Protein AF-A0A3M7TAQ9-F1 (afdb_monomer_lite)

Secondary structure (DSSP, 8-state):
-EEE-----S-------------GGG-TTS-S--SS-TT-S---BTTEEE-S---TT-SS------STTB---TT-TT-B-TTS-BHHHHHHHHHHH----TT----STTHHHHHHHHHHHHTTT-TT-TTHHHHHHHHHSTTS---S--B-B-TT--EEEEEEHHHHHHHHHHHHTT-STT-SGGG--SSS---SSHHHHS---HHHHHHHHHHHHHHHHHHHHHHHHHHH--SPPPEEEEEEEE-----HHHHHT--PPPPPPEE-SS--GGGSTTSEEEE---SSTTTTTTTT--SHHHHHHHHSGGGGHHHHHB----TTEEEEEEEPPP-EEEE--GGG-EEEEE----PPB-TTS-EEEEEEE-PPPP-SSTTGGGSHHHHHHHHHHHHHHHTGGGGGT--GGGPPPEEEESTTSSTT---HHHHH---

InterPro domains:
  IPR007724 Poly(ADP-ribose) glycohydrolase [PTHR12837] (63-432)
  IPR046372 Poly (ADP-ribose) glycohydrolase (PARG), catalytic domain [PF05028] (256-432)
  IPR048362 Poly (ADP-ribose) glycohydrolase, helical domain [PF20811] (147-244)

Structure (mmCIF, N/CA/C/O backbone):
data_AF-A0A3M7TAQ9-F1
#
_entry.id   AF-A0A3M7TAQ9-F1
#
loop_
_atom_site.group_PDB
_atom_site.id
_atom_site.type_symbol
_atom_site.label_atom_id
_atom_site.label_alt_id
_atom_site.label_comp_id
_atom_site.label_asym_id
_atom_site.label_entity_id
_atom_site.label_seq_id
_atom_site.pdbx_PDB_ins_code
_atom_site.Cartn_x
_atom_site.Cartn_y
_atom_site.Cartn_z
_atom_site.occupancy
_atom_site.B_iso_or_equiv
_atom_site.auth_seq_id
_atom_site.auth_comp_id
_atom_site.auth_asym_id
_atom_site.auth_atom_id
_atom_site.pdbx_PDB_model_num
ATOM 1 N N . MET A 1 1 ? 6.691 -10.907 -19.447 1.00 45.44 1 MET A N 1
ATOM 2 C CA . MET A 1 1 ? 5.859 -9.845 -18.850 1.00 45.44 1 MET A CA 1
ATOM 3 C C . MET A 1 1 ? 4.494 -9.940 -19.488 1.00 45.44 1 MET A C 1
ATOM 5 O O . MET A 1 1 ? 4.467 -10.315 -20.649 1.00 45.44 1 MET A O 1
ATOM 9 N N . ILE A 1 2 ? 3.417 -9.739 -18.740 1.00 37.81 2 ILE A N 1
ATOM 10 C CA . ILE A 1 2 ? 2.098 -9.463 -19.315 1.00 37.81 2 ILE A CA 1
ATOM 11 C C . ILE A 1 2 ? 2.026 -7.940 -19.367 1.00 37.81 2 ILE A C 1
ATOM 13 O O . ILE A 1 2 ? 2.138 -7.324 -18.310 1.00 37.81 2 ILE A O 1
ATOM 17 N N . TYR A 1 3 ? 1.996 -7.361 -20.566 1.00 37.41 3 TYR A N 1
ATOM 18 C CA . TYR A 1 3 ? 1.886 -5.916 -20.774 1.00 37.41 3 TYR A CA 1
ATOM 19 C C . TYR A 1 3 ? 0.443 -5.573 -21.110 1.00 37.41 3 TYR A C 1
ATOM 21 O O . TYR A 1 3 ? -0.086 -6.128 -22.071 1.00 37.41 3 TYR A O 1
ATOM 29 N N . ASN A 1 4 ? -0.148 -4.661 -20.340 1.00 36.38 4 ASN A N 1
ATOM 30 C CA . ASN A 1 4 ? -1.411 -4.024 -20.685 1.00 36.38 4 ASN A CA 1
ATOM 31 C C . ASN A 1 4 ? -1.153 -2.627 -21.278 1.00 36.38 4 ASN A C 1
ATOM 33 O O . ASN A 1 4 ? -0.571 -1.766 -20.609 1.00 36.38 4 ASN A O 1
ATOM 37 N N . PHE A 1 5 ? -1.582 -2.441 -22.529 1.00 35.06 5 PHE A N 1
ATOM 38 C CA . PHE A 1 5 ? -1.732 -1.147 -23.183 1.00 35.06 5 PHE A CA 1
ATOM 39 C C . PHE A 1 5 ? -3.218 -0.794 -23.215 1.00 35.06 5 PHE A C 1
ATOM 41 O O . PHE A 1 5 ? -3.911 -1.164 -24.151 1.00 35.06 5 PHE A O 1
ATOM 48 N N . ASP A 1 6 ? -3.695 -0.053 -22.222 1.00 36.38 6 ASP A N 1
ATOM 49 C CA . ASP A 1 6 ? -4.970 0.643 -22.333 1.00 36.38 6 ASP A CA 1
ATOM 50 C C . ASP A 1 6 ? -4.883 2.018 -21.667 1.00 36.38 6 ASP A C 1
ATOM 52 O O . ASP A 1 6 ? -4.152 2.222 -20.693 1.00 36.38 6 ASP A O 1
ATOM 56 N N . PHE A 1 7 ? -5.685 2.934 -22.218 1.00 36.25 7 PHE A N 1
ATOM 57 C CA . PHE A 1 7 ? -5.988 4.297 -21.765 1.00 36.25 7 PHE A CA 1
ATOM 58 C C . PHE A 1 7 ? -5.057 5.421 -22.248 1.00 36.25 7 PHE A C 1
ATOM 60 O O . PHE A 1 7 ? -4.423 6.124 -21.463 1.00 36.25 7 PHE A O 1
ATOM 67 N N . LEU A 1 8 ? -5.106 5.686 -23.557 1.00 29.39 8 LEU A N 1
ATOM 68 C CA . LEU A 1 8 ? -5.056 7.052 -24.081 1.00 29.39 8 LEU A CA 1
ATOM 69 C C . LEU A 1 8 ? -6.355 7.326 -24.848 1.00 29.39 8 LEU A C 1
ATOM 71 O O . LEU A 1 8 ? -6.826 6.511 -25.638 1.00 29.39 8 LEU A O 1
ATOM 75 N N . THR A 1 9 ? -6.975 8.456 -24.531 1.00 31.59 9 THR A N 1
ATOM 76 C CA . THR A 1 9 ? -8.142 9.003 -25.224 1.00 31.59 9 THR A CA 1
ATOM 77 C C . THR A 1 9 ? -7.820 9.271 -26.693 1.00 31.59 9 THR A C 1
ATOM 79 O O . THR A 1 9 ? -6.739 9.770 -26.972 1.00 31.59 9 THR A O 1
ATOM 82 N N . HIS A 1 10 ? -8.788 8.948 -27.556 1.00 33.28 10 HIS A N 1
ATOM 83 C CA . HIS A 1 10 ? -8.941 9.214 -28.993 1.00 33.28 10 HIS A CA 1
ATOM 84 C C . HIS A 1 10 ? -7.819 9.899 -29.799 1.00 33.28 10 HIS A C 1
ATOM 86 O O . HIS A 1 10 ? -7.327 10.963 -29.443 1.00 33.28 10 HIS A O 1
ATOM 92 N N . ASP A 1 11 ? -7.651 9.320 -30.995 1.00 32.41 11 ASP A N 1
ATOM 93 C CA . ASP A 1 11 ? -6.996 9.811 -32.213 1.00 32.41 11 ASP A CA 1
ATOM 94 C C . ASP A 1 11 ? -5.531 9.406 -32.383 1.00 32.41 11 ASP A C 1
ATOM 96 O O . ASP A 1 11 ? -4.622 10.165 -32.089 1.00 32.41 11 ASP A O 1
ATOM 100 N N . GLU A 1 12 ? -5.325 8.198 -32.918 1.00 30.38 12 GLU A N 1
ATOM 101 C CA . GLU A 1 12 ? -4.543 7.979 -34.145 1.00 30.38 12 GLU A CA 1
ATOM 102 C C . GLU A 1 12 ? -4.700 6.513 -34.591 1.00 30.38 12 GLU A C 1
ATOM 104 O O . GLU A 1 12 ? -4.358 5.565 -33.886 1.00 30.38 12 GLU A O 1
ATOM 109 N N . HIS A 1 13 ? -5.315 6.327 -35.761 1.00 30.69 13 HIS A N 1
ATOM 110 C CA . HIS A 1 13 ? -5.342 5.051 -36.464 1.00 30.69 13 HIS A CA 1
ATOM 111 C C . HIS A 1 13 ? -3.956 4.805 -37.055 1.00 30.69 13 HIS A C 1
ATOM 113 O O . HIS A 1 13 ? -3.670 5.336 -38.121 1.00 30.69 13 HIS A O 1
ATOM 119 N N . ASP A 1 14 ? -3.150 3.958 -36.420 1.00 29.41 14 ASP A N 1
ATOM 120 C CA . ASP A 1 14 ? -2.063 3.271 -37.109 1.00 29.41 14 ASP A CA 1
ATOM 121 C C . ASP A 1 14 ? -2.095 1.775 -36.789 1.00 29.41 14 ASP A C 1
ATOM 123 O O . ASP A 1 14 ? -2.159 1.325 -35.646 1.00 29.41 14 ASP A O 1
ATOM 127 N N . THR A 1 15 ? -2.146 1.000 -37.867 1.00 28.97 15 THR A N 1
ATOM 128 C CA . THR A 1 15 ? -2.287 -0.453 -37.905 1.00 28.97 15 THR A CA 1
ATOM 129 C C . THR A 1 15 ? -1.057 -1.137 -37.313 1.00 28.97 15 THR A C 1
ATOM 131 O O . THR A 1 15 ? 0.001 -1.148 -37.941 1.00 28.97 15 THR A O 1
ATOM 134 N N . ILE A 1 16 ? -1.210 -1.758 -36.143 1.00 31.17 16 ILE A N 1
ATOM 135 C CA . ILE A 1 16 ? -0.261 -2.742 -35.612 1.00 31.17 16 ILE A CA 1
ATOM 136 C C . ILE A 1 16 ? -0.812 -4.132 -35.946 1.00 31.17 16 ILE A C 1
ATOM 138 O O . ILE A 1 16 ? -1.975 -4.419 -35.671 1.00 31.17 16 ILE A O 1
ATOM 142 N N . GLU A 1 17 ? 0.014 -4.958 -36.594 1.00 26.61 17 GLU A N 1
ATOM 143 C CA . GLU A 1 17 ? -0.313 -6.319 -37.035 1.00 26.61 17 GLU A CA 1
ATOM 144 C C . GLU A 1 17 ? -0.944 -7.156 -35.909 1.00 26.61 17 GLU A C 1
ATOM 146 O O . GLU A 1 17 ? -0.360 -7.330 -34.837 1.00 26.61 17 GLU A O 1
ATOM 151 N N . GLU A 1 18 ? -2.138 -7.692 -36.182 1.00 26.12 18 GLU A N 1
ATOM 152 C CA . GLU A 1 18 ? -2.843 -8.664 -35.347 1.00 26.12 18 GLU A CA 1
ATOM 153 C C . GLU A 1 18 ? -1.977 -9.919 -35.156 1.00 26.12 18 GLU A C 1
ATOM 155 O O . GLU A 1 18 ? -1.882 -10.782 -36.032 1.00 26.12 18 GLU A O 1
ATOM 160 N N . PHE A 1 19 ? -1.362 -10.056 -33.982 1.00 32.16 19 PHE A N 1
ATOM 161 C CA . PHE A 1 19 ? -0.888 -11.355 -33.521 1.00 32.16 19 PHE A CA 1
ATOM 162 C C . PHE A 1 19 ? -2.070 -12.107 -32.902 1.00 32.16 19 PHE A C 1
ATOM 164 O O . PHE A 1 19 ? -2.568 -11.740 -31.844 1.00 32.16 19 PHE A O 1
ATOM 171 N N . SER A 1 20 ? -2.504 -13.137 -33.630 1.00 29.69 20 SER A N 1
ATOM 172 C CA . SER A 1 20 ? -3.584 -14.098 -33.363 1.00 29.69 20 SER A CA 1
ATOM 173 C C . SER A 1 20 ? -4.011 -14.288 -31.898 1.00 29.69 20 SER A C 1
ATOM 175 O O . SER A 1 20 ? -3.207 -14.676 -31.049 1.00 29.69 20 SER A O 1
ATOM 177 N N . ASP A 1 21 ? -5.323 -14.170 -31.698 1.00 32.97 21 ASP A N 1
ATOM 178 C CA . ASP A 1 21 ? -6.122 -14.263 -30.465 1.00 32.97 21 ASP A CA 1
ATOM 179 C C . ASP A 1 21 ? -6.240 -15.676 -29.836 1.00 32.97 21 ASP A C 1
ATOM 181 O O . ASP A 1 21 ? -7.095 -15.937 -28.994 1.00 32.97 21 ASP A O 1
ATOM 185 N N . ASP A 1 22 ? -5.376 -16.623 -30.204 1.00 29.53 22 ASP A N 1
ATOM 186 C CA . ASP A 1 22 ? -5.441 -18.004 -29.714 1.00 29.53 22 ASP A CA 1
ATOM 187 C C . ASP A 1 22 ? -4.383 -18.237 -28.623 1.00 29.53 22 ASP A C 1
ATOM 189 O O . ASP A 1 22 ? -3.252 -18.603 -28.935 1.00 29.53 22 ASP A O 1
ATOM 193 N N . THR A 1 23 ? -4.710 -18.008 -27.339 1.00 37.62 23 THR A N 1
ATOM 194 C CA . THR A 1 23 ? -4.136 -18.735 -26.160 1.00 37.62 23 THR A CA 1
ATOM 195 C C . THR A 1 23 ? -4.624 -18.263 -24.775 1.00 37.62 23 THR A C 1
ATOM 197 O O . THR A 1 23 ? -4.121 -18.756 -23.759 1.00 37.62 23 THR A O 1
ATOM 200 N N . THR A 1 24 ? -5.612 -17.370 -24.670 1.00 42.16 24 THR A N 1
ATOM 201 C CA . THR A 1 24 ? -6.105 -16.855 -23.372 1.00 42.16 24 THR A CA 1
ATOM 202 C C . THR A 1 24 ? -6.631 -17.946 -22.426 1.00 42.16 24 THR A C 1
ATOM 204 O O . THR A 1 24 ? -6.407 -17.854 -21.221 1.00 42.16 24 T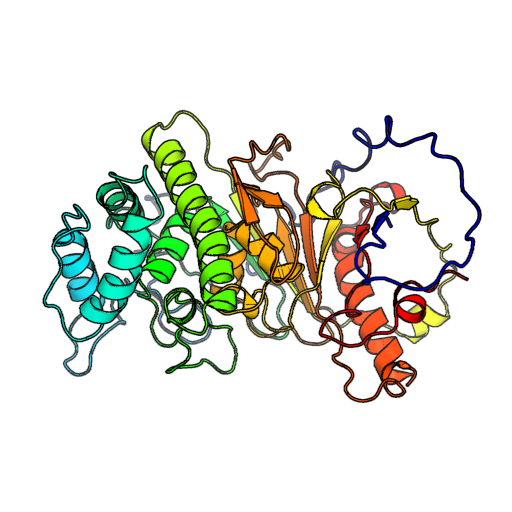HR A O 1
ATOM 207 N N . ASP A 1 25 ? -7.172 -19.048 -22.950 1.00 35.91 25 ASP A N 1
ATOM 208 C CA . ASP A 1 25 ? -7.797 -20.119 -22.152 1.00 35.91 25 ASP A CA 1
ATOM 209 C C . ASP A 1 25 ? -6.833 -21.097 -21.444 1.00 35.91 25 ASP A C 1
ATOM 211 O O . ASP A 1 25 ? -7.275 -22.022 -20.765 1.00 35.91 25 ASP A O 1
ATOM 215 N N . ASN A 1 26 ? -5.509 -20.935 -21.565 1.00 39.06 26 ASN A N 1
ATOM 216 C CA . ASN A 1 26 ? -4.537 -21.864 -20.953 1.00 39.06 26 ASN A CA 1
ATOM 217 C C . ASN A 1 26 ? -3.513 -21.204 -20.017 1.00 39.06 26 ASN A C 1
ATOM 219 O O . ASN A 1 26 ? -2.536 -21.841 -19.603 1.00 39.06 26 ASN A O 1
ATOM 223 N N . LEU A 1 27 ? -3.714 -19.930 -19.671 1.00 47.59 27 LEU A N 1
ATOM 224 C CA . LEU A 1 27 ? -2.811 -19.203 -18.779 1.00 47.59 27 LEU A CA 1
ATOM 225 C C . LEU A 1 27 ? -3.077 -19.498 -17.285 1.00 47.59 27 LEU A C 1
ATOM 227 O O . LEU A 1 27 ? -2.178 -19.355 -16.464 1.00 47.59 27 LEU A O 1
ATOM 231 N N . ASP A 1 28 ? -4.248 -20.007 -16.911 1.00 44.72 28 ASP A N 1
ATOM 232 C CA . ASP A 1 28 ? -4.678 -20.041 -15.503 1.00 44.72 28 ASP A CA 1
ATOM 233 C C . ASP A 1 28 ? -3.923 -21.015 -14.574 1.00 44.72 28 ASP A C 1
ATOM 235 O O . ASP A 1 28 ? -4.019 -20.900 -13.355 1.00 44.72 28 ASP A O 1
ATOM 239 N N . SER A 1 29 ? -3.128 -21.957 -15.097 1.00 42.59 29 SER A N 1
ATOM 240 C CA . SER A 1 29 ? -2.590 -23.073 -14.291 1.00 42.59 29 SER A CA 1
ATOM 2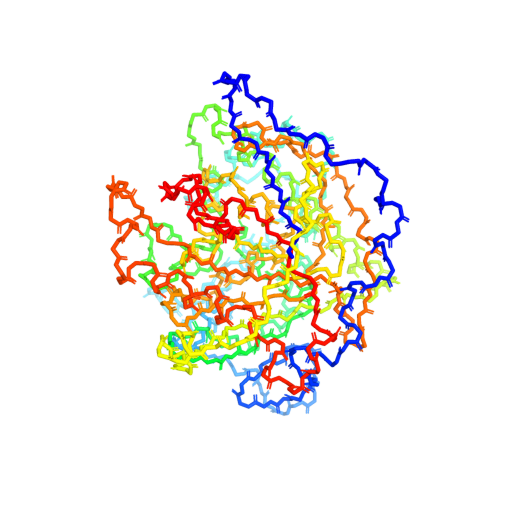41 C C . SER A 1 29 ? -1.072 -23.094 -14.067 1.00 42.59 29 SER A C 1
ATOM 243 O O . SER A 1 29 ? -0.571 -24.007 -13.410 1.00 42.59 29 SER A O 1
ATOM 245 N N . LYS A 1 30 ? -0.301 -22.122 -14.581 1.00 46.44 30 LYS A N 1
ATOM 246 C CA . LYS A 1 30 ? 1.183 -22.199 -14.566 1.00 46.44 30 LYS A CA 1
ATOM 247 C C . LYS A 1 30 ? 1.930 -21.021 -13.947 1.00 46.44 30 LYS A C 1
ATOM 249 O O . LYS A 1 30 ? 3.159 -21.005 -14.008 1.00 46.44 30 LYS A O 1
ATOM 254 N N . PHE A 1 31 ? 1.242 -20.046 -13.359 1.00 51.25 31 PHE A N 1
ATOM 255 C CA . PHE A 1 31 ? 1.902 -18.798 -12.948 1.00 51.25 31 PHE A CA 1
ATOM 256 C C . PHE A 1 31 ? 1.978 -18.558 -11.451 1.00 51.25 31 PHE A C 1
ATOM 258 O O . PHE A 1 31 ? 2.673 -17.635 -11.052 1.00 51.25 31 PHE A O 1
ATOM 265 N N . ILE A 1 32 ? 1.367 -19.412 -10.631 1.00 49.00 32 ILE A N 1
ATOM 266 C CA . ILE A 1 32 ? 1.422 -19.308 -9.171 1.00 49.00 32 ILE A CA 1
ATOM 267 C C . ILE A 1 32 ? 2.848 -19.550 -8.661 1.00 49.00 32 ILE A C 1
ATOM 269 O O . ILE A 1 32 ? 3.592 -20.380 -9.188 1.00 49.00 32 ILE A O 1
ATOM 273 N N . SER A 1 33 ? 3.209 -18.845 -7.587 1.00 48.91 33 SER A N 1
ATOM 274 C CA . SER A 1 33 ? 4.395 -19.068 -6.760 1.00 48.91 33 SER A CA 1
ATOM 275 C C . SER A 1 33 ? 4.412 -20.451 -6.088 1.00 48.91 33 SER A C 1
ATOM 277 O O . SER A 1 33 ? 4.376 -20.543 -4.867 1.00 48.91 33 SER A O 1
ATOM 279 N N . GLN A 1 34 ? 4.457 -21.534 -6.864 1.00 47.94 34 GLN A N 1
ATOM 280 C CA . GLN A 1 34 ? 4.731 -22.874 -6.333 1.00 47.94 34 GLN A CA 1
ATOM 281 C C . GLN A 1 34 ? 6.221 -23.079 -6.010 1.00 47.94 34 GLN A C 1
ATOM 283 O O . GLN A 1 34 ? 6.599 -24.099 -5.442 1.00 47.94 34 GLN A O 1
ATOM 288 N N . GLY A 1 35 ? 7.082 -22.115 -6.361 1.00 50.09 35 GLY A N 1
ATOM 289 C CA . GLY A 1 35 ? 8.430 -22.030 -5.799 1.00 50.09 35 GLY A CA 1
ATOM 290 C C . GLY A 1 35 ? 8.396 -21.616 -4.319 1.00 50.09 35 GLY A C 1
ATOM 291 O O . GLY A 1 35 ? 7.375 -21.095 -3.867 1.00 50.09 35 GLY A O 1
ATOM 292 N N . PRO A 1 36 ? 9.486 -21.824 -3.555 1.00 53.59 36 PRO A N 1
ATOM 293 C CA . PRO A 1 36 ? 9.602 -21.343 -2.187 1.00 53.59 36 PRO A CA 1
ATOM 294 C C . PRO A 1 36 ? 9.154 -19.893 -2.023 1.00 53.59 36 PRO A C 1
ATOM 296 O O . PRO A 1 36 ? 9.348 -19.028 -2.883 1.00 53.59 36 PRO A O 1
ATOM 299 N N . ASP A 1 37 ? 8.523 -19.681 -0.881 1.00 62.44 37 ASP A N 1
ATOM 300 C CA . ASP A 1 37 ? 7.992 -18.420 -0.418 1.00 62.44 37 ASP A CA 1
ATOM 301 C C . ASP A 1 37 ? 9.050 -17.297 -0.493 1.00 62.44 37 ASP A C 1
ATOM 303 O O . ASP A 1 37 ? 10.087 -17.416 0.164 1.00 62.44 37 ASP A O 1
ATOM 307 N N . PRO A 1 38 ? 8.833 -16.201 -1.255 1.00 56.22 38 PRO A N 1
ATOM 308 C CA . PRO A 1 38 ? 9.763 -15.069 -1.292 1.00 56.22 38 PRO A CA 1
ATOM 309 C C . PRO A 1 38 ? 9.866 -14.320 0.040 1.00 56.22 38 PRO A C 1
ATOM 311 O O . PRO A 1 38 ? 10.624 -13.364 0.135 1.00 56.22 38 PRO A O 1
ATOM 314 N N . PHE A 1 39 ? 9.083 -14.698 1.043 1.00 62.94 39 PHE A N 1
ATOM 315 C CA . PHE A 1 39 ? 9.167 -14.153 2.389 1.00 62.94 39 PHE A CA 1
ATOM 316 C C . PHE A 1 39 ? 9.914 -15.091 3.351 1.00 62.94 39 PHE A C 1
ATOM 318 O O . PHE A 1 39 ? 10.136 -14.716 4.496 1.00 62.94 39 PHE A O 1
ATOM 325 N N . GLY A 1 40 ? 10.353 -16.270 2.886 1.00 62.72 40 GLY A N 1
ATOM 326 C CA . GLY A 1 40 ? 10.921 -17.318 3.737 1.00 62.72 40 GLY A CA 1
ATOM 327 C C . GLY A 1 40 ? 9.856 -18.050 4.555 1.00 62.72 40 GLY A C 1
ATOM 328 O O . GLY A 1 40 ? 8.660 -17.850 4.356 1.00 62.72 40 GLY A O 1
ATOM 329 N N . ASP A 1 41 ? 10.286 -18.926 5.461 1.00 64.38 41 ASP A N 1
ATOM 330 C CA . ASP A 1 41 ? 9.377 -19.477 6.464 1.00 64.38 41 ASP A CA 1
ATOM 331 C C . ASP A 1 41 ? 9.048 -18.416 7.528 1.00 64.38 41 ASP A C 1
ATOM 333 O O . ASP A 1 41 ? 9.821 -17.482 7.736 1.00 64.38 41 ASP A O 1
ATOM 337 N N . PHE A 1 42 ? 7.902 -18.549 8.206 1.00 68.69 42 PHE A N 1
ATOM 338 C CA . PHE A 1 42 ? 7.545 -17.739 9.378 1.00 68.69 42 PHE A CA 1
ATOM 339 C C . PHE A 1 42 ? 8.465 -18.047 10.565 1.00 68.69 42 PHE A C 1
ATOM 341 O O . PHE A 1 42 ? 8.073 -18.669 11.549 1.00 68.69 42 PHE A O 1
ATOM 348 N N . GLU A 1 43 ? 9.709 -17.604 10.464 1.00 63.03 43 GLU A N 1
ATOM 349 C CA . GLU A 1 43 ? 10.687 -17.639 11.535 1.00 63.03 43 GLU A 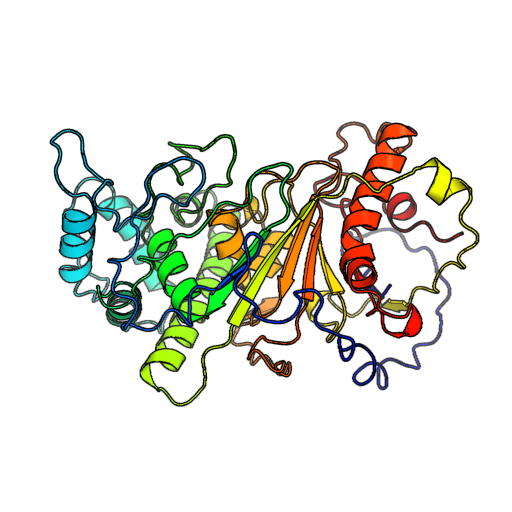CA 1
ATOM 350 C C . GLU A 1 43 ? 10.796 -16.235 12.120 1.00 63.03 43 GLU A C 1
ATOM 352 O O . GLU A 1 43 ? 11.219 -15.301 11.437 1.00 63.03 43 GLU A O 1
ATOM 357 N N . LEU A 1 44 ? 10.422 -16.082 13.394 1.00 62.44 44 LEU A N 1
ATOM 358 C CA . LEU A 1 44 ? 10.698 -14.859 14.146 1.00 62.44 44 LEU A CA 1
ATOM 359 C C . LEU A 1 44 ? 12.210 -14.614 14.127 1.00 62.44 44 LEU A C 1
ATOM 361 O O . LEU A 1 44 ? 12.983 -15.354 14.732 1.00 62.44 44 LEU A O 1
ATOM 365 N N . ASN A 1 45 ? 12.623 -13.575 13.412 1.00 69.81 45 ASN A N 1
ATOM 366 C CA . ASN A 1 45 ? 14.014 -13.167 13.297 1.00 69.81 45 ASN A CA 1
ATOM 367 C C . ASN A 1 45 ? 14.107 -11.636 13.299 1.00 69.81 45 ASN A C 1
ATOM 369 O O . ASN A 1 45 ? 13.100 -10.936 13.204 1.00 69.81 45 ASN A O 1
ATOM 373 N N . GLU A 1 46 ? 15.322 -11.099 13.401 1.00 72.56 46 GLU A N 1
ATOM 374 C CA . GLU A 1 46 ? 15.551 -9.649 13.513 1.00 72.56 46 GLU A CA 1
ATOM 375 C C . GLU A 1 46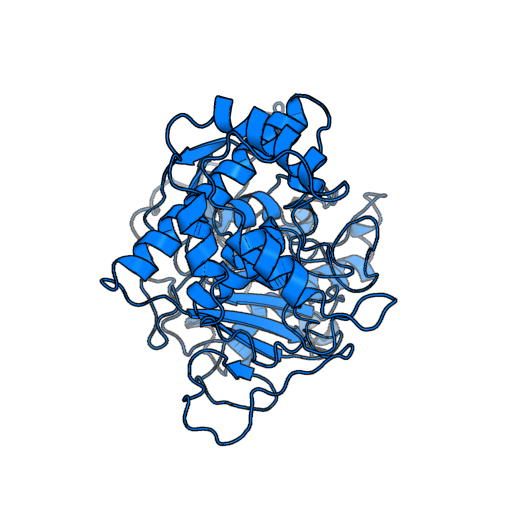 ? 14.973 -8.829 12.340 1.00 72.56 46 GLU A C 1
ATOM 377 O O . GLU A 1 46 ? 14.697 -7.636 12.501 1.00 72.56 46 GLU A O 1
ATOM 382 N N . ASN A 1 47 ? 14.753 -9.474 11.188 1.00 79.12 47 ASN A N 1
ATOM 383 C CA . ASN A 1 47 ? 14.280 -8.873 9.943 1.00 79.12 47 ASN A CA 1
ATOM 384 C C . ASN A 1 47 ? 12.820 -9.237 9.602 1.00 79.12 47 ASN A C 1
ATOM 386 O O . ASN A 1 47 ? 12.350 -8.894 8.512 1.00 79.12 47 ASN A O 1
ATOM 390 N N . HIS A 1 48 ? 12.091 -9.927 10.493 1.00 86.00 48 HIS A N 1
ATOM 391 C CA . HIS A 1 48 ? 10.683 -10.287 10.289 1.00 86.00 48 HIS A CA 1
ATOM 392 C C . HIS A 1 48 ? 9.873 -10.221 11.591 1.00 86.00 48 HIS A C 1
ATOM 394 O O . HIS A 1 48 ? 9.999 -11.063 12.477 1.00 86.00 48 HIS A O 1
ATOM 400 N N . SER A 1 49 ? 8.990 -9.227 11.680 1.00 85.56 49 SER A N 1
ATOM 401 C CA . SER A 1 49 ? 7.995 -9.085 12.747 1.00 85.56 49 SER A CA 1
ATOM 402 C C . SER A 1 49 ? 6.721 -9.867 12.407 1.00 85.56 49 SER A C 1
ATOM 404 O O . SER A 1 49 ? 6.066 -9.568 11.410 1.00 85.56 49 SER A O 1
ATOM 406 N N . ILE A 1 50 ? 6.344 -10.845 13.233 1.00 83.88 50 ILE A N 1
ATOM 407 C CA . ILE A 1 50 ? 5.114 -11.638 13.066 1.00 83.88 50 ILE A CA 1
ATOM 408 C C . ILE A 1 50 ? 4.200 -11.369 14.258 1.00 83.88 50 ILE A C 1
ATOM 410 O O . ILE A 1 50 ? 4.550 -11.729 15.380 1.00 83.88 50 ILE A O 1
ATOM 414 N N . LEU A 1 51 ? 3.051 -10.726 14.019 1.00 76.88 51 LEU A N 1
ATOM 415 C CA . LEU A 1 51 ? 2.267 -10.109 15.095 1.00 76.88 51 LEU A CA 1
ATOM 416 C C . LEU A 1 51 ? 0.987 -10.874 15.498 1.00 76.88 51 LEU A C 1
ATOM 418 O O . LEU A 1 51 ? 0.194 -10.404 16.303 1.00 76.88 51 LEU A O 1
ATOM 422 N N . PHE A 1 52 ? 0.736 -12.068 14.969 1.00 73.88 52 PHE A N 1
ATOM 423 C CA . PHE A 1 52 ? -0.516 -12.810 15.224 1.00 73.88 52 PHE A CA 1
ATOM 424 C C . PHE A 1 52 ? -0.300 -14.200 15.853 1.00 73.88 52 PHE A C 1
ATOM 426 O O . PHE A 1 52 ? -1.262 -14.935 16.044 1.00 73.88 52 PHE A O 1
ATOM 433 N N . TYR A 1 53 ? 0.946 -14.549 16.212 1.00 59.91 53 TYR A N 1
ATOM 434 C CA . TYR A 1 53 ? 1.307 -15.793 16.924 1.00 59.91 53 TYR A CA 1
ATOM 435 C C . TYR A 1 53 ? 1.929 -15.568 18.310 1.00 59.91 53 TYR A C 1
ATOM 437 O O . TYR A 1 53 ? 2.400 -16.521 18.932 1.00 59.91 53 TYR A O 1
ATOM 445 N N . LEU A 1 54 ? 1.979 -14.330 18.810 1.00 51.84 54 LEU A N 1
ATOM 446 C CA . LEU A 1 54 ? 2.477 -14.082 20.162 1.00 51.84 54 LEU A CA 1
ATOM 447 C C . LEU A 1 54 ? 1.429 -14.584 21.161 1.00 51.84 54 LEU A C 1
ATOM 449 O O . LEU A 1 54 ? 0.440 -13.911 21.432 1.00 51.84 54 LEU A O 1
ATOM 453 N N . ASN A 1 55 ? 1.638 -15.811 21.648 1.00 40.41 55 ASN A N 1
ATOM 454 C CA . ASN A 1 55 ? 0.861 -16.412 22.725 1.00 40.41 55 ASN A CA 1
ATOM 455 C C . ASN A 1 55 ? 0.695 -15.408 23.872 1.00 40.41 55 ASN A C 1
ATOM 457 O O . ASN A 1 55 ? 1.672 -14.808 24.326 1.00 40.41 55 ASN A O 1
ATOM 461 N N . SER A 1 56 ? -0.520 -15.357 24.413 1.00 43.16 56 SER A N 1
ATOM 462 C CA . SER A 1 56 ? -0.892 -14.733 25.691 1.00 43.16 56 SER A CA 1
ATOM 463 C C . SER A 1 56 ? -0.055 -15.191 26.898 1.00 43.16 56 SER A C 1
ATOM 465 O O . SER A 1 56 ? -0.235 -14.676 27.995 1.00 43.16 56 SER A O 1
ATOM 467 N N . ASP A 1 57 ? 0.845 -16.159 26.703 1.00 40.12 57 ASP A N 1
ATOM 468 C CA . ASP A 1 57 ? 1.685 -16.777 27.728 1.00 40.12 57 ASP A CA 1
ATOM 469 C C . ASP A 1 57 ? 3.135 -16.249 27.729 1.00 40.12 57 ASP A C 1
ATOM 471 O O . ASP A 1 57 ? 3.967 -16.738 28.499 1.00 40.12 57 ASP A O 1
ATOM 475 N N . SER A 1 58 ? 3.479 -15.266 26.883 1.00 41.91 58 SER A N 1
ATOM 476 C CA . SER A 1 58 ? 4.738 -14.527 27.050 1.00 41.91 58 SER A CA 1
ATOM 477 C C . SER A 1 58 ? 4.626 -13.646 28.306 1.00 41.91 58 SER A C 1
ATOM 479 O O . SER A 1 58 ? 3.761 -12.775 28.336 1.00 41.91 58 SER A O 1
ATOM 481 N N . PRO A 1 59 ? 5.474 -13.816 29.341 1.00 37.59 59 PRO A N 1
ATOM 482 C CA . PRO A 1 59 ? 5.340 -13.111 30.625 1.00 37.59 59 PRO A CA 1
ATOM 483 C C . PRO A 1 59 ? 5.663 -11.614 30.566 1.00 37.59 59 PRO A C 1
ATOM 485 O O . PRO A 1 59 ? 5.671 -10.951 31.602 1.00 37.59 59 PRO A O 1
ATOM 488 N N . ASN A 1 60 ? 6.013 -11.098 29.392 1.00 45.28 60 ASN A N 1
ATOM 489 C CA . ASN A 1 60 ? 6.325 -9.695 29.221 1.00 45.28 60 ASN A CA 1
ATOM 490 C C . ASN A 1 60 ? 5.062 -9.004 28.733 1.00 45.28 60 ASN A C 1
ATOM 492 O O . ASN A 1 60 ? 4.588 -9.323 27.641 1.00 45.28 60 ASN A O 1
ATOM 496 N N . ASP A 1 61 ? 4.562 -8.061 29.538 1.00 49.78 61 ASP A N 1
ATOM 497 C CA . ASP A 1 61 ? 3.605 -7.049 29.094 1.00 49.78 61 ASP A CA 1
ATOM 498 C C . ASP A 1 61 ? 3.948 -6.623 27.659 1.00 49.78 61 ASP A C 1
ATOM 500 O O . ASP A 1 61 ? 5.141 -6.467 27.343 1.00 49.78 61 ASP A O 1
ATOM 504 N N . PRO A 1 62 ? 2.945 -6.433 26.789 1.00 56.22 62 PRO A N 1
ATOM 505 C CA . PRO A 1 62 ? 3.207 -5.923 25.463 1.00 56.22 62 PRO A CA 1
ATOM 506 C C . PRO A 1 62 ? 4.090 -4.673 25.561 1.00 56.22 62 PRO A C 1
ATOM 508 O O . PRO A 1 62 ? 3.805 -3.726 26.302 1.00 56.22 62 PRO A O 1
ATOM 511 N N . LEU A 1 63 ? 5.226 -4.710 24.866 1.00 66.62 63 LEU A N 1
ATOM 512 C CA . LEU A 1 63 ? 6.197 -3.626 24.869 1.00 66.62 63 LEU A CA 1
ATOM 513 C C . LEU A 1 63 ? 5.607 -2.439 24.101 1.00 66.62 63 LEU A C 1
ATOM 515 O O . LEU A 1 63 ? 5.789 -2.306 22.894 1.00 66.62 63 LEU A O 1
ATOM 519 N N . ASP A 1 64 ? 4.904 -1.573 24.824 1.00 76.19 64 ASP A N 1
ATOM 520 C CA . ASP A 1 64 ? 4.485 -0.262 24.344 1.00 76.19 64 ASP A CA 1
ATOM 521 C C . ASP A 1 64 ? 5.727 0.626 24.160 1.00 76.19 64 ASP A C 1
ATOM 523 O O . ASP A 1 64 ? 6.393 0.998 25.135 1.00 76.19 64 ASP A O 1
ATOM 527 N N . ILE A 1 65 ? 6.079 0.909 22.903 1.00 83.38 65 ILE A N 1
ATOM 528 C CA . ILE A 1 65 ? 7.265 1.677 22.514 1.00 83.38 65 ILE A CA 1
ATOM 529 C C . ILE A 1 65 ? 6.834 2.940 21.781 1.00 83.38 65 ILE A C 1
ATOM 531 O O . ILE A 1 65 ? 6.144 2.887 20.768 1.00 83.38 65 ILE A O 1
ATOM 535 N N . TRP A 1 66 ? 7.334 4.078 22.259 1.00 86.56 66 TRP A N 1
ATOM 536 C CA . TRP A 1 66 ? 7.071 5.391 21.684 1.00 86.56 66 TRP A CA 1
ATOM 537 C C . TRP A 1 66 ? 8.377 6.069 21.261 1.00 86.56 66 TRP A C 1
ATOM 539 O O . TRP A 1 66 ? 8.980 6.836 22.012 1.00 86.56 66 TRP A O 1
ATOM 549 N N . ASN A 1 67 ? 8.857 5.744 20.063 1.00 88.19 67 ASN A N 1
ATOM 550 C CA . ASN A 1 67 ? 10.028 6.369 19.446 1.00 88.19 67 ASN A CA 1
ATOM 551 C C . ASN A 1 67 ? 9.878 6.369 17.913 1.00 88.19 67 ASN A C 1
ATOM 553 O O . ASN A 1 67 ? 8.834 5.982 17.400 1.00 88.19 67 ASN A O 1
ATOM 557 N N . ASP A 1 68 ? 10.900 6.817 17.185 1.00 87.31 68 ASP A N 1
ATOM 558 C CA . ASP A 1 68 ? 10.830 6.974 15.724 1.00 87.31 68 ASP A CA 1
ATOM 559 C C . ASP A 1 68 ? 11.164 5.690 14.933 1.00 87.31 68 ASP A C 1
ATOM 561 O O . ASP A 1 68 ? 11.204 5.718 13.706 1.00 87.31 68 ASP A O 1
ATOM 565 N N . GLU A 1 69 ? 11.422 4.562 15.606 1.00 88.75 69 GLU A N 1
ATOM 566 C CA . GLU A 1 69 ? 11.634 3.257 14.958 1.00 88.75 69 GLU A CA 1
ATOM 567 C C . GLU A 1 69 ? 10.370 2.384 14.923 1.00 88.75 69 GLU A C 1
ATOM 569 O O . GLU A 1 69 ? 10.346 1.362 14.233 1.00 88.75 69 GLU A O 1
ATOM 574 N N . TYR A 1 70 ? 9.325 2.767 15.660 1.00 89.75 70 TYR A N 1
ATOM 575 C CA . TYR A 1 70 ? 8.065 2.034 15.781 1.00 89.75 70 TYR A CA 1
ATOM 576 C C . TYR A 1 70 ? 6.883 2.963 15.526 1.00 89.75 70 TYR A C 1
ATOM 578 O O . TYR A 1 70 ? 6.954 4.173 15.733 1.00 89.75 70 TYR A O 1
ATOM 586 N N . VAL A 1 71 ? 5.768 2.390 15.083 1.00 89.81 71 VAL A N 1
ATOM 587 C CA . VAL A 1 71 ? 4.523 3.138 14.934 1.00 89.81 71 VAL A CA 1
ATOM 588 C C . VAL A 1 71 ? 4.045 3.613 16.306 1.00 89.81 71 VAL A C 1
ATOM 590 O O . VAL A 1 71 ? 3.844 2.814 17.218 1.00 89.81 71 VAL A O 1
ATOM 593 N N . LYS A 1 72 ? 3.817 4.922 16.424 1.00 87.81 72 LYS A N 1
ATOM 594 C CA . LYS A 1 72 ? 3.194 5.559 17.588 1.00 87.81 72 LYS A CA 1
ATOM 595 C C . LYS A 1 72 ? 1.695 5.255 17.582 1.00 87.81 72 LYS A C 1
ATOM 597 O O . LYS A 1 72 ? 0.925 5.882 16.857 1.00 87.81 72 LYS A O 1
ATOM 602 N N . LEU A 1 73 ? 1.303 4.225 18.326 1.00 87.31 73 LEU A N 1
ATOM 603 C CA . LEU A 1 73 ? -0.065 3.712 18.333 1.00 87.31 73 LEU A CA 1
ATOM 604 C C . LEU A 1 73 ? -1.013 4.601 19.159 1.00 87.31 73 LEU A C 1
ATOM 606 O O . LEU A 1 73 ? -0.616 5.074 20.226 1.00 87.31 73 LEU A O 1
ATOM 610 N N . PRO A 1 74 ? -2.284 4.774 18.743 1.00 81.50 74 PRO A N 1
ATOM 611 C CA . PRO A 1 74 ? -3.255 5.597 19.468 1.00 81.50 74 PRO A CA 1
ATOM 612 C C . PRO A 1 74 ? -3.486 5.144 20.913 1.00 81.50 74 PRO A C 1
ATOM 614 O O . PRO A 1 74 ? -3.716 5.981 21.783 1.00 81.50 74 PRO A O 1
ATOM 617 N N . CYS A 1 75 ? -3.389 3.838 21.168 1.00 80.81 75 CYS A N 1
ATOM 618 C CA . CYS A 1 75 ? -3.591 3.211 22.472 1.00 80.81 75 CYS A CA 1
ATOM 619 C C . CYS A 1 75 ? -2.365 3.246 23.398 1.00 80.81 75 CYS A C 1
ATOM 621 O O . CYS A 1 75 ? -2.445 2.768 24.527 1.00 80.81 75 CYS A O 1
ATOM 623 N N . SER A 1 76 ? -1.237 3.811 22.954 1.00 83.44 76 SER A N 1
ATOM 624 C CA . SER A 1 76 ? -0.022 3.889 23.768 1.00 83.44 76 SER A CA 1
ATOM 625 C C . SER A 1 76 ? -0.240 4.695 25.053 1.00 83.44 76 SER A C 1
ATOM 627 O O . SER A 1 76 ? -0.865 5.758 25.045 1.00 83.44 76 SER A O 1
ATOM 629 N N . LYS A 1 77 ? 0.373 4.262 26.161 1.00 84.62 77 LYS A N 1
ATOM 630 C CA . LYS A 1 77 ? 0.386 5.013 27.430 1.00 84.62 77 LYS A CA 1
ATOM 631 C C . LYS A 1 77 ? 1.170 6.322 27.328 1.00 84.62 77 LYS A C 1
ATOM 633 O O . LYS A 1 77 ? 1.018 7.195 28.178 1.00 84.62 77 LYS A O 1
ATOM 638 N N . PHE A 1 78 ? 2.021 6.440 26.308 1.00 87.00 78 PHE A N 1
ATOM 639 C CA . PHE A 1 78 ? 2.792 7.642 26.007 1.00 87.00 78 PHE A CA 1
ATOM 640 C C . PHE A 1 78 ? 2.022 8.637 25.128 1.00 87.00 78 PHE A C 1
ATOM 642 O O . PHE A 1 78 ? 2.481 9.764 24.952 1.00 87.00 78 PHE A O 1
ATOM 649 N N . ASN A 1 79 ? 0.843 8.254 24.621 1.00 82.31 79 ASN A N 1
ATOM 650 C CA . ASN A 1 79 ? -0.055 9.137 23.888 1.00 82.31 79 ASN A CA 1
ATOM 651 C C . ASN A 1 79 ? -0.835 10.045 24.860 1.00 82.31 79 ASN A C 1
ATOM 653 O O . ASN A 1 79 ? -1.968 9.748 25.262 1.00 82.31 79 ASN A O 1
ATOM 657 N N . LEU A 1 80 ? -0.184 11.127 25.287 1.00 83.31 80 LEU A N 1
ATOM 658 C CA . LEU A 1 80 ? -0.679 12.060 26.297 1.00 83.31 80 LEU A CA 1
ATOM 659 C C . LEU A 1 80 ? -0.927 13.452 25.706 1.00 83.31 80 LEU A C 1
ATOM 661 O O . LEU A 1 80 ? -0.195 13.897 24.824 1.00 83.31 80 LEU A O 1
ATOM 665 N N . ASP A 1 81 ? -1.937 14.152 26.222 1.00 75.81 81 ASP A N 1
ATOM 666 C CA . ASP A 1 81 ? -2.174 15.559 25.893 1.00 75.81 81 ASP A CA 1
ATOM 667 C C . ASP A 1 81 ? -1.284 16.519 26.706 1.00 75.81 81 ASP A C 1
ATOM 669 O O . ASP A 1 81 ? -0.467 16.110 27.536 1.00 75.81 81 ASP A O 1
ATOM 673 N N . GLU A 1 82 ? -1.453 17.826 26.482 1.00 78.69 82 GLU A N 1
ATOM 674 C CA . GLU A 1 82 ? -0.695 18.889 27.161 1.00 78.69 82 GLU A CA 1
ATOM 675 C C . GLU A 1 82 ? -0.826 18.879 28.699 1.00 78.69 82 GLU A C 1
ATOM 677 O O . GLU A 1 82 ? -0.007 19.486 29.393 1.00 78.69 82 GLU A O 1
ATOM 682 N N . TYR A 1 83 ? -1.816 18.163 29.245 1.00 83.44 83 TYR A N 1
ATOM 683 C CA . TYR A 1 83 ? -2.063 18.012 30.679 1.00 83.44 83 TYR A CA 1
ATOM 684 C C . TYR A 1 83 ? -1.646 16.634 31.222 1.00 83.44 83 TYR A C 1
ATOM 686 O O . TYR A 1 83 ? -2.012 16.290 32.350 1.00 83.44 83 TYR A O 1
ATOM 694 N N . ASN A 1 84 ? -0.869 15.854 30.460 1.00 86.38 84 ASN A N 1
ATOM 695 C CA . ASN A 1 84 ? -0.482 14.472 30.768 1.00 86.38 84 ASN A CA 1
ATOM 696 C C . ASN A 1 84 ? -1.679 13.517 30.938 1.00 86.38 84 ASN A C 1
ATOM 698 O O . ASN A 1 84 ? -1.598 12.543 31.691 1.00 86.38 84 ASN A O 1
ATOM 702 N N . GLN A 1 85 ? -2.801 13.785 30.266 1.00 77.75 85 GLN A N 1
ATOM 703 C CA . GLN A 1 85 ? -3.955 12.888 30.269 1.00 77.75 85 GLN A CA 1
ATOM 704 C C . GLN A 1 85 ? -3.918 11.965 29.054 1.00 77.75 85 GLN A C 1
ATOM 706 O O . GLN A 1 85 ? -3.509 12.365 27.967 1.00 77.75 85 GLN A O 1
ATOM 711 N N . SER A 1 86 ? -4.362 10.718 29.235 1.00 78.50 86 SER A N 1
ATOM 712 C CA . SER A 1 86 ? -4.405 9.734 28.152 1.00 78.50 86 SER A CA 1
ATOM 713 C C . SER A 1 86 ? -5.372 10.170 27.053 1.00 78.50 86 SER A C 1
ATOM 715 O O . SER A 1 86 ? -6.582 10.289 27.275 1.00 78.50 86 SER A O 1
ATOM 717 N N . ILE A 1 87 ? -4.832 10.344 25.847 1.00 76.56 87 ILE A N 1
ATOM 718 C CA . ILE A 1 87 ? -5.626 10.594 24.646 1.00 76.56 87 ILE A CA 1
ATOM 719 C C . ILE A 1 87 ? -6.452 9.348 24.305 1.00 76.56 87 ILE A C 1
ATOM 721 O O . ILE A 1 87 ? -7.626 9.484 23.963 1.00 76.56 87 ILE A O 1
ATOM 725 N N . TRP A 1 88 ? -5.903 8.139 24.493 1.00 77.94 88 TRP A N 1
ATOM 726 C CA . TRP A 1 88 ? -6.646 6.892 24.277 1.00 77.94 88 TRP A CA 1
ATOM 727 C C . TRP A 1 88 ? -7.913 6.809 25.123 1.00 77.94 88 TRP A C 1
ATOM 729 O O . TRP A 1 88 ? -8.967 6.513 24.579 1.00 77.94 88 TRP A O 1
ATOM 739 N N . LEU A 1 89 ? -7.858 7.147 26.418 1.00 72.69 89 LEU A N 1
ATOM 740 C CA . LEU A 1 89 ? -9.054 7.136 27.273 1.00 72.69 89 LEU A CA 1
ATOM 741 C C . LEU A 1 89 ? -10.148 8.080 26.760 1.00 72.69 89 LEU A C 1
ATOM 743 O O . LEU A 1 89 ? -11.336 7.780 26.880 1.00 72.69 89 LEU A O 1
ATOM 747 N N . ARG A 1 90 ? -9.767 9.223 26.179 1.00 67.81 90 ARG A N 1
ATOM 748 C CA . ARG A 1 90 ? -10.713 10.161 25.558 1.00 67.81 90 ARG A CA 1
ATOM 749 C C . ARG A 1 90 ? -11.281 9.595 24.259 1.00 67.81 90 ARG A C 1
ATOM 751 O O . ARG A 1 90 ? -12.488 9.702 24.038 1.00 67.81 90 ARG A O 1
ATOM 758 N N . ILE A 1 91 ? -10.430 8.990 23.429 1.00 68.69 91 ILE A N 1
ATOM 759 C CA . ILE A 1 91 ? -10.817 8.315 22.186 1.00 68.69 91 ILE A CA 1
ATOM 760 C C . ILE A 1 91 ? -11.793 7.177 22.499 1.00 68.69 91 ILE A C 1
ATOM 762 O O . ILE A 1 91 ? -12.923 7.213 22.023 1.00 68.69 91 ILE A O 1
ATOM 766 N N . SER A 1 92 ? -11.423 6.234 23.364 1.00 68.12 92 SER A N 1
ATOM 767 C CA . SER A 1 92 ? -12.250 5.084 23.740 1.00 68.12 92 SER A CA 1
ATOM 768 C C . SER A 1 92 ? -13.553 5.508 24.417 1.00 68.12 92 SER A C 1
ATOM 770 O O . SER A 1 92 ? -14.617 4.995 24.076 1.00 68.12 92 SER A O 1
ATOM 772 N N . SER A 1 93 ? -13.531 6.517 25.295 1.00 64.62 93 SER A N 1
ATOM 773 C CA . SER A 1 93 ? -14.763 7.081 25.873 1.00 64.62 93 SER A CA 1
ATOM 774 C C . SER A 1 93 ? -15.679 7.678 24.802 1.00 64.62 93 SER A C 1
ATOM 776 O O . SER A 1 93 ? -16.894 7.509 24.865 1.00 64.62 93 SER A O 1
ATOM 778 N N . SER A 1 94 ? -15.116 8.354 23.799 1.00 62.88 94 SER A N 1
ATOM 779 C CA . SER A 1 94 ? -15.894 8.931 22.696 1.00 62.88 94 SER A CA 1
ATOM 780 C C . SER A 1 94 ? -16.460 7.839 21.781 1.00 62.88 94 SER A C 1
ATOM 782 O O . SER A 1 94 ? -17.629 7.900 21.410 1.00 62.88 94 SER A O 1
ATOM 784 N N . LEU A 1 95 ? -15.663 6.811 21.465 1.00 62.44 95 LEU A N 1
ATOM 785 C CA . LEU A 1 95 ? -16.035 5.656 20.636 1.00 62.44 95 LEU A CA 1
ATOM 786 C C . LEU A 1 95 ? -17.065 4.735 21.311 1.00 62.44 95 LEU A C 1
ATOM 788 O O . LEU A 1 95 ? -17.957 4.218 20.653 1.00 62.44 95 LEU A O 1
ATOM 792 N N . THR A 1 96 ? -17.011 4.567 22.630 1.00 57.91 96 THR A N 1
ATOM 793 C CA . THR A 1 96 ? -18.019 3.791 23.381 1.00 57.91 96 THR A CA 1
ATOM 794 C C . THR A 1 96 ? -19.330 4.561 23.560 1.00 57.91 96 THR A C 1
ATOM 796 O O . THR A 1 96 ? -20.410 3.968 23.618 1.00 57.91 96 THR A O 1
ATOM 799 N N . GLN A 1 97 ? -19.262 5.895 23.619 1.00 53.84 97 GLN A N 1
ATOM 800 C CA . GLN A 1 97 ? -20.436 6.774 23.590 1.00 53.84 97 GLN A CA 1
ATOM 801 C C . GLN A 1 97 ? -21.025 6.946 22.188 1.00 53.84 97 GLN A C 1
ATOM 803 O O . GLN A 1 97 ? -22.199 7.307 22.071 1.00 53.84 97 GLN A O 1
ATOM 808 N N . LEU A 1 98 ? -20.257 6.630 21.140 1.00 52.50 98 LEU A N 1
ATOM 809 C CA . LEU A 1 98 ? -20.722 6.410 19.771 1.00 52.50 98 LEU A CA 1
ATOM 810 C C . LEU A 1 98 ? -21.619 5.145 19.734 1.00 52.50 98 LEU A C 1
ATOM 812 O O . LEU A 1 98 ? -21.357 4.172 19.039 1.00 52.50 98 LEU A O 1
ATOM 816 N N . LYS A 1 99 ? -22.761 5.174 20.439 1.00 45.84 99 LYS A N 1
ATOM 817 C CA . LYS A 1 99 ? -23.925 4.320 20.162 1.00 45.84 99 LYS A CA 1
ATOM 818 C C . LYS A 1 99 ? -24.531 4.780 18.845 1.00 45.84 99 LYS A C 1
ATOM 820 O O . LYS A 1 99 ? -25.490 5.550 18.809 1.00 45.84 99 LYS A O 1
ATOM 825 N N . VAL A 1 100 ? -23.897 4.398 17.754 1.00 46.19 100 VAL A N 1
ATOM 826 C CA . VAL A 1 100 ? -24.211 4.950 16.448 1.00 46.19 100 VAL A CA 1
ATOM 827 C C . VAL A 1 100 ? -25.408 4.229 15.830 1.00 46.19 100 VAL A C 1
ATOM 829 O O . VAL A 1 100 ? -25.269 3.193 15.192 1.00 46.19 100 VAL A O 1
ATOM 832 N N . ASP A 1 101 ? -26.580 4.845 15.999 1.00 39.88 101 ASP A N 1
ATOM 833 C CA . ASP A 1 101 ? -27.432 5.227 14.866 1.00 39.88 101 ASP A CA 1
ATOM 834 C C . ASP A 1 101 ? -26.911 6.605 14.406 1.00 39.88 101 ASP A C 1
ATOM 836 O O . ASP A 1 101 ? -26.926 7.573 15.175 1.00 39.88 101 ASP A O 1
ATOM 840 N N . LEU A 1 102 ? -26.362 6.695 13.188 1.00 41.38 102 LEU A N 1
ATOM 841 C CA . LEU A 1 102 ? -25.579 7.829 12.651 1.00 41.38 102 LEU A CA 1
ATOM 842 C C . LEU A 1 102 ? -26.347 9.169 12.536 1.00 41.38 102 LEU A C 1
ATOM 844 O O . LEU A 1 102 ? -25.879 10.117 11.903 1.00 41.38 102 LEU A O 1
ATOM 848 N N . LYS A 1 103 ? -27.535 9.293 13.131 1.00 35.00 103 LYS A N 1
ATOM 849 C CA . LYS A 1 103 ? -28.375 10.495 13.070 1.00 35.00 103 LYS A CA 1
ATOM 850 C C . LYS A 1 103 ? -28.020 11.603 14.069 1.00 35.00 103 LYS A C 1
ATOM 852 O O . LYS A 1 103 ? -28.340 12.753 13.764 1.00 35.00 103 LYS A O 1
ATOM 857 N N . ASN A 1 104 ? -27.359 11.318 15.199 1.00 34.69 104 ASN A N 1
ATOM 858 C CA . ASN A 1 104 ? -27.424 12.212 16.373 1.00 34.69 104 ASN A CA 1
ATOM 859 C C . ASN A 1 104 ? -26.107 12.691 17.042 1.00 34.69 104 ASN A C 1
ATOM 861 O O . ASN A 1 104 ? -26.203 13.184 18.163 1.00 34.69 104 ASN A O 1
ATOM 865 N N . LEU A 1 105 ? -24.907 12.657 16.435 1.00 39.38 105 LEU A N 1
ATOM 866 C CA . LEU A 1 105 ? -23.759 13.347 17.065 1.00 39.38 105 LEU A CA 1
ATOM 867 C C . LEU A 1 105 ? -23.709 14.837 16.722 1.00 39.38 105 LEU A C 1
ATOM 869 O O . LEU A 1 105 ? -23.352 15.254 15.621 1.00 39.38 105 LEU A O 1
ATOM 873 N N . ILE A 1 106 ? -24.016 15.642 17.728 1.00 30.95 106 ILE A N 1
ATOM 874 C CA . ILE A 1 106 ? -23.593 17.031 17.855 1.00 30.95 106 ILE A CA 1
ATOM 875 C C . ILE A 1 106 ? -22.931 17.114 19.236 1.00 30.95 106 ILE A C 1
ATOM 877 O O . ILE A 1 106 ? -23.475 16.577 20.196 1.00 30.95 106 ILE A O 1
ATOM 881 N N . ASP A 1 107 ? -21.770 17.765 19.289 1.00 34.12 107 ASP A N 1
ATOM 882 C CA . ASP A 1 107 ? -20.937 18.062 20.466 1.00 34.12 107 ASP A CA 1
ATOM 883 C C . ASP A 1 107 ? -19.913 17.015 20.935 1.00 34.12 107 ASP A C 1
ATOM 885 O O . ASP A 1 107 ? -20.056 16.361 21.962 1.00 34.12 107 ASP A O 1
ATOM 889 N N . ALA A 1 108 ? -18.770 17.004 20.239 1.00 30.16 108 ALA A N 1
ATOM 890 C CA . ALA A 1 108 ? -17.453 16.934 20.874 1.00 30.16 108 ALA A CA 1
ATOM 891 C C . ALA A 1 108 ? -16.428 17.685 19.996 1.00 30.16 108 ALA A C 1
ATOM 893 O O . ALA A 1 108 ? -16.196 17.327 18.838 1.00 30.16 108 ALA A O 1
ATOM 894 N N . SER A 1 109 ? -15.914 18.794 20.541 1.00 35.34 109 SER A N 1
ATOM 895 C CA . SER A 1 109 ? -14.786 19.635 20.091 1.00 35.34 109 SER A CA 1
ATOM 896 C C . SER A 1 109 ? -14.299 19.439 18.645 1.00 35.34 109 SER A C 1
ATOM 898 O O . SER A 1 109 ? -13.416 18.623 18.410 1.00 35.34 109 SER A O 1
ATOM 900 N N . ASN A 1 110 ? -14.851 20.224 17.707 1.00 39.38 110 ASN A N 1
ATOM 901 C CA . ASN A 1 110 ? -14.436 20.475 16.306 1.00 39.38 110 ASN A CA 1
ATOM 902 C C . ASN A 1 110 ? -14.116 19.294 15.360 1.00 39.38 110 ASN A C 1
ATOM 904 O O . ASN A 1 110 ? -14.101 19.500 14.150 1.00 39.38 110 ASN A O 1
ATOM 908 N N . PHE A 1 111 ? -13.965 18.069 15.853 1.00 39.03 111 PHE A N 1
ATOM 909 C CA . PHE A 1 111 ? -13.745 16.855 15.074 1.00 39.03 111 PHE A CA 1
ATOM 910 C C . PHE A 1 111 ? -15.085 16.193 14.713 1.00 39.03 111 PHE A C 1
ATOM 912 O O . PHE A 1 111 ? -15.320 15.804 13.568 1.00 39.03 111 PHE A O 1
ATOM 919 N N . GLY A 1 112 ? -16.037 16.204 15.658 1.00 39.88 112 GLY A N 1
ATOM 920 C CA . GLY A 1 112 ? -17.393 15.695 15.450 1.00 39.88 112 GLY A CA 1
ATOM 921 C C . GLY A 1 112 ? -18.179 16.454 14.378 1.00 39.88 112 GLY A C 1
ATOM 922 O O . GLY A 1 112 ? -18.921 15.832 13.633 1.00 39.88 112 GLY A O 1
ATOM 923 N N . ALA A 1 113 ? -17.992 17.770 14.227 1.00 37.69 113 ALA A N 1
ATOM 924 C CA . ALA A 1 113 ? -18.767 18.582 13.280 1.00 37.69 113 ALA A CA 1
ATOM 925 C C . ALA A 1 113 ? -18.411 18.320 11.801 1.00 37.69 113 ALA A C 1
ATOM 927 O O . ALA A 1 113 ? -19.300 18.343 10.945 1.00 37.69 113 ALA A O 1
ATOM 928 N N . LEU A 1 114 ? -17.133 18.048 11.500 1.00 39.59 114 LEU A N 1
ATOM 929 C CA . LEU A 1 114 ? -16.657 17.757 10.141 1.00 39.59 114 LEU A CA 1
ATOM 930 C C . LEU A 1 114 ? -16.970 16.306 9.754 1.00 39.59 114 LEU A C 1
ATOM 932 O O . LEU A 1 114 ? -17.553 16.067 8.697 1.00 39.59 114 LEU A O 1
ATOM 936 N N . PHE A 1 115 ? -16.702 15.364 10.668 1.00 46.06 115 PHE A N 1
ATOM 937 C CA . PHE A 1 115 ? -17.088 13.961 10.528 1.00 46.06 115 PHE A CA 1
ATOM 938 C C . PHE A 1 115 ? -18.607 13.818 10.342 1.00 46.06 115 PHE A C 1
ATOM 940 O O . PHE A 1 115 ? -19.045 13.130 9.424 1.00 46.06 115 PHE A O 1
ATOM 947 N N . PHE A 1 116 ? -19.437 14.540 11.111 1.00 40.97 116 PHE A N 1
ATOM 948 C CA . PHE A 1 116 ? -20.892 14.470 10.940 1.00 40.97 116 PHE A CA 1
ATOM 949 C C . PHE A 1 116 ? -21.399 15.105 9.664 1.00 40.97 116 PHE A C 1
ATOM 951 O O . PHE A 1 116 ? -22.316 14.557 9.066 1.00 40.97 116 PHE A O 1
ATOM 958 N N . LYS A 1 117 ? -20.862 16.246 9.223 1.00 41.78 117 LYS A N 1
ATOM 959 C CA . LYS A 1 117 ? -21.341 16.846 7.973 1.00 41.78 117 LYS A CA 1
ATOM 960 C C . LYS A 1 117 ? -21.081 15.905 6.795 1.00 41.78 117 LYS A C 1
ATOM 962 O O . LYS A 1 117 ? -22.000 15.660 6.016 1.00 41.78 117 LYS A O 1
ATOM 967 N N . THR A 1 118 ? -19.889 15.312 6.740 1.00 41.44 118 THR A N 1
ATOM 968 C CA . THR A 1 118 ? -19.523 14.366 5.685 1.00 41.44 118 THR A CA 1
ATOM 969 C C . THR A 1 118 ? -20.298 13.056 5.810 1.00 41.44 118 THR A C 1
ATOM 971 O O . THR A 1 118 ? -20.957 12.670 4.853 1.00 41.44 118 THR A O 1
ATOM 974 N N . VAL A 1 119 ? -20.343 12.410 6.981 1.00 44.47 119 VAL A N 1
ATOM 975 C CA . VAL A 1 119 ? -21.063 11.133 7.173 1.00 44.47 119 VAL A CA 1
ATOM 976 C C . VAL A 1 119 ? -22.590 11.286 7.030 1.00 44.47 119 VAL A C 1
ATOM 978 O O . VAL A 1 119 ? -23.259 10.376 6.549 1.00 44.47 119 VAL A O 1
ATOM 981 N N . LYS A 1 120 ? -23.173 12.448 7.360 1.00 38.41 120 LYS A N 1
ATOM 982 C CA . LYS A 1 120 ? -24.617 12.734 7.207 1.00 38.41 120 LYS A CA 1
ATOM 983 C C . LYS A 1 120 ? -25.025 13.034 5.761 1.00 38.41 120 LYS A C 1
ATOM 985 O O . LYS A 1 120 ? -26.150 12.708 5.379 1.00 38.41 120 LYS A O 1
ATOM 990 N N . GLU A 1 121 ? -24.145 13.634 4.956 1.00 37.88 121 GLU A N 1
ATOM 991 C CA . GLU A 1 121 ? -24.324 13.727 3.497 1.00 37.88 121 GLU A CA 1
ATOM 992 C C . GLU A 1 121 ? -24.128 12.346 2.835 1.00 37.88 121 GLU A C 1
ATOM 994 O O . GLU A 1 121 ? -24.897 11.984 1.945 1.00 37.88 121 GLU A O 1
ATOM 999 N N . PHE A 1 122 ? -23.208 11.526 3.355 1.00 40.81 122 PHE A N 1
ATOM 1000 C CA . PHE A 1 122 ? -22.902 10.169 2.881 1.00 40.81 122 PHE A CA 1
ATOM 1001 C C . PHE A 1 122 ? -23.991 9.123 3.188 1.00 40.81 122 PHE A C 1
ATOM 1003 O O . PHE A 1 122 ? -24.346 8.304 2.345 1.00 40.81 122 PHE A O 1
ATOM 1010 N N . ASN A 1 123 ? -24.613 9.182 4.367 1.00 36.62 123 ASN A N 1
ATOM 1011 C CA . ASN A 1 123 ? -25.734 8.305 4.732 1.00 36.62 123 ASN A CA 1
ATOM 1012 C C . ASN A 1 123 ? -26.987 8.510 3.877 1.00 36.62 123 ASN A C 1
ATOM 1014 O O . ASN A 1 123 ? -27.861 7.650 3.845 1.00 36.62 123 ASN A O 1
ATOM 1018 N N . ARG A 1 124 ? -27.114 9.649 3.187 1.00 36.53 124 ARG A N 1
ATOM 1019 C CA . ARG A 1 124 ? -28.208 9.848 2.227 1.00 36.53 124 ARG A CA 1
ATOM 1020 C C . ARG A 1 124 ? -27.977 9.109 0.908 1.00 36.53 124 ARG A C 1
ATOM 1022 O O . ARG A 1 124 ? -28.960 8.837 0.224 1.00 36.53 124 ARG A O 1
ATOM 1029 N N . SER A 1 125 ? -26.728 8.802 0.544 1.00 34.31 125 SER A N 1
ATOM 1030 C CA . SER A 1 125 ? -26.382 8.148 -0.726 1.00 34.31 125 SER A CA 1
ATOM 1031 C C . SER A 1 125 ? -26.225 6.629 -0.610 1.00 34.31 125 SER A C 1
ATOM 1033 O O . SER A 1 125 ? -26.392 5.927 -1.607 1.00 34.31 125 SER A O 1
ATOM 1035 N N . ILE A 1 126 ? -25.981 6.100 0.593 1.00 33.88 126 ILE A N 1
ATOM 1036 C CA . ILE A 1 126 ? -25.880 4.659 0.845 1.00 33.88 126 ILE A CA 1
ATOM 1037 C C . ILE A 1 126 ? -27.151 4.161 1.541 1.00 33.88 126 ILE A C 1
ATOM 1039 O O . ILE A 1 126 ? -27.308 4.272 2.750 1.00 33.88 126 ILE A O 1
ATOM 1043 N N . GLN A 1 127 ? -28.066 3.579 0.766 1.00 33.38 127 GLN A N 1
ATOM 1044 C CA . GLN A 1 127 ? -29.387 3.139 1.235 1.00 33.38 127 GLN A CA 1
ATOM 1045 C C . GLN A 1 127 ? -29.394 1.876 2.131 1.00 33.38 127 GLN A C 1
ATOM 1047 O O . GLN A 1 127 ? -30.476 1.380 2.408 1.00 33.38 127 GLN A O 1
ATOM 1052 N N . ASN A 1 128 ? -28.247 1.328 2.564 1.00 36.03 128 ASN A N 1
ATOM 1053 C CA . ASN A 1 128 ? -28.187 -0.046 3.106 1.00 36.03 128 ASN A CA 1
ATOM 1054 C C . ASN A 1 128 ? -27.155 -0.316 4.226 1.00 36.03 128 ASN A C 1
ATOM 1056 O O . ASN A 1 128 ? -26.802 -1.475 4.432 1.00 36.03 128 ASN A O 1
ATOM 1060 N N . VAL A 1 129 ? -26.636 0.683 4.953 1.00 38.88 129 VAL A N 1
ATOM 1061 C CA . VAL A 1 129 ? -25.628 0.413 6.008 1.00 38.88 129 VAL A CA 1
ATOM 1062 C C . VAL A 1 129 ? -26.083 0.923 7.374 1.00 38.88 129 VAL A C 1
ATOM 1064 O O . VAL A 1 129 ? -25.456 1.775 7.996 1.00 38.88 129 VAL A O 1
ATOM 1067 N N . ASP A 1 130 ? -27.184 0.350 7.857 1.00 38.75 130 ASP A N 1
ATOM 1068 C CA . ASP A 1 130 ? -27.778 0.661 9.166 1.00 38.75 130 ASP A CA 1
ATOM 1069 C C . ASP A 1 130 ? -26.938 0.154 10.371 1.00 38.75 130 ASP A C 1
ATOM 1071 O O . ASP A 1 130 ? -27.265 0.465 11.511 1.00 38.75 130 ASP A O 1
ATOM 1075 N N . ASN A 1 131 ? -25.825 -0.568 10.145 1.00 44.12 131 ASN A N 1
ATOM 1076 C CA . ASN A 1 131 ? -25.019 -1.241 11.187 1.00 44.12 131 ASN A CA 1
ATOM 1077 C C . ASN A 1 131 ? -23.549 -0.768 11.308 1.00 44.12 131 ASN A C 1
ATOM 1079 O O . ASN A 1 131 ? -22.711 -1.481 11.854 1.00 44.12 131 ASN A O 1
ATOM 1083 N N . LEU A 1 132 ? -23.195 0.439 10.846 1.00 45.41 132 LEU A N 1
ATOM 1084 C CA . LEU A 1 132 ? -21.816 0.958 10.990 1.00 45.41 132 LEU A CA 1
ATOM 1085 C C . LEU A 1 132 ? -21.355 1.081 12.456 1.00 45.41 132 LEU A C 1
ATOM 1087 O O . LEU A 1 132 ? -20.163 1.001 12.726 1.00 45.41 132 LEU A O 1
ATOM 1091 N N . GLY A 1 133 ? -22.276 1.263 13.407 1.00 43.50 133 GLY A N 1
ATOM 1092 C CA . GLY A 1 133 ? -21.935 1.408 14.825 1.00 43.50 133 GLY A CA 1
ATOM 1093 C C . GLY A 1 133 ? -21.364 0.141 15.470 1.00 43.50 133 GLY A C 1
ATOM 1094 O O . GLY A 1 133 ? -20.363 0.225 16.177 1.00 43.50 133 GLY A O 1
ATOM 1095 N N . SER A 1 134 ? -21.941 -1.037 15.202 1.00 48.78 134 SER A N 1
ATOM 1096 C CA . SER A 1 134 ? -21.380 -2.308 15.695 1.00 48.78 134 SER A CA 1
ATOM 1097 C C . SER A 1 134 ? -20.068 -2.641 14.988 1.00 48.78 134 SER A C 1
ATOM 1099 O O . SER A 1 134 ? -19.109 -3.043 15.638 1.00 48.78 134 SER A O 1
ATOM 1101 N N . LEU A 1 135 ? -20.000 -2.335 13.685 1.00 50.31 135 LEU A N 1
ATOM 1102 C CA . LEU A 1 135 ? -18.864 -2.610 12.805 1.00 50.31 135 LEU A CA 1
ATOM 1103 C C . LEU A 1 135 ? -17.516 -2.150 13.371 1.00 50.31 135 LEU A C 1
ATOM 1105 O O . LEU A 1 135 ? -16.508 -2.838 13.241 1.00 50.31 135 LEU A O 1
ATOM 1109 N N . PHE A 1 136 ? -17.517 -0.966 13.980 1.00 55.12 136 PHE A N 1
ATOM 1110 C CA . PHE A 1 136 ? -16.322 -0.311 14.492 1.00 55.12 136 PHE A CA 1
ATOM 1111 C C . PHE A 1 136 ? -16.104 -0.513 15.985 1.00 55.12 136 PHE A C 1
ATOM 1113 O O . PHE A 1 136 ? -14.961 -0.449 16.424 1.00 55.12 136 PHE A O 1
ATOM 1120 N N . THR A 1 137 ? -17.168 -0.768 16.752 1.00 54.47 137 THR A N 1
ATOM 1121 C CA . THR A 1 137 ? -17.030 -1.076 18.183 1.00 54.47 137 THR A CA 1
ATOM 1122 C C . THR A 1 137 ? -16.242 -2.367 18.356 1.00 54.47 137 THR A C 1
ATOM 1124 O O . THR A 1 137 ? -15.340 -2.407 19.183 1.00 54.47 137 THR A O 1
ATOM 1127 N N . ASP A 1 138 ? -16.495 -3.362 17.502 1.00 53.28 138 ASP A N 1
ATOM 1128 C CA . ASP A 1 138 ? -15.733 -4.606 17.512 1.00 53.28 138 ASP A CA 1
ATOM 1129 C C . ASP A 1 138 ? -14.283 -4.356 17.078 1.00 53.28 138 ASP A C 1
ATOM 1131 O O . ASP A 1 138 ? -13.376 -4.692 17.817 1.00 53.28 138 ASP A O 1
ATOM 1135 N N . CYS A 1 139 ? -14.011 -3.655 15.970 1.00 52.38 139 CYS A N 1
ATOM 1136 C CA . CYS A 1 139 ? -12.625 -3.386 15.540 1.00 52.38 139 CYS A CA 1
ATOM 1137 C C . CYS A 1 139 ? -11.786 -2.518 16.508 1.00 52.38 139 CYS A C 1
ATOM 1139 O O . CYS A 1 139 ? -10.558 -2.476 16.366 1.00 52.38 139 CYS A O 1
ATOM 1141 N N . LEU A 1 140 ? -12.427 -1.792 17.430 1.00 55.75 140 LEU A N 1
ATOM 1142 C CA . LEU A 1 140 ? -11.797 -0.869 18.383 1.00 55.75 140 LEU A CA 1
ATOM 1143 C C . LEU A 1 140 ? -11.861 -1.360 19.838 1.00 55.75 140 LEU A C 1
ATOM 1145 O O . LEU A 1 140 ? -11.357 -0.657 20.712 1.00 55.75 140 LEU A O 1
ATOM 1149 N N . ASP A 1 141 ? -12.482 -2.514 20.108 1.00 54.09 141 ASP A N 1
ATOM 1150 C CA . ASP A 1 141 ? -12.584 -3.058 21.463 1.00 54.09 141 ASP A CA 1
ATOM 1151 C C . ASP A 1 141 ? -11.180 -3.360 22.019 1.00 54.09 141 ASP A C 1
ATOM 1153 O O . ASP A 1 141 ? -10.308 -3.854 21.296 1.00 54.09 141 ASP A O 1
ATOM 1157 N N . ASP A 1 142 ? -10.967 -3.112 23.317 1.00 46.91 142 ASP A N 1
ATOM 1158 C CA . ASP A 1 142 ? -9.664 -3.222 24.010 1.00 46.91 142 ASP A CA 1
ATOM 1159 C C . ASP A 1 142 ? -9.045 -4.641 23.929 1.00 46.91 142 ASP A C 1
ATOM 1161 O O . ASP A 1 142 ? -7.902 -4.863 24.318 1.00 46.91 142 ASP A O 1
ATOM 1165 N N . LYS A 1 143 ? -9.794 -5.629 23.419 1.00 44.72 143 LYS A N 1
ATOM 1166 C CA . LYS A 1 143 ? -9.329 -7.001 23.168 1.00 44.72 143 LYS A CA 1
ATOM 1167 C C . LYS A 1 143 ? -8.468 -7.148 21.916 1.00 44.72 143 LYS A C 1
ATOM 1169 O O . LYS A 1 143 ? -7.808 -8.178 21.768 1.00 44.72 143 LYS A O 1
ATOM 1174 N N . PHE A 1 144 ? -8.463 -6.166 21.016 1.00 51.50 144 PHE A N 1
ATOM 1175 C CA . PHE A 1 144 ? -7.607 -6.191 19.837 1.00 51.50 144 PHE A CA 1
ATOM 1176 C C . PHE A 1 144 ? -6.231 -5.652 20.195 1.00 51.50 144 PHE A C 1
ATOM 1178 O O . PHE A 1 144 ? -5.911 -4.496 19.932 1.00 51.50 144 PHE A O 1
ATOM 1185 N N . SER A 1 145 ? -5.409 -6.516 20.801 1.00 49.62 145 SER A N 1
ATOM 1186 C CA . SER A 1 145 ? -4.020 -6.220 21.149 1.00 49.62 145 SER A CA 1
ATOM 1187 C C . SER A 1 145 ? -3.163 -5.999 19.893 1.00 49.62 145 SER A C 1
ATOM 1189 O O . SER A 1 145 ? -2.287 -6.797 19.557 1.00 49.62 145 SER A O 1
ATOM 1191 N N . ILE A 1 146 ? -3.317 -4.840 19.248 1.00 54.03 146 ILE A N 1
ATOM 1192 C CA . ILE A 1 146 ? -2.208 -4.138 18.594 1.00 54.03 146 ILE A CA 1
ATOM 1193 C C . ILE A 1 146 ? -1.363 -3.494 19.704 1.00 54.03 146 ILE A C 1
ATOM 1195 O O . ILE A 1 146 ? -0.966 -2.347 19.630 1.00 54.03 146 ILE A O 1
ATOM 1199 N N . GLU A 1 147 ? -1.081 -4.215 20.781 1.00 51.44 147 GLU A N 1
ATOM 1200 C CA . GLU A 1 147 ? -0.101 -3.786 21.778 1.00 51.44 147 GLU A CA 1
ATOM 1201 C C . GLU A 1 147 ? 1.304 -4.265 21.364 1.00 51.44 147 GLU A C 1
ATOM 1203 O O . GLU A 1 147 ? 2.264 -4.264 22.130 1.00 51.44 147 GLU A O 1
ATOM 1208 N N . GLN A 1 148 ? 1.422 -4.724 20.119 1.00 62.44 148 GLN A N 1
ATOM 1209 C CA . GLN A 1 148 ? 2.617 -5.332 19.584 1.00 62.44 148 GLN A CA 1
ATOM 1210 C C . GLN A 1 148 ? 3.423 -4.323 18.777 1.00 62.44 148 GLN A C 1
ATOM 1212 O O . GLN A 1 148 ? 2.893 -3.508 18.024 1.00 62.44 148 GLN A O 1
ATOM 1217 N N . MET A 1 149 ? 4.739 -4.426 18.925 1.00 74.56 149 MET A N 1
ATOM 1218 C CA . MET A 1 149 ? 5.731 -3.552 18.317 1.00 74.56 149 MET A CA 1
ATOM 1219 C C . MET A 1 149 ? 5.653 -3.574 16.781 1.00 74.56 149 MET A C 1
ATOM 1221 O O . MET A 1 149 ? 6.265 -4.416 16.118 1.00 74.56 149 MET A O 1
ATOM 1225 N N . LEU A 1 150 ? 4.940 -2.607 16.203 1.00 86.12 150 LEU A N 1
ATOM 1226 C CA . LEU A 1 150 ? 4.876 -2.411 14.759 1.00 86.12 150 LEU A CA 1
ATOM 1227 C C . LEU A 1 150 ? 6.079 -1.575 14.305 1.00 86.12 150 LEU A C 1
ATOM 1229 O O . LEU A 1 150 ? 6.039 -0.346 14.277 1.00 86.12 150 LEU A O 1
ATOM 1233 N N . LYS A 1 151 ? 7.188 -2.260 14.019 1.00 89.25 151 LYS A N 1
ATOM 1234 C CA . LYS A 1 151 ? 8.450 -1.638 13.597 1.00 89.25 151 LYS A CA 1
ATOM 1235 C C . LYS A 1 151 ? 8.298 -0.949 12.243 1.00 89.25 151 LYS A C 1
ATOM 1237 O O . LYS A 1 151 ? 7.723 -1.518 11.321 1.00 89.25 151 LYS A O 1
ATOM 1242 N N . MET A 1 152 ? 8.852 0.249 12.105 1.00 92.56 152 MET A N 1
ATOM 1243 C CA . MET A 1 152 ? 8.822 1.001 10.856 1.00 92.56 152 MET A CA 1
ATOM 1244 C C . MET A 1 152 ? 9.751 0.404 9.790 1.00 92.56 152 MET A C 1
ATOM 1246 O O . MET A 1 152 ? 10.831 -0.127 10.062 1.00 92.56 152 MET A O 1
ATOM 1250 N N . PHE A 1 153 ? 9.341 0.555 8.539 1.00 95.38 153 PHE A N 1
ATOM 1251 C CA . PHE A 1 153 ? 10.143 0.359 7.340 1.00 95.38 153 PHE A CA 1
ATOM 1252 C C . PHE A 1 153 ? 11.007 1.597 7.113 1.00 95.38 153 PHE A C 1
ATOM 1254 O O . PHE A 1 153 ? 10.651 2.492 6.348 1.00 95.38 153 PHE A O 1
ATOM 1261 N N . ILE A 1 154 ? 12.135 1.617 7.822 1.00 93.31 154 ILE A N 1
ATOM 1262 C CA . ILE A 1 154 ? 13.127 2.693 7.797 1.00 93.31 154 ILE A CA 1
ATOM 1263 C C . ILE A 1 154 ? 13.981 2.604 6.527 1.00 93.31 154 ILE A C 1
ATOM 1265 O O . ILE A 1 154 ? 14.372 1.510 6.105 1.00 93.31 154 ILE A O 1
ATOM 1269 N N . LEU A 1 155 ? 14.311 3.764 5.963 1.00 93.12 155 LEU A N 1
ATOM 1270 C CA . LEU A 1 155 ? 15.216 3.933 4.833 1.00 93.12 155 LEU A CA 1
ATOM 1271 C C . LEU A 1 155 ? 16.526 3.142 5.005 1.00 93.12 155 LEU A C 1
ATOM 1273 O O . LEU A 1 155 ? 17.182 3.190 6.049 1.00 93.12 155 LEU A O 1
ATOM 1277 N N . GLY A 1 156 ? 16.930 2.427 3.956 1.00 93.19 156 GLY A N 1
ATOM 1278 C CA . GLY A 1 156 ? 18.191 1.688 3.912 1.00 93.19 156 GLY A CA 1
ATOM 1279 C C . GLY A 1 156 ? 18.164 0.331 4.620 1.00 93.19 156 GLY A C 1
ATOM 1280 O O . GLY A 1 156 ? 19.200 -0.330 4.713 1.00 93.19 156 GLY A O 1
ATOM 1281 N N . LYS A 1 157 ? 17.009 -0.111 5.135 1.00 91.88 157 LYS A N 1
ATOM 1282 C CA . LYS A 1 157 ? 16.867 -1.386 5.853 1.00 91.88 157 LYS A CA 1
ATOM 1283 C C . LYS A 1 157 ? 15.864 -2.299 5.151 1.00 91.88 157 LYS A C 1
ATOM 1285 O O . LYS A 1 157 ? 14.803 -1.868 4.717 1.00 91.88 157 LYS A O 1
ATOM 1290 N N . SER A 1 158 ? 16.191 -3.589 5.068 1.00 91.38 158 SER A N 1
ATOM 1291 C CA . SER A 1 158 ? 15.207 -4.610 4.688 1.00 91.38 158 SER A CA 1
ATOM 1292 C C . SER A 1 158 ? 14.518 -5.127 5.943 1.00 91.38 158 SER A C 1
ATOM 1294 O O . SER A 1 158 ? 15.197 -5.461 6.909 1.00 91.38 158 SER A O 1
ATOM 1296 N N . HIS A 1 159 ? 13.191 -5.194 5.932 1.00 90.94 159 HIS A N 1
ATOM 1297 C CA . HIS A 1 159 ? 12.399 -5.715 7.048 1.00 90.94 159 HIS A CA 1
ATOM 1298 C C . HIS A 1 159 ? 11.058 -6.226 6.531 1.00 90.94 159 HIS A C 1
ATOM 1300 O O . HIS A 1 159 ? 10.547 -5.715 5.533 1.00 90.94 159 HIS A O 1
ATOM 1306 N N . SER A 1 160 ? 10.483 -7.205 7.221 1.00 92.00 160 SER A N 1
ATOM 1307 C CA . SER A 1 160 ? 9.162 -7.755 6.918 1.00 92.00 160 SER A CA 1
ATOM 1308 C C . SER A 1 160 ? 8.237 -7.664 8.123 1.00 92.00 160 SER A C 1
ATOM 1310 O O . SER A 1 160 ? 8.665 -7.810 9.265 1.00 92.00 160 SER A O 1
ATOM 1312 N N . ILE A 1 161 ? 6.953 -7.445 7.868 1.00 92.06 161 ILE A N 1
ATOM 1313 C CA . ILE A 1 161 ? 5.892 -7.417 8.874 1.00 92.06 161 ILE A CA 1
ATOM 1314 C C . ILE A 1 161 ? 4.792 -8.348 8.391 1.00 92.06 161 ILE A C 1
ATOM 1316 O O . ILE A 1 161 ? 4.406 -8.300 7.226 1.00 92.06 161 ILE A O 1
ATOM 1320 N N . SER A 1 162 ? 4.287 -9.218 9.259 1.00 92.19 162 SER A N 1
ATOM 1321 C CA . SER A 1 162 ? 3.111 -10.034 8.968 1.00 92.19 162 SER A CA 1
ATOM 1322 C C . SER A 1 162 ? 2.016 -9.801 9.996 1.00 92.19 162 SER A C 1
ATOM 1324 O O . SER A 1 162 ? 2.252 -9.932 11.199 1.00 92.19 162 SER A O 1
ATOM 1326 N N . LEU A 1 163 ? 0.834 -9.466 9.484 1.00 91.75 163 LEU A N 1
ATOM 1327 C CA . LEU A 1 163 ? -0.389 -9.150 10.220 1.00 91.75 163 LEU A CA 1
ATOM 1328 C C . LEU A 1 163 ? -1.502 -10.085 9.752 1.00 91.75 163 LEU A C 1
ATOM 1330 O O . LEU A 1 163 ? -1.509 -10.489 8.589 1.00 91.75 163 LEU A O 1
ATOM 1334 N N . ASN A 1 164 ? -2.459 -10.410 10.614 1.00 91.56 164 ASN A N 1
ATOM 1335 C CA . ASN A 1 164 ? -3.708 -11.016 10.147 1.00 91.56 164 ASN A CA 1
ATOM 1336 C C . ASN A 1 164 ? -4.693 -9.928 9.655 1.00 91.56 164 ASN A C 1
ATOM 1338 O O . ASN A 1 164 ? -4.514 -8.739 9.932 1.00 91.56 164 ASN A O 1
ATOM 1342 N N . GLN A 1 165 ? -5.738 -10.319 8.916 1.00 92.88 165 GLN A N 1
ATOM 1343 C CA . GLN A 1 165 ? -6.721 -9.360 8.376 1.00 92.88 165 GLN A CA 1
ATOM 1344 C C . GLN A 1 165 ? -7.435 -8.541 9.466 1.00 92.88 165 GLN A C 1
ATOM 1346 O O . GLN A 1 165 ? -7.817 -7.399 9.235 1.00 92.88 165 GLN A O 1
ATOM 1351 N N . GLU A 1 166 ? -7.602 -9.099 10.661 1.00 89.12 166 GLU A N 1
ATOM 1352 C CA . GLU A 1 166 ? -8.248 -8.425 11.790 1.00 89.12 166 GLU A CA 1
ATOM 1353 C C . GLU A 1 166 ? -7.383 -7.299 12.368 1.00 89.12 166 GLU A C 1
ATOM 1355 O O . GLU A 1 166 ? -7.876 -6.194 12.586 1.00 89.12 166 GLU A O 1
ATOM 1360 N N . GLN A 1 167 ? -6.072 -7.511 12.495 1.00 89.81 167 GLN A N 1
ATOM 1361 C CA . GLN A 1 167 ? -5.114 -6.456 12.830 1.00 89.81 167 GLN A CA 1
ATOM 1362 C C . GLN A 1 167 ? -5.108 -5.355 11.768 1.00 89.81 167 GLN A C 1
ATOM 1364 O O . GLN A 1 167 ? -5.131 -4.172 12.106 1.00 89.81 167 GLN A O 1
ATOM 1369 N N . CYS A 1 168 ? -5.132 -5.723 10.482 1.00 94.12 168 CYS A N 1
ATOM 1370 C CA . CYS A 1 168 ? -5.261 -4.755 9.393 1.00 94.12 168 CYS A CA 1
ATOM 1371 C C . CYS A 1 168 ? -6.568 -3.952 9.500 1.00 94.12 168 CYS A C 1
ATOM 1373 O O . CYS A 1 168 ? -6.547 -2.730 9.363 1.00 94.12 168 CYS A O 1
ATOM 1375 N N . ALA A 1 169 ? -7.699 -4.605 9.783 1.00 91.75 169 ALA A N 1
ATOM 1376 C CA . ALA A 1 169 ? -8.990 -3.948 9.971 1.00 91.75 169 ALA A CA 1
ATOM 1377 C C . ALA A 1 169 ? -8.986 -2.977 11.155 1.00 91.75 169 ALA A C 1
ATOM 1379 O O . ALA A 1 169 ? -9.439 -1.847 10.999 1.00 91.75 169 ALA A O 1
ATOM 1380 N N . SER A 1 170 ? -8.417 -3.365 12.296 1.00 87.62 170 SER A N 1
ATOM 1381 C CA . SER A 1 170 ? -8.324 -2.495 13.472 1.00 87.62 170 SER A CA 1
ATOM 1382 C C . SER A 1 170 ? -7.423 -1.271 13.227 1.00 87.62 170 SER A C 1
ATOM 1384 O O . SER A 1 170 ? -7.798 -0.142 13.565 1.00 87.62 170 SER A O 1
ATOM 1386 N N . LEU A 1 171 ? -6.286 -1.439 12.537 1.00 91.69 171 LEU A N 1
ATOM 1387 C CA . LEU A 1 171 ? -5.428 -0.318 12.122 1.00 91.69 171 LEU A CA 1
ATOM 1388 C C . LEU A 1 171 ? -6.151 0.639 11.164 1.00 91.69 171 LEU A C 1
ATOM 1390 O O . LEU A 1 171 ? -6.075 1.857 11.330 1.00 91.69 171 LEU A O 1
ATOM 1394 N N . LEU A 1 172 ? -6.878 0.108 10.178 1.00 93.75 172 LEU A N 1
ATOM 1395 C CA . LEU A 1 172 ? -7.643 0.927 9.235 1.00 93.75 172 LEU A CA 1
ATOM 1396 C C . LEU A 1 172 ? -8.857 1.589 9.889 1.00 93.75 172 LEU A C 1
ATOM 1398 O O . LEU A 1 172 ? -9.199 2.704 9.514 1.00 93.75 172 LEU A O 1
ATOM 1402 N N . ALA A 1 173 ? -9.497 0.954 10.872 1.00 85.88 173 ALA A N 1
ATOM 1403 C CA . ALA A 1 173 ? -10.578 1.567 11.640 1.00 85.88 173 ALA A CA 1
ATOM 1404 C C . ALA A 1 173 ? -10.056 2.782 12.422 1.00 85.88 173 ALA A C 1
ATOM 1406 O O . ALA A 1 173 ? -10.639 3.862 12.354 1.00 85.88 173 ALA A O 1
ATOM 1407 N N . ASN A 1 174 ? -8.903 2.643 13.080 1.00 84.25 174 ASN A N 1
ATOM 1408 C CA . ASN A 1 174 ? -8.213 3.761 13.723 1.00 84.25 174 ASN A CA 1
ATOM 1409 C C . ASN A 1 174 ? -7.897 4.894 12.726 1.00 84.25 174 ASN A C 1
ATOM 1411 O O . ASN A 1 174 ? -8.178 6.060 13.000 1.00 84.25 174 ASN A O 1
ATOM 1415 N N . ALA A 1 175 ? -7.404 4.563 11.530 1.00 90.25 175 ALA A N 1
ATOM 1416 C CA . ALA A 1 175 ? -7.170 5.535 10.459 1.00 90.25 175 ALA A CA 1
ATOM 1417 C C . ALA A 1 175 ? -8.458 6.228 9.971 1.00 90.25 175 ALA A C 1
ATOM 1419 O O . ALA A 1 175 ? -8.472 7.441 9.748 1.00 90.25 175 ALA A O 1
ATOM 1420 N N . PHE A 1 176 ? -9.555 5.473 9.857 1.00 85.50 176 PHE A N 1
ATOM 1421 C CA . PHE A 1 176 ? -10.877 5.967 9.476 1.00 85.50 176 PHE A CA 1
ATOM 1422 C C . PHE A 1 176 ? -11.413 6.983 10.495 1.00 85.50 176 PHE A C 1
ATOM 1424 O O . PHE A 1 176 ? -11.917 8.036 10.110 1.00 85.50 176 PHE A O 1
ATOM 1431 N N . PHE A 1 177 ? -11.233 6.725 11.793 1.00 77.81 177 PHE A N 1
ATOM 1432 C CA . PHE A 1 177 ? -11.549 7.683 12.864 1.00 77.81 177 PHE 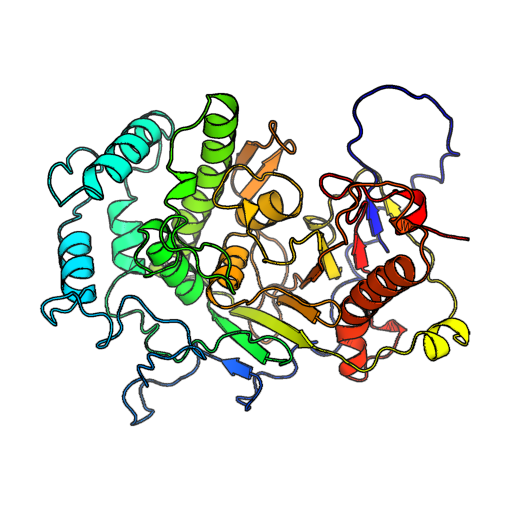A CA 1
ATOM 1433 C C . PHE A 1 177 ? -10.450 8.717 13.125 1.00 77.81 177 PHE A C 1
ATOM 1435 O O . PHE A 1 177 ? -10.608 9.567 13.998 1.00 77.81 177 PHE A O 1
ATOM 1442 N N . CYS A 1 178 ? -9.369 8.671 12.346 1.00 81.69 178 CYS A N 1
ATOM 1443 C CA . CYS A 1 178 ? -8.217 9.561 12.419 1.00 81.69 178 CYS A CA 1
ATOM 1444 C C . CYS A 1 178 ? -7.565 9.623 13.811 1.00 81.69 178 CYS A C 1
ATOM 1446 O O . CYS A 1 178 ? -7.266 10.701 14.323 1.00 81.69 178 CYS A O 1
ATOM 1448 N N . THR A 1 179 ? -7.369 8.472 14.451 1.00 79.62 179 THR A N 1
ATOM 1449 C CA . THR A 1 179 ? -6.844 8.393 15.823 1.00 79.62 179 THR A CA 1
ATOM 1450 C C . THR A 1 179 ? -5.315 8.414 15.901 1.00 79.62 179 THR A C 1
ATOM 1452 O O . THR A 1 179 ? -4.768 8.536 16.998 1.00 79.62 179 THR A O 1
ATOM 1455 N N . PHE A 1 180 ? -4.602 8.304 14.773 1.00 83.94 180 PHE A N 1
ATOM 1456 C CA . PHE A 1 180 ? -3.140 8.387 14.750 1.00 83.94 180 PHE A CA 1
ATOM 1457 C C . PHE A 1 180 ? -2.669 9.844 14.804 1.00 83.94 180 PHE A C 1
ATOM 1459 O O . PHE A 1 180 ? -3.006 10.634 13.924 1.00 83.94 180 PHE A O 1
ATOM 1466 N N . LEU A 1 181 ? -1.846 10.187 15.797 1.00 77.81 181 LEU A N 1
ATOM 1467 C CA . LEU A 1 181 ? -1.219 11.510 15.893 1.00 77.81 181 LEU A CA 1
ATOM 1468 C C . LEU A 1 181 ? -0.231 11.760 14.752 1.00 77.81 181 LEU A C 1
ATOM 1470 O O . LEU A 1 181 ? 0.469 10.837 14.338 1.00 77.81 181 LEU A O 1
ATOM 1474 N N . ASP A 1 182 ? -0.129 13.004 14.286 1.00 74.81 182 ASP A N 1
ATOM 1475 C CA . ASP A 1 182 ? 0.840 13.443 13.272 1.00 74.81 182 ASP A CA 1
ATOM 1476 C C . ASP A 1 182 ? 0.706 12.726 11.914 1.00 74.81 182 ASP A C 1
ATOM 1478 O O . ASP A 1 182 ? 1.631 12.683 11.095 1.00 74.81 182 ASP A O 1
ATOM 1482 N N . ARG A 1 183 ? -0.456 12.103 11.666 1.00 81.88 183 ARG A N 1
ATOM 1483 C CA . ARG A 1 183 ? -0.754 11.348 10.433 1.00 81.88 183 ARG A CA 1
ATOM 1484 C C . ARG A 1 183 ? -1.830 11.992 9.562 1.00 81.88 183 ARG A C 1
ATOM 1486 O O . ARG A 1 183 ? -2.324 11.339 8.636 1.00 81.88 183 ARG A O 1
ATOM 1493 N N . SER A 1 184 ? -2.138 13.257 9.830 1.00 71.31 184 SER A N 1
ATOM 1494 C CA . SER A 1 184 ? -3.019 14.133 9.045 1.00 71.31 184 SER A CA 1
ATOM 1495 C C . SER A 1 184 ? -2.189 15.092 8.170 1.00 71.31 184 SER A C 1
ATOM 1497 O O . SER A 1 184 ? -0.983 15.233 8.369 1.00 71.31 184 SER A O 1
ATOM 1499 N N . GLU A 1 185 ? -2.794 15.754 7.178 1.00 66.19 185 GLU A N 1
ATOM 1500 C CA . GLU A 1 185 ? -2.078 16.705 6.303 1.00 66.19 185 GLU A CA 1
ATOM 1501 C C . GLU A 1 185 ? -1.556 17.928 7.068 1.00 66.19 185 GLU A C 1
ATOM 1503 O O . GLU A 1 185 ? -0.473 18.433 6.782 1.00 66.19 185 GLU A O 1
ATOM 1508 N N . GLU A 1 186 ? -2.313 18.379 8.063 1.00 58.41 186 GLU A N 1
ATOM 1509 C CA . GLU A 1 186 ? -1.998 19.532 8.904 1.00 58.41 186 GLU A CA 1
ATOM 1510 C C . GLU A 1 186 ? -0.777 19.286 9.806 1.00 58.41 186 GLU A C 1
ATOM 1512 O O . GLU A 1 186 ? -0.113 20.231 10.226 1.00 58.41 186 GLU A O 1
ATOM 1517 N N . GLU A 1 187 ? -0.457 18.015 10.057 1.00 60.47 187 GLU A N 1
ATOM 1518 C CA . GLU A 1 187 ? 0.595 17.547 10.966 1.00 60.47 187 GLU A CA 1
ATOM 1519 C C . GLU A 1 187 ? 1.616 16.671 10.217 1.00 60.47 187 GLU A C 1
ATOM 1521 O O . GLU A 1 187 ? 2.161 15.705 10.746 1.00 60.47 187 GLU A O 1
ATOM 1526 N N . LYS A 1 188 ? 1.826 16.969 8.929 1.00 61.56 188 LYS A N 1
ATOM 1527 C CA . LYS A 1 188 ? 2.524 16.098 7.980 1.00 61.56 188 LYS A CA 1
ATOM 1528 C C . LYS A 1 188 ? 3.901 15.640 8.476 1.00 61.56 188 LYS A C 1
ATOM 1530 O O . LYS A 1 188 ? 4.837 16.429 8.588 1.00 61.56 188 LYS A O 1
ATOM 1535 N N . CYS A 1 189 ? 4.057 14.329 8.640 1.00 73.94 189 CYS A N 1
ATOM 1536 C CA . CYS A 1 189 ? 5.362 13.695 8.783 1.00 73.94 189 CYS A CA 1
ATOM 1537 C C . CYS A 1 189 ? 6.160 13.806 7.470 1.00 73.94 189 CYS A C 1
ATOM 1539 O O . CYS A 1 189 ? 5.685 13.402 6.411 1.00 73.94 189 CYS A O 1
ATOM 1541 N N . GLU A 1 190 ? 7.401 14.298 7.517 1.00 81.88 190 GLU A N 1
ATOM 1542 C CA . GLU A 1 190 ? 8.248 14.412 6.314 1.00 81.88 190 GLU A CA 1
ATOM 1543 C C . GLU A 1 190 ? 8.638 13.049 5.718 1.00 81.88 190 GLU A C 1
ATOM 1545 O O . GLU A 1 190 ? 8.889 12.935 4.517 1.00 81.88 190 GLU A O 1
ATOM 1550 N N . LYS A 1 191 ? 8.702 12.012 6.561 1.00 87.62 191 LYS A N 1
ATOM 1551 C CA . LYS A 1 191 ? 9.206 10.685 6.186 1.00 87.62 191 LYS A CA 1
ATOM 1552 C C . LYS A 1 191 ? 8.114 9.717 5.745 1.00 87.62 191 LYS A C 1
ATOM 1554 O O . LYS A 1 191 ? 8.423 8.768 5.028 1.00 87.62 191 LYS A O 1
ATOM 1559 N N . LEU A 1 192 ? 6.864 9.948 6.148 1.00 90.69 192 LEU A N 1
ATOM 1560 C CA . LEU A 1 192 ? 5.741 9.025 5.976 1.00 90.69 192 LEU A CA 1
ATOM 1561 C C . LEU A 1 192 ? 4.585 9.679 5.205 1.00 90.69 192 LEU A C 1
ATOM 1563 O O . LEU A 1 192 ? 4.371 10.883 5.337 1.00 90.69 192 LEU A O 1
ATOM 1567 N N . PRO A 1 193 ? 3.788 8.905 4.444 1.00 91.56 193 PRO A N 1
ATOM 1568 C CA . PRO A 1 193 ? 2.526 9.410 3.917 1.00 91.56 193 PRO A CA 1
ATOM 1569 C C . PRO A 1 193 ? 1.523 9.702 5.048 1.00 91.56 193 PRO A C 1
ATOM 1571 O O . PRO A 1 193 ? 1.619 9.161 6.162 1.00 91.56 193 PRO A O 1
ATOM 1574 N N . THR A 1 194 ? 0.520 10.528 4.735 1.00 91.38 194 THR A N 1
ATOM 1575 C CA . THR A 1 194 ? -0.691 10.645 5.559 1.00 91.38 194 THR A CA 1
ATOM 1576 C C . THR A 1 194 ? -1.346 9.272 5.683 1.00 91.38 194 THR A C 1
ATOM 1578 O O . THR A 1 194 ? -1.252 8.451 4.775 1.00 91.38 194 THR A O 1
ATOM 1581 N N . PHE A 1 195 ? -1.970 8.996 6.825 1.00 93.62 195 PHE A N 1
ATOM 1582 C CA . PHE A 1 195 ? -2.655 7.720 7.055 1.00 93.62 195 PHE A CA 1
ATOM 1583 C C . PHE A 1 195 ? -4.079 7.912 7.569 1.00 93.62 195 PHE A C 1
ATOM 1585 O O . PHE A 1 195 ? -4.935 7.082 7.286 1.00 93.62 195 PHE A O 1
ATOM 1592 N N . ASN A 1 196 ? -4.358 9.022 8.255 1.00 88.38 196 ASN A N 1
ATOM 1593 C CA . ASN A 1 196 ? -5.713 9.372 8.658 1.00 88.38 196 ASN A CA 1
ATOM 1594 C C . ASN A 1 196 ? -6.581 9.751 7.453 1.00 88.38 196 ASN A C 1
ATOM 1596 O O . ASN A 1 196 ? -6.116 10.326 6.469 1.00 88.38 196 ASN A O 1
ATOM 1600 N N . PHE A 1 197 ? -7.874 9.444 7.545 1.00 89.50 197 PHE A N 1
ATOM 1601 C CA . PHE A 1 197 ? -8.812 9.562 6.424 1.00 89.50 197 PHE A CA 1
ATOM 1602 C C . PHE A 1 197 ? -9.436 10.956 6.289 1.00 89.50 197 PHE A C 1
ATOM 1604 O O . PHE A 1 197 ? -10.319 11.165 5.459 1.00 89.50 197 PHE A O 1
ATOM 1611 N N . ASN A 1 198 ? -8.986 11.934 7.076 1.00 81.31 198 ASN A N 1
ATOM 1612 C CA . ASN A 1 198 ? -9.566 13.273 7.129 1.00 81.31 198 ASN A CA 1
ATOM 1613 C C . ASN A 1 198 ? -9.696 13.911 5.734 1.00 81.31 198 ASN A C 1
ATOM 1615 O O . ASN A 1 198 ? -10.772 14.392 5.382 1.00 81.31 198 ASN A O 1
ATOM 1619 N N . GLN A 1 199 ? -8.663 13.817 4.892 1.00 84.12 199 GLN A N 1
ATOM 1620 C CA . GLN A 1 199 ? -8.686 14.342 3.520 1.00 84.12 199 GLN A CA 1
ATOM 1621 C C . GLN A 1 199 ? -9.723 13.668 2.606 1.00 84.12 199 GLN A C 1
ATOM 1623 O O . GLN A 1 199 ? -10.280 14.313 1.705 1.00 84.12 199 GLN A O 1
ATOM 1628 N N . LEU A 1 200 ? -10.011 12.386 2.839 1.00 84.81 200 LEU A N 1
ATOM 1629 C CA . LEU A 1 200 ? -10.985 11.617 2.069 1.00 84.81 200 LEU A CA 1
ATOM 1630 C C . LEU A 1 200 ? -12.405 12.116 2.362 1.00 84.81 200 LEU A C 1
ATOM 1632 O O . LEU A 1 200 ? -13.280 12.049 1.503 1.00 84.81 200 LEU A O 1
ATOM 1636 N N . PHE A 1 201 ? -12.611 12.677 3.554 1.00 79.06 201 PHE A N 1
ATOM 1637 C CA . PHE A 1 201 ? -13.884 13.233 4.006 1.00 79.06 201 PHE A CA 1
ATOM 1638 C C . PHE A 1 201 ? -14.048 14.728 3.724 1.00 79.06 201 PHE A C 1
ATOM 1640 O O . PHE A 1 201 ? -15.153 15.261 3.850 1.00 79.06 201 PHE A O 1
ATOM 1647 N N . MET A 1 202 ? -12.970 15.425 3.364 1.00 78.94 202 MET A N 1
ATOM 1648 C CA . MET A 1 202 ? -13.018 16.852 3.066 1.00 78.94 202 MET A CA 1
ATOM 1649 C C . MET A 1 202 ? -13.678 17.117 1.715 1.00 78.94 202 MET A C 1
ATOM 1651 O O . MET A 1 202 ? -13.252 16.586 0.683 1.00 78.94 202 MET A O 1
ATOM 1655 N N . LYS A 1 203 ? -14.674 18.007 1.739 1.00 74.12 203 LYS A N 1
ATOM 1656 C CA . LYS A 1 203 ? -15.375 18.492 0.552 1.00 74.12 203 LYS A CA 1
ATOM 1657 C C . LYS A 1 203 ? -14.437 19.275 -0.368 1.00 74.12 203 LYS A C 1
ATOM 1659 O O . LYS A 1 203 ? -13.684 20.127 0.107 1.00 74.12 203 LYS A O 1
ATOM 1664 N N . GLN A 1 204 ? -14.517 19.009 -1.665 1.00 75.69 204 GLN A N 1
ATOM 1665 C CA . GLN A 1 204 ? -13.830 19.754 -2.719 1.00 75.69 204 GLN A CA 1
ATOM 1666 C C . GLN A 1 204 ? -14.858 20.210 -3.769 1.00 75.69 204 GLN A C 1
ATOM 1668 O O . GLN A 1 204 ? -15.832 20.875 -3.409 1.00 75.69 204 GLN A O 1
ATOM 1673 N N . ASP A 1 205 ? -14.628 19.915 -5.050 1.00 81.88 205 ASP A N 1
ATOM 1674 C CA . ASP A 1 205 ? -15.627 20.075 -6.106 1.00 81.88 205 ASP A CA 1
ATOM 1675 C C . ASP A 1 205 ? -16.395 18.773 -6.363 1.00 81.88 205 ASP A C 1
ATOM 1677 O O . ASP A 1 205 ? -15.962 17.690 -5.969 1.00 81.88 205 ASP A O 1
ATOM 1681 N N . ASP A 1 206 ? -17.536 18.888 -7.049 1.00 76.06 206 ASP A N 1
ATOM 1682 C CA . ASP A 1 206 ? -18.474 17.780 -7.247 1.00 76.06 206 ASP A CA 1
ATOM 1683 C C . ASP A 1 206 ? -17.838 16.560 -7.940 1.00 76.06 206 ASP A C 1
ATOM 1685 O O . ASP A 1 206 ? -18.224 15.425 -7.659 1.00 76.06 206 ASP A O 1
ATOM 1689 N N . ASN A 1 207 ? -16.855 16.753 -8.829 1.00 75.88 207 ASN A N 1
ATOM 1690 C CA . ASN A 1 207 ? -16.210 15.638 -9.525 1.00 75.88 207 ASN A CA 1
ATOM 1691 C C . ASN A 1 207 ? -15.296 14.859 -8.576 1.00 75.88 207 ASN A C 1
ATOM 1693 O O . ASN A 1 207 ? -15.418 13.636 -8.474 1.00 75.88 207 ASN A O 1
ATOM 1697 N N . PHE A 1 208 ? -14.425 15.555 -7.838 1.00 77.88 208 PHE A N 1
ATOM 1698 C CA . PHE A 1 208 ? -13.581 14.897 -6.839 1.00 77.88 208 PHE A CA 1
ATOM 1699 C C . PHE A 1 208 ? -14.398 14.330 -5.678 1.00 77.88 208 PHE A C 1
ATOM 1701 O O . PHE A 1 208 ? -14.049 13.274 -5.155 1.00 77.88 208 PHE A O 1
ATOM 1708 N N . ASP A 1 209 ? -15.498 14.972 -5.290 1.00 75.94 209 ASP A N 1
ATOM 1709 C CA . ASP A 1 209 ? -16.388 14.458 -4.252 1.00 75.94 209 ASP A CA 1
ATOM 1710 C C . ASP A 1 209 ? -17.050 13.142 -4.691 1.00 75.94 209 ASP A C 1
ATOM 1712 O O . ASP A 1 209 ? -17.072 12.183 -3.917 1.00 75.94 209 ASP A O 1
ATOM 1716 N N . ASN A 1 210 ? -17.522 13.045 -5.939 1.00 78.06 210 ASN A N 1
ATOM 1717 C CA . ASN A 1 210 ? -18.053 11.794 -6.493 1.00 78.06 210 ASN A CA 1
ATOM 1718 C C . ASN A 1 210 ? -16.987 10.691 -6.514 1.00 78.06 210 ASN A C 1
ATOM 1720 O O . ASN A 1 210 ? -17.243 9.565 -6.094 1.00 78.06 210 ASN A O 1
ATOM 1724 N N . LEU A 1 211 ? -15.767 11.022 -6.933 1.00 86.38 211 LEU A N 1
ATOM 1725 C CA . LEU A 1 211 ? -14.641 10.092 -6.938 1.00 86.38 211 LEU A CA 1
ATOM 1726 C C . LEU A 1 211 ? -14.324 9.554 -5.534 1.00 86.38 211 LEU A C 1
ATOM 1728 O O . LEU A 1 211 ? -14.181 8.345 -5.332 1.00 86.38 211 LEU A O 1
ATOM 1732 N N . LYS A 1 212 ? -14.244 10.447 -4.540 1.00 85.25 212 LYS A N 1
ATOM 1733 C CA . LYS A 1 212 ? -14.028 10.084 -3.133 1.00 85.25 212 LYS A CA 1
ATOM 1734 C C . LYS A 1 212 ? -15.155 9.195 -2.608 1.00 85.25 212 LYS A C 1
ATOM 1736 O O . LYS A 1 212 ? -14.873 8.240 -1.887 1.00 85.25 212 LYS A O 1
ATOM 1741 N N . GLN A 1 213 ? -16.407 9.442 -3.006 1.00 83.25 213 GLN A N 1
ATOM 1742 C CA . GLN A 1 213 ? -17.534 8.578 -2.641 1.00 83.25 213 GLN A CA 1
ATOM 1743 C C . GLN A 1 213 ? -17.345 7.140 -3.131 1.00 83.25 213 GLN A C 1
ATOM 1745 O O . GLN A 1 213 ? -17.581 6.206 -2.365 1.00 83.25 213 GLN A O 1
ATOM 1750 N N . GLU A 1 214 ? -16.884 6.939 -4.365 1.00 88.50 214 GLU A N 1
ATOM 1751 C CA . GLU A 1 214 ? -16.645 5.597 -4.910 1.00 88.50 214 GLU A CA 1
ATOM 1752 C C . GLU A 1 214 ? -15.521 4.856 -4.166 1.00 88.50 214 GLU A C 1
ATOM 1754 O O . GLU A 1 214 ? -15.650 3.665 -3.872 1.00 88.50 214 GLU A O 1
ATOM 1759 N N . LYS A 1 215 ? -14.456 5.557 -3.757 1.00 92.69 215 LYS A N 1
ATOM 1760 C CA . LYS A 1 215 ? -13.409 4.976 -2.897 1.00 92.69 215 LYS A CA 1
ATOM 1761 C C . LYS A 1 215 ? -13.947 4.580 -1.525 1.00 92.69 215 LYS A C 1
ATOM 1763 O O . LYS A 1 215 ? -13.702 3.470 -1.057 1.00 92.69 215 LYS A O 1
ATOM 1768 N N . ILE A 1 216 ? -14.708 5.470 -0.883 1.00 87.31 216 ILE A N 1
ATOM 1769 C CA . ILE A 1 216 ? -15.290 5.202 0.436 1.00 87.31 216 ILE A CA 1
ATOM 1770 C C . ILE A 1 216 ? -16.247 4.003 0.361 1.00 87.31 216 ILE A C 1
ATOM 1772 O O . ILE A 1 216 ? -16.227 3.181 1.272 1.00 87.31 216 ILE A O 1
ATOM 1776 N N . LYS A 1 217 ? -17.024 3.825 -0.721 1.00 84.06 217 LYS A N 1
ATOM 1777 C CA . LYS A 1 217 ? -17.842 2.609 -0.919 1.00 84.06 217 LYS A CA 1
ATOM 1778 C C . LYS A 1 217 ? -16.997 1.336 -0.860 1.00 84.06 217 LYS A C 1
ATOM 1780 O O . LYS A 1 217 ? -17.386 0.397 -0.170 1.00 84.06 217 LYS A O 1
ATOM 1785 N N . CYS A 1 218 ? -15.832 1.323 -1.510 1.00 92.62 218 CYS A N 1
ATOM 1786 C CA . CYS A 1 218 ? -14.918 0.180 -1.454 1.00 92.62 218 CYS A CA 1
ATOM 1787 C C . CYS A 1 218 ? -14.440 -0.099 -0.019 1.00 92.62 218 CYS A C 1
ATOM 1789 O O . CYS A 1 218 ? -14.420 -1.249 0.420 1.00 92.62 218 CYS A O 1
ATOM 1791 N N . ILE A 1 219 ? -14.089 0.953 0.727 1.00 92.75 219 ILE A N 1
ATOM 1792 C CA . ILE A 1 219 ? -13.573 0.835 2.097 1.00 92.75 219 ILE A CA 1
ATOM 1793 C C . ILE A 1 219 ? -14.664 0.401 3.086 1.00 92.75 219 ILE A C 1
ATOM 1795 O O . ILE A 1 219 ? -14.436 -0.472 3.920 1.00 92.75 219 ILE A O 1
ATOM 1799 N N . LEU A 1 220 ? -15.871 0.960 2.982 1.00 84.38 220 LEU A N 1
ATOM 1800 C CA . LEU A 1 220 ? -17.007 0.536 3.804 1.00 84.38 220 LEU A CA 1
ATOM 1801 C C . LEU A 1 220 ? -17.406 -0.909 3.497 1.00 84.38 220 LEU A C 1
ATOM 1803 O O . LEU A 1 220 ? -17.731 -1.663 4.412 1.00 84.38 220 LEU A O 1
ATOM 1807 N N . HIS A 1 221 ? -17.341 -1.316 2.226 1.00 86.50 221 HIS A N 1
ATOM 1808 C CA . HIS A 1 221 ? -17.558 -2.707 1.832 1.00 86.50 221 HIS A CA 1
ATOM 1809 C C . HIS A 1 221 ? -16.510 -3.646 2.441 1.00 86.50 221 HIS A C 1
ATOM 1811 O O . HIS A 1 221 ? -16.870 -4.710 2.946 1.00 86.50 221 HIS A O 1
ATOM 1817 N N . TYR A 1 222 ? -15.238 -3.235 2.469 1.00 93.69 222 TYR A N 1
ATOM 1818 C CA . TYR A 1 222 ? -14.179 -3.953 3.181 1.00 93.69 222 TYR A CA 1
ATOM 1819 C C . TYR A 1 222 ? -14.499 -4.127 4.667 1.00 93.69 222 TYR A C 1
ATOM 1821 O O . TYR A 1 222 ? -14.532 -5.267 5.129 1.00 93.69 222 TYR A O 1
ATOM 1829 N N . PHE A 1 223 ? -14.800 -3.040 5.391 1.00 85.25 223 PHE A N 1
ATOM 1830 C CA . PHE A 1 223 ? -15.129 -3.130 6.816 1.00 85.25 223 PHE A CA 1
ATOM 1831 C C . PHE A 1 223 ? -16.333 -4.047 7.047 1.00 85.25 223 PHE A C 1
ATOM 1833 O O . PHE A 1 223 ? -16.259 -4.970 7.851 1.00 85.25 223 PHE A O 1
ATOM 1840 N N . ASN A 1 224 ? -17.405 -3.881 6.265 1.00 80.44 224 ASN A N 1
ATOM 1841 C CA . ASN A 1 224 ? -18.573 -4.756 6.337 1.00 80.44 224 ASN A CA 1
ATOM 1842 C C . ASN A 1 224 ? -18.198 -6.234 6.148 1.00 80.44 224 ASN A C 1
ATOM 1844 O O . ASN A 1 224 ? -18.645 -7.093 6.904 1.00 80.44 224 ASN A O 1
ATOM 1848 N N . ARG A 1 225 ? -17.370 -6.563 5.153 1.00 86.12 225 ARG A N 1
ATOM 1849 C CA . ARG A 1 225 ? -16.972 -7.953 4.909 1.00 86.12 225 ARG A CA 1
ATOM 1850 C C . ARG A 1 225 ? -16.073 -8.518 5.997 1.00 86.12 225 ARG A C 1
ATOM 1852 O O . ARG A 1 225 ? -16.285 -9.667 6.381 1.00 86.12 225 ARG A O 1
ATOM 1859 N N . ILE A 1 226 ? -15.093 -7.754 6.474 1.00 87.81 226 ILE A N 1
ATOM 1860 C CA . ILE A 1 226 ? -14.139 -8.269 7.454 1.00 87.81 226 ILE A CA 1
ATOM 1861 C C . ILE A 1 226 ? -14.788 -8.453 8.825 1.00 87.81 226 ILE A C 1
ATOM 1863 O O . ILE A 1 226 ? -14.601 -9.505 9.427 1.00 87.81 226 ILE A O 1
ATOM 1867 N N . THR A 1 227 ? -15.645 -7.529 9.267 1.00 81.25 227 THR A N 1
ATOM 1868 C CA . THR A 1 227 ? -16.360 -7.685 10.540 1.00 81.25 227 THR A CA 1
ATOM 1869 C C . THR A 1 227 ? -17.322 -8.869 10.497 1.00 81.25 227 THR A C 1
ATOM 1871 O O . THR A 1 227 ? -17.288 -9.705 11.392 1.00 81.25 227 THR A O 1
ATOM 1874 N N . ASN A 1 228 ? -18.084 -9.051 9.409 1.00 81.88 228 ASN A N 1
ATOM 1875 C CA . ASN A 1 228 ? -18.923 -10.247 9.243 1.00 81.88 228 ASN A CA 1
ATOM 1876 C C . ASN A 1 228 ? -18.096 -11.549 9.281 1.00 81.88 228 ASN A C 1
ATOM 1878 O O . ASN A 1 228 ? -18.543 -12.565 9.818 1.00 81.88 228 ASN A O 1
ATOM 1882 N N . LYS A 1 229 ? -16.884 -11.539 8.707 1.00 85.44 229 LYS A N 1
ATOM 1883 C CA . LYS A 1 229 ? -15.965 -12.686 8.734 1.00 85.44 229 LYS A CA 1
ATOM 1884 C C . LYS A 1 229 ? -15.515 -12.992 10.166 1.00 85.44 229 LYS A C 1
ATOM 1886 O O . LYS A 1 229 ? -15.629 -14.148 10.574 1.00 85.44 229 LYS A O 1
ATOM 1891 N N . ILE A 1 230 ? -15.103 -11.965 10.916 1.00 82.44 230 ILE A N 1
ATOM 1892 C CA . ILE A 1 230 ? -14.700 -12.039 12.331 1.00 82.44 230 ILE A CA 1
ATOM 1893 C C . ILE A 1 230 ? -15.859 -12.552 13.200 1.00 82.44 230 ILE A C 1
ATOM 1895 O O . ILE A 1 230 ? -15.727 -13.584 13.852 1.00 82.44 230 ILE A O 1
ATOM 1899 N N . GLU A 1 231 ? -17.029 -11.908 13.149 1.00 80.50 231 GLU A N 1
ATOM 1900 C CA . GLU A 1 231 ? -18.203 -12.274 13.957 1.00 80.50 231 GLU A CA 1
ATOM 1901 C C . GLU A 1 231 ? -18.667 -13.711 13.689 1.00 80.50 231 GLU A C 1
ATOM 1903 O O . GLU A 1 231 ? -19.003 -14.463 14.609 1.00 80.50 231 GLU A O 1
ATOM 1908 N N . SER A 1 232 ? -18.686 -14.115 12.414 1.00 80.94 232 SER A N 1
ATOM 1909 C CA . SER A 1 232 ? -19.169 -15.441 12.040 1.00 80.94 232 SER A CA 1
ATOM 1910 C C . SER A 1 232 ? -18.279 -16.567 12.567 1.00 80.94 232 SER A C 1
ATOM 1912 O O . SER A 1 232 ? -18.783 -17.675 12.757 1.00 80.94 232 SER A O 1
ATOM 1914 N N . ASN A 1 233 ? -16.977 -16.313 12.771 1.00 77.00 233 ASN A N 1
ATOM 1915 C CA . ASN A 1 233 ? -15.956 -17.315 13.101 1.00 77.00 233 ASN A CA 1
ATOM 1916 C C . ASN A 1 233 ? -15.968 -18.560 12.182 1.00 77.00 233 ASN A C 1
ATOM 1918 O O . ASN A 1 233 ? -15.494 -19.632 12.562 1.00 77.00 233 ASN A O 1
ATOM 1922 N N . LYS A 1 234 ? -16.533 -18.454 10.969 1.00 74.44 234 LYS A N 1
ATOM 1923 C CA . LYS A 1 234 ? -16.669 -19.580 10.024 1.00 74.44 234 LYS A CA 1
ATOM 1924 C C . LYS A 1 234 ? -15.454 -19.757 9.124 1.00 74.44 234 LYS A C 1
ATOM 1926 O O . LYS A 1 234 ? -15.250 -20.842 8.588 1.00 74.44 234 LYS A O 1
ATOM 1931 N N . GLU A 1 235 ? -14.672 -18.700 8.940 1.00 77.12 235 GLU A N 1
ATOM 1932 C CA . GLU A 1 235 ? -13.534 -18.667 8.028 1.00 77.12 235 GLU A CA 1
ATOM 1933 C C . GLU A 1 235 ? -12.280 -18.204 8.762 1.00 77.12 235 GLU A C 1
ATOM 1935 O O . GLU A 1 235 ? -12.312 -17.247 9.533 1.00 77.12 235 GLU A O 1
ATOM 1940 N N . THR A 1 236 ? -11.146 -18.847 8.486 1.00 83.94 236 THR A N 1
ATOM 1941 C CA . THR A 1 236 ? -9.859 -18.398 9.019 1.00 83.94 236 THR A CA 1
ATOM 1942 C C . THR A 1 236 ? -9.439 -17.093 8.343 1.00 83.94 236 THR A C 1
ATOM 1944 O O . THR A 1 236 ? -9.291 -17.030 7.114 1.00 83.94 236 THR A O 1
ATOM 1947 N N . LEU A 1 237 ? -9.199 -16.064 9.156 1.00 90.38 237 LEU A N 1
ATOM 1948 C CA . LEU A 1 237 ? -8.676 -14.769 8.726 1.00 90.38 237 LEU A CA 1
ATOM 1949 C C . LEU A 1 237 ? -7.313 -14.937 8.063 1.00 90.38 237 LEU A C 1
ATOM 1951 O O . LEU A 1 237 ? -6.425 -15.575 8.627 1.00 90.38 237 LEU A O 1
ATOM 1955 N N . SER A 1 238 ? -7.165 -14.395 6.858 1.00 93.44 238 SER A N 1
ATOM 1956 C CA . SER A 1 238 ? -5.918 -14.484 6.104 1.00 93.44 238 SER A CA 1
ATOM 1957 C C . SER A 1 238 ? -4.788 -13.723 6.800 1.00 93.44 238 SER A C 1
ATOM 1959 O O . SER A 1 238 ? -5.007 -12.884 7.677 1.00 93.44 238 SER A O 1
ATOM 1961 N N . VAL A 1 239 ? -3.564 -14.015 6.384 1.00 93.75 239 VAL A N 1
ATOM 1962 C CA . VAL A 1 239 ? -2.375 -13.259 6.771 1.00 93.75 239 VAL A CA 1
ATOM 1963 C C . VAL A 1 239 ? -1.940 -12.384 5.597 1.00 93.75 239 VAL A C 1
ATOM 1965 O O . VAL A 1 239 ? -2.058 -12.786 4.439 1.00 93.75 239 VAL A O 1
ATOM 1968 N N . ILE A 1 240 ? -1.410 -11.204 5.900 1.00 95.31 240 ILE A N 1
ATOM 1969 C CA . ILE A 1 240 ? -0.768 -10.301 4.953 1.00 95.31 240 ILE A CA 1
ATOM 1970 C C . ILE A 1 240 ? 0.681 -10.110 5.396 1.00 95.31 240 ILE A C 1
ATOM 1972 O O . ILE A 1 240 ? 0.946 -9.785 6.554 1.00 95.31 240 ILE A O 1
ATOM 1976 N N . THR A 1 241 ? 1.626 -10.303 4.478 1.00 94.25 241 THR A N 1
ATOM 1977 C CA . THR A 1 241 ? 3.043 -9.995 4.681 1.00 94.25 241 THR A CA 1
ATOM 1978 C C . THR A 1 241 ? 3.434 -8.796 3.831 1.00 94.25 241 THR A C 1
ATOM 1980 O O . THR A 1 241 ? 3.282 -8.817 2.612 1.00 94.25 241 THR A O 1
ATOM 1983 N N . TYR A 1 242 ? 3.993 -7.782 4.476 1.00 95.56 242 TYR A N 1
ATOM 1984 C CA . TYR A 1 242 ? 4.608 -6.616 3.859 1.00 95.56 242 TYR A CA 1
ATOM 1985 C C . TYR A 1 242 ? 6.119 -6.752 4.015 1.00 95.56 242 TYR A C 1
ATOM 1987 O O . TYR A 1 242 ? 6.580 -7.125 5.093 1.00 95.56 242 TYR A O 1
ATOM 1995 N N . SER A 1 243 ? 6.897 -6.406 2.994 1.00 93.31 243 SER A N 1
ATOM 1996 C CA . SER A 1 243 ? 8.358 -6.392 3.086 1.00 93.31 243 SER A CA 1
ATOM 1997 C C . SER A 1 243 ? 8.952 -5.197 2.364 1.00 93.31 243 SER A C 1
ATOM 1999 O O . SER A 1 243 ? 8.779 -5.049 1.152 1.00 93.31 243 SER A O 1
ATOM 2001 N N . ARG A 1 244 ? 9.726 -4.387 3.094 1.00 94.31 244 ARG A N 1
ATOM 2002 C CA . ARG A 1 244 ? 10.654 -3.432 2.489 1.00 94.31 244 ARG A CA 1
ATOM 2003 C C . ARG A 1 244 ? 11.901 -4.178 2.066 1.00 94.31 244 ARG A C 1
ATOM 2005 O O . ARG A 1 244 ? 12.499 -4.931 2.836 1.00 94.31 244 ARG A O 1
ATOM 2012 N N . VAL A 1 245 ? 12.307 -3.935 0.835 1.00 91.44 245 VAL A N 1
ATOM 2013 C CA . VAL A 1 245 ? 13.471 -4.552 0.228 1.00 91.44 245 VAL A CA 1
ATOM 2014 C C . VAL A 1 245 ? 14.463 -3.459 -0.108 1.00 91.44 245 VAL A C 1
ATOM 2016 O O . VAL A 1 245 ? 14.173 -2.612 -0.945 1.00 91.44 245 VAL A O 1
ATOM 2019 N N . PHE A 1 246 ? 15.652 -3.542 0.477 1.00 91.75 246 PHE A N 1
ATOM 2020 C CA . PHE A 1 246 ? 16.784 -2.667 0.192 1.00 91.75 246 PHE A CA 1
ATOM 2021 C C . PHE A 1 246 ? 17.907 -3.448 -0.494 1.00 91.75 246 PHE A C 1
ATOM 2023 O O . PHE A 1 246 ? 18.194 -4.599 -0.145 1.00 91.75 246 PHE A O 1
ATOM 2030 N N . SER A 1 247 ? 18.558 -2.852 -1.498 1.00 88.38 247 SER A N 1
ATOM 2031 C CA . SER A 1 247 ? 19.669 -3.520 -2.176 1.00 88.38 247 SER A CA 1
ATOM 2032 C C . SER A 1 247 ? 20.684 -2.592 -2.823 1.00 88.38 247 SER A C 1
ATOM 2034 O O . SER A 1 247 ? 20.411 -1.936 -3.824 1.00 88.38 247 SER A O 1
ATOM 2036 N N . GLU A 1 248 ? 21.923 -2.677 -2.350 1.00 84.44 248 GLU A N 1
ATOM 2037 C CA . GLU A 1 248 ? 23.081 -2.053 -3.005 1.00 84.44 248 GLU A CA 1
ATOM 2038 C C . GLU A 1 248 ? 23.690 -2.929 -4.107 1.00 84.44 248 GLU A C 1
ATOM 2040 O O . GLU A 1 248 ? 24.527 -2.476 -4.883 1.00 84.44 248 GLU A O 1
ATOM 2045 N N . ASN A 1 249 ? 23.234 -4.180 -4.231 1.00 74.06 249 ASN A N 1
ATOM 2046 C CA . ASN A 1 249 ? 23.796 -5.197 -5.126 1.00 74.06 249 ASN A CA 1
ATOM 2047 C C . ASN A 1 249 ? 23.431 -4.997 -6.611 1.00 74.06 249 ASN A C 1
ATOM 2049 O O . ASN A 1 249 ? 23.305 -5.959 -7.376 1.00 74.06 249 ASN A O 1
ATOM 2053 N N . TYR A 1 250 ? 23.260 -3.747 -7.034 1.00 79.31 250 TYR A N 1
ATOM 2054 C CA . TYR A 1 250 ? 23.070 -3.371 -8.422 1.00 79.31 250 TYR A CA 1
ATOM 2055 C C . TYR A 1 250 ? 24.393 -2.918 -9.043 1.00 79.31 250 TYR A C 1
ATOM 2057 O O . TYR A 1 250 ? 25.061 -2.017 -8.548 1.00 79.31 250 TYR A O 1
ATOM 2065 N N . SER A 1 251 ? 24.750 -3.514 -10.181 1.00 80.75 251 SER A N 1
ATOM 2066 C CA . SER A 1 251 ? 25.902 -3.091 -10.975 1.00 80.75 251 SER A CA 1
ATOM 2067 C C . SER A 1 251 ? 25.462 -2.836 -12.407 1.00 80.75 251 SER A C 1
ATOM 2069 O O . SER A 1 251 ? 25.155 -3.779 -13.140 1.00 80.75 251 SER A O 1
ATOM 2071 N N . SER A 1 252 ? 25.498 -1.571 -12.830 1.00 79.38 252 SER A N 1
ATOM 2072 C CA . SER A 1 252 ? 25.278 -1.191 -14.231 1.00 79.38 252 SER A CA 1
ATOM 2073 C C . SER A 1 252 ? 26.259 -1.916 -15.159 1.00 79.38 252 SER A C 1
ATOM 2075 O O . SER A 1 252 ? 25.873 -2.413 -16.212 1.00 79.38 252 SER A O 1
ATOM 2077 N N . ASN A 1 253 ? 27.513 -2.095 -14.732 1.00 82.62 253 ASN A N 1
ATOM 2078 C CA . ASN A 1 253 ? 28.508 -2.887 -15.458 1.00 82.62 253 ASN A CA 1
ATOM 2079 C C . ASN A 1 253 ? 28.132 -4.371 -15.554 1.00 82.62 253 ASN A C 1
ATOM 2081 O O . ASN A 1 253 ? 28.344 -4.987 -16.598 1.00 82.62 253 ASN A O 1
ATOM 2085 N N . GLY A 1 254 ? 27.576 -4.948 -14.485 1.00 81.75 254 GLY A N 1
ATOM 2086 C CA . GLY A 1 254 ? 27.041 -6.310 -14.501 1.00 81.75 254 GLY A CA 1
ATOM 2087 C C . GLY A 1 254 ? 25.891 -6.459 -15.497 1.00 81.75 254 GLY A C 1
ATOM 2088 O O . GLY A 1 254 ? 25.877 -7.410 -16.276 1.00 81.75 254 GLY A O 1
ATOM 2089 N N . PHE A 1 255 ? 24.982 -5.480 -15.537 1.00 82.69 255 PHE A N 1
ATOM 2090 C CA . PHE A 1 255 ? 23.883 -5.440 -16.502 1.00 82.69 255 PHE A CA 1
ATOM 2091 C C . PHE A 1 255 ? 24.397 -5.317 -17.945 1.00 82.69 255 PHE A C 1
ATOM 2093 O O . PHE A 1 255 ? 24.052 -6.148 -18.781 1.00 82.69 255 PHE A O 1
ATOM 2100 N N . LYS A 1 256 ? 25.307 -4.365 -18.221 1.00 84.12 256 LYS A N 1
ATOM 2101 C CA . LYS A 1 256 ? 25.948 -4.159 -19.540 1.00 84.12 256 LYS A CA 1
ATOM 2102 C C . LYS A 1 256 ? 26.659 -5.421 -20.060 1.00 84.12 256 LYS A C 1
ATOM 2104 O O . LYS A 1 256 ? 26.728 -5.637 -21.266 1.00 84.12 256 LYS A O 1
ATOM 2109 N N . LYS A 1 257 ? 27.200 -6.257 -19.166 1.00 88.12 257 LYS A N 1
ATOM 2110 C CA . LYS A 1 257 ? 27.899 -7.513 -19.507 1.00 88.12 257 LYS A CA 1
ATOM 2111 C C . LYS A 1 257 ? 26.987 -8.744 -19.536 1.00 88.12 257 LYS A C 1
ATOM 2113 O O . LYS A 1 257 ? 27.452 -9.824 -19.908 1.00 88.12 257 LYS A O 1
ATOM 2118 N N . SER A 1 258 ? 25.725 -8.611 -19.126 1.00 85.00 258 SER A N 1
ATOM 2119 C CA . SER A 1 258 ? 24.782 -9.725 -19.065 1.00 85.00 258 SER A CA 1
ATOM 2120 C C . SER A 1 258 ? 24.581 -10.346 -20.446 1.00 85.00 258 SER A C 1
ATOM 2122 O O . SER A 1 258 ? 24.404 -9.649 -21.442 1.00 85.00 258 SER A O 1
ATOM 2124 N N . ARG A 1 259 ? 24.583 -11.681 -20.501 1.00 86.50 259 ARG A N 1
ATOM 2125 C CA . ARG A 1 259 ? 24.219 -12.456 -21.701 1.00 86.50 259 ARG A CA 1
ATOM 2126 C C . ARG A 1 259 ? 22.903 -13.212 -21.535 1.00 86.50 259 ARG A C 1
ATOM 2128 O O . ARG A 1 259 ? 22.617 -14.126 -22.306 1.00 86.50 259 ARG A O 1
ATOM 2135 N N . LYS A 1 260 ? 22.119 -12.867 -20.507 1.00 82.56 260 LYS A N 1
ATOM 2136 C CA . LYS A 1 260 ? 20.790 -13.451 -20.313 1.00 82.56 260 LYS A CA 1
ATOM 2137 C C . LYS A 1 260 ? 19.898 -13.082 -21.495 1.00 82.56 260 LYS A C 1
ATOM 2139 O O . LYS A 1 260 ? 19.899 -11.937 -21.941 1.00 82.56 260 LYS A O 1
ATOM 2144 N N . LYS A 1 261 ? 19.145 -14.059 -21.998 1.00 82.62 261 LYS A N 1
ATOM 2145 C CA . LYS A 1 261 ? 18.177 -13.829 -23.072 1.00 82.62 261 LYS A CA 1
ATOM 2146 C C . LYS A 1 261 ? 17.010 -13.000 -22.536 1.00 82.62 261 LYS A C 1
ATOM 2148 O O . LYS A 1 261 ? 16.557 -13.227 -21.414 1.00 82.62 261 LYS A O 1
ATOM 2153 N N . ILE A 1 262 ? 16.523 -12.069 -23.351 1.00 81.88 262 ILE A N 1
ATOM 2154 C CA . ILE A 1 262 ? 15.286 -11.341 -23.063 1.00 81.88 262 ILE A CA 1
ATOM 2155 C C . ILE A 1 262 ? 14.139 -12.356 -23.067 1.00 81.88 262 ILE A C 1
ATOM 2157 O O . ILE A 1 262 ? 14.048 -13.207 -23.954 1.00 81.88 262 ILE A O 1
ATOM 2161 N N . ARG A 1 263 ? 13.289 -12.305 -22.039 1.00 77.12 263 ARG A N 1
ATOM 2162 C CA . ARG A 1 263 ? 12.074 -13.124 -21.985 1.00 77.12 263 ARG A CA 1
ATOM 2163 C C . ARG A 1 263 ? 11.023 -12.497 -22.894 1.00 77.12 263 ARG A C 1
ATOM 2165 O O . ARG A 1 263 ? 10.768 -11.304 -22.770 1.00 77.12 263 ARG A O 1
ATOM 2172 N N . ILE A 1 264 ? 10.379 -13.311 -23.727 1.00 77.25 264 ILE A N 1
ATOM 2173 C CA . ILE A 1 264 ? 9.327 -12.849 -24.639 1.00 77.25 264 ILE A CA 1
ATOM 2174 C C . ILE A 1 264 ? 8.132 -12.321 -23.814 1.00 77.25 264 ILE A C 1
ATOM 2176 O O . ILE A 1 264 ? 7.634 -13.041 -22.930 1.00 77.25 264 ILE A O 1
ATOM 2180 N N . PRO A 1 265 ? 7.700 -11.063 -24.023 1.00 80.56 265 PRO A N 1
ATOM 2181 C CA . PRO A 1 265 ? 6.490 -10.540 -23.405 1.00 80.56 265 PRO A CA 1
ATOM 2182 C C . PRO A 1 265 ? 5.244 -11.190 -24.019 1.00 80.56 265 PRO A C 1
ATOM 2184 O O . PRO A 1 265 ? 5.228 -11.557 -25.185 1.00 80.56 265 PRO A O 1
ATOM 2187 N N . ILE A 1 266 ? 4.204 -11.341 -23.207 1.00 81.50 266 ILE A N 1
ATOM 2188 C CA . ILE A 1 266 ? 2.832 -11.533 -23.669 1.00 81.50 266 ILE A CA 1
ATOM 2189 C C . ILE A 1 266 ? 2.205 -10.146 -23.582 1.00 81.50 266 ILE A C 1
ATOM 2191 O O . ILE A 1 266 ? 2.292 -9.507 -22.535 1.00 81.50 266 ILE A O 1
ATOM 2195 N N . ILE A 1 267 ? 1.634 -9.663 -24.672 1.00 79.81 267 ILE A N 1
ATOM 2196 C CA . ILE A 1 267 ? 0.919 -8.388 -24.691 1.00 79.81 267 ILE A CA 1
ATOM 2197 C C . ILE A 1 267 ? -0.565 -8.741 -24.684 1.00 79.81 267 ILE A C 1
ATOM 2199 O O . ILE A 1 267 ? -0.989 -9.592 -25.459 1.00 79.81 267 ILE A O 1
ATOM 2203 N N . SER A 1 268 ? -1.320 -8.161 -23.756 1.00 77.25 268 SER A N 1
ATOM 2204 C CA . SER A 1 268 ? -2.771 -8.319 -23.672 1.00 77.25 268 SER A CA 1
ATOM 2205 C C . SER A 1 268 ? -3.391 -6.941 -23.543 1.00 77.25 268 SER A C 1
ATOM 2207 O O . SER A 1 268 ? -3.100 -6.225 -22.588 1.00 77.25 268 SER A O 1
ATOM 2209 N N . ASN A 1 269 ? -4.285 -6.601 -24.464 1.00 66.12 269 ASN A N 1
ATOM 2210 C CA . ASN A 1 269 ? -5.033 -5.343 -24.432 1.00 66.12 269 ASN A CA 1
ATOM 2211 C C . ASN A 1 269 ? -6.376 -5.502 -23.697 1.00 66.12 269 ASN A C 1
ATOM 2213 O O . ASN A 1 269 ? -7.254 -4.663 -23.822 1.00 66.12 269 ASN A O 1
ATOM 2217 N N . CYS A 1 270 ? -6.598 -6.621 -22.997 1.00 59.56 270 CYS A N 1
ATOM 2218 C CA . CYS A 1 270 ? -7.904 -6.938 -22.406 1.00 59.56 270 CYS A CA 1
ATOM 2219 C C . CYS A 1 270 ? -7.828 -7.390 -20.941 1.00 59.56 270 CYS A C 1
ATOM 2221 O O . CYS A 1 270 ? -8.852 -7.722 -20.348 1.00 59.56 270 CYS A O 1
ATOM 2223 N N . SER A 1 271 ? -6.636 -7.433 -20.338 1.00 71.69 271 SER A N 1
ATOM 2224 C CA . SER A 1 271 ? -6.440 -7.972 -18.985 1.00 71.69 271 SER A CA 1
ATOM 2225 C C . SER A 1 271 ? -5.827 -6.932 -18.061 1.00 71.69 271 SER A C 1
ATOM 2227 O O . SER A 1 271 ? -4.721 -6.457 -18.317 1.00 71.69 271 SER A O 1
ATOM 2229 N N . ARG A 1 272 ? -6.498 -6.592 -16.957 1.00 89.12 272 ARG A N 1
ATOM 2230 C CA . ARG A 1 272 ? -5.925 -5.695 -15.943 1.00 89.12 272 ARG A CA 1
ATOM 2231 C C . ARG A 1 272 ? -4.837 -6.420 -15.147 1.00 89.12 272 ARG A C 1
ATOM 2233 O O . ARG A 1 272 ? -4.808 -7.651 -15.075 1.00 89.12 272 ARG A O 1
ATOM 2240 N N . ILE A 1 273 ? -3.923 -5.661 -14.543 1.00 92.75 273 ILE A N 1
ATOM 2241 C CA . ILE A 1 273 ? -2.800 -6.228 -13.777 1.00 92.75 273 ILE A CA 1
ATOM 2242 C C . ILE A 1 273 ? -3.322 -7.077 -12.607 1.00 92.75 273 ILE A C 1
ATOM 2244 O O . ILE A 1 273 ? -2.809 -8.166 -12.354 1.00 92.75 273 ILE A O 1
ATOM 2248 N N . GLU A 1 274 ? -4.362 -6.607 -11.922 1.00 93.75 274 GLU A N 1
ATOM 2249 C CA . GLU A 1 274 ? -5.022 -7.288 -10.807 1.00 93.75 274 GLU A CA 1
ATOM 2250 C C . GLU A 1 274 ? -5.720 -8.596 -11.189 1.00 93.75 274 GLU A C 1
ATOM 2252 O O . GLU A 1 274 ? -5.878 -9.460 -10.328 1.00 93.75 274 GLU A O 1
ATOM 2257 N N . ASP A 1 275 ? -6.071 -8.778 -12.464 1.00 90.38 275 ASP A N 1
ATOM 2258 C CA . ASP A 1 275 ? -6.720 -9.995 -12.959 1.00 90.38 275 ASP A CA 1
ATOM 2259 C C . ASP A 1 275 ? -5.691 -11.074 -13.358 1.00 90.38 275 ASP A C 1
ATOM 2261 O O . ASP A 1 275 ? -6.035 -12.239 -13.563 1.00 90.38 275 ASP A O 1
ATOM 2265 N N . CYS A 1 276 ? -4.400 -10.724 -13.419 1.00 86.94 276 CYS A N 1
ATOM 2266 C CA . CYS A 1 276 ? -3.311 -11.644 -13.745 1.00 86.94 276 CYS A CA 1
ATOM 2267 C C . CYS A 1 276 ? -2.943 -12.523 -12.536 1.00 86.94 276 CYS A C 1
ATOM 2269 O O . CYS A 1 276 ? -1.961 -12.264 -11.830 1.00 86.94 276 CYS A O 1
ATOM 2271 N N . LYS A 1 277 ? -3.734 -13.570 -12.280 1.00 82.94 277 LYS A N 1
ATOM 2272 C CA . LYS A 1 277 ? -3.536 -14.495 -11.151 1.00 82.94 277 LYS A CA 1
ATOM 2273 C C . LYS A 1 277 ? -2.162 -15.175 -11.180 1.00 82.94 277 LYS A C 1
ATOM 2275 O O . LYS A 1 277 ? -1.653 -15.569 -12.229 1.00 82.94 277 LYS A O 1
ATOM 2280 N N . GLY A 1 278 ? -1.544 -15.303 -10.006 1.00 77.38 278 GLY A N 1
ATOM 2281 C CA . GLY A 1 278 ? -0.222 -15.914 -9.816 1.00 77.38 278 GLY A CA 1
ATOM 2282 C C . GLY A 1 278 ? 0.971 -15.067 -10.282 1.00 77.38 278 GLY A C 1
ATOM 2283 O O . GLY A 1 278 ? 2.096 -15.297 -9.837 1.00 77.38 278 GLY A O 1
ATOM 2284 N N . ALA A 1 279 ? 0.760 -14.058 -11.130 1.00 84.06 279 ALA A N 1
ATOM 2285 C CA . ALA A 1 279 ? 1.822 -13.143 -11.525 1.00 84.06 279 ALA A CA 1
ATOM 2286 C C . ALA A 1 279 ? 2.293 -12.269 -10.348 1.00 84.06 279 ALA A C 1
ATOM 2288 O O . ALA A 1 279 ? 1.558 -12.017 -9.397 1.00 84.06 279 ALA A O 1
ATOM 2289 N N . LEU A 1 280 ? 3.522 -11.758 -10.449 1.00 88.06 280 LEU A N 1
ATOM 2290 C CA . LEU A 1 280 ? 3.964 -10.611 -9.660 1.00 88.06 280 LEU A CA 1
ATOM 2291 C C . LEU A 1 280 ? 3.320 -9.358 -10.260 1.00 88.06 280 LEU A C 1
ATOM 2293 O O . LEU A 1 280 ? 3.701 -8.940 -11.356 1.00 88.06 280 LEU A O 1
ATOM 2297 N N . GLN A 1 281 ? 2.321 -8.818 -9.575 1.00 93.50 281 GLN A N 1
ATOM 2298 C CA . GLN A 1 281 ? 1.489 -7.714 -10.040 1.00 93.50 281 GLN A CA 1
ATOM 2299 C C . GLN A 1 281 ? 2.147 -6.384 -9.678 1.00 93.50 281 GLN A C 1
ATOM 2301 O O . GLN A 1 281 ? 2.433 -6.128 -8.510 1.00 93.50 281 GLN A O 1
ATOM 2306 N N . LEU A 1 282 ? 2.438 -5.551 -10.675 1.00 95.56 282 LEU A N 1
ATOM 2307 C CA . LEU A 1 282 ? 3.103 -4.277 -10.433 1.00 95.56 282 LEU A CA 1
ATOM 2308 C C . LEU A 1 282 ? 2.110 -3.222 -9.935 1.00 95.56 282 LEU A C 1
ATOM 2310 O O . LEU A 1 282 ? 1.062 -3.003 -10.540 1.00 95.56 282 LEU A O 1
ATOM 2314 N N . ASP A 1 283 ? 2.476 -2.552 -8.854 1.00 97.69 283 ASP A N 1
ATOM 2315 C CA . ASP A 1 283 ? 1.881 -1.304 -8.400 1.00 97.69 283 ASP A CA 1
ATOM 2316 C C . ASP A 1 283 ? 2.770 -0.147 -8.877 1.00 97.69 283 ASP A C 1
ATOM 2318 O O . ASP A 1 283 ? 3.974 -0.105 -8.593 1.00 97.69 283 ASP A O 1
ATOM 2322 N N . PHE A 1 284 ? 2.189 0.756 -9.671 1.00 96.19 284 PHE A N 1
ATOM 2323 C CA . PHE A 1 284 ? 2.848 1.939 -10.227 1.00 96.19 284 PHE A CA 1
ATOM 2324 C C . PHE A 1 284 ? 2.902 3.034 -9.163 1.00 96.19 284 PHE A C 1
ATOM 2326 O O . PHE A 1 284 ? 2.313 4.104 -9.305 1.00 96.19 284 PHE A O 1
ATOM 2333 N N . SER A 1 285 ? 3.605 2.701 -8.091 1.00 94.25 285 SER A N 1
ATOM 2334 C CA . SER A 1 285 ? 3.518 3.380 -6.813 1.00 94.25 285 SER A CA 1
ATOM 2335 C C . SER A 1 285 ? 4.142 4.773 -6.838 1.00 94.25 285 SER A C 1
ATOM 2337 O O . SER A 1 285 ? 5.078 5.052 -7.590 1.00 94.25 285 SER A O 1
ATOM 2339 N N . CYS A 1 286 ? 3.679 5.655 -5.962 1.00 94.12 286 CYS A N 1
ATOM 2340 C CA . CYS A 1 286 ? 4.454 6.813 -5.549 1.00 94.12 286 CYS A CA 1
ATOM 2341 C C . CYS A 1 286 ? 5.597 6.392 -4.606 1.00 94.12 286 CYS A C 1
ATOM 2343 O O . CYS A 1 286 ? 5.498 5.426 -3.855 1.00 94.12 286 CYS A O 1
ATOM 2345 N N . LYS A 1 287 ? 6.688 7.170 -4.555 1.00 95.56 287 LYS A N 1
ATOM 2346 C CA . LYS A 1 287 ? 7.773 6.940 -3.578 1.00 95.56 287 LYS A CA 1
ATOM 2347 C C . LYS A 1 287 ? 7.262 6.897 -2.129 1.00 95.56 287 LYS A C 1
ATOM 2349 O O . LYS A 1 287 ? 7.825 6.194 -1.296 1.00 95.56 287 LYS A O 1
ATOM 2354 N N . PHE A 1 288 ? 6.183 7.626 -1.845 1.00 96.12 288 PHE A N 1
ATOM 2355 C CA . PHE A 1 288 ? 5.352 7.429 -0.664 1.00 96.12 288 PHE A CA 1
ATOM 2356 C C . PHE A 1 288 ? 4.185 6.523 -1.051 1.00 96.12 288 PHE A C 1
ATOM 2358 O O . PHE A 1 288 ? 3.204 7.003 -1.628 1.00 96.12 288 PHE A O 1
ATOM 2365 N N . ILE A 1 289 ? 4.314 5.234 -0.738 1.00 97.31 289 ILE A N 1
ATOM 2366 C CA . ILE A 1 289 ? 3.324 4.215 -1.093 1.00 97.31 289 ILE A CA 1
ATOM 2367 C C . ILE A 1 289 ? 1.910 4.663 -0.698 1.00 97.31 289 ILE A C 1
ATOM 2369 O O . ILE A 1 289 ? 1.699 5.172 0.404 1.00 97.31 289 ILE A O 1
ATOM 2373 N N . GLY A 1 290 ? 0.959 4.546 -1.622 1.00 94.56 290 GLY A N 1
ATOM 2374 C CA . GLY A 1 290 ? -0.455 4.866 -1.430 1.00 94.56 290 GLY A CA 1
ATOM 2375 C C . GLY A 1 290 ? -0.803 6.352 -1.276 1.00 94.56 290 GLY A C 1
ATOM 2376 O O . GLY A 1 290 ? -1.965 6.660 -1.046 1.00 94.56 290 GLY A O 1
ATOM 2377 N N . SER A 1 291 ? 0.135 7.301 -1.384 1.00 83.88 291 SER A N 1
ATOM 2378 C CA . SER A 1 291 ? -0.085 8.708 -0.973 1.00 83.88 291 SER A CA 1
ATOM 2379 C C . SER A 1 291 ? -1.299 9.444 -1.585 1.00 83.88 291 SER A C 1
ATOM 2381 O O . SER A 1 291 ? -1.793 10.393 -0.972 1.00 83.88 291 SER A O 1
ATOM 2383 N N . GLY A 1 292 ? -1.828 9.031 -2.743 1.00 91.06 292 GLY A N 1
ATOM 2384 C CA . GLY A 1 292 ? -3.021 9.640 -3.351 1.00 91.06 292 GLY A CA 1
ATOM 2385 C C . GLY A 1 292 ? -4.367 9.050 -2.904 1.00 91.06 292 GLY A C 1
ATOM 2386 O O . GLY A 1 292 ? -5.419 9.649 -3.161 1.00 91.06 292 GLY A O 1
ATOM 2387 N N . ILE A 1 293 ? -4.379 7.890 -2.231 1.00 95.44 293 ILE A N 1
ATOM 2388 C CA . ILE A 1 293 ? -5.617 7.139 -1.962 1.00 95.44 293 ILE A CA 1
ATOM 2389 C C . ILE A 1 293 ? -6.578 7.903 -1.056 1.00 95.44 293 ILE A C 1
ATOM 2391 O O . ILE A 1 293 ? -7.773 7.979 -1.350 1.00 95.44 293 ILE A O 1
ATOM 2395 N N . LEU A 1 294 ? -6.046 8.543 -0.017 1.00 92.44 294 LEU A N 1
ATOM 2396 C CA . LEU A 1 294 ? -6.818 9.274 0.987 1.00 92.44 294 LEU A CA 1
ATOM 2397 C C . LEU A 1 294 ? -7.194 10.692 0.534 1.00 92.44 294 LEU A C 1
ATOM 2399 O O . LEU A 1 294 ? -7.756 11.452 1.310 1.00 92.44 294 LEU A O 1
ATOM 2403 N N . SER A 1 295 ? -6.917 11.058 -0.721 1.00 89.75 295 SER A N 1
ATOM 2404 C CA . SER A 1 295 ? -7.242 12.367 -1.292 1.00 89.75 295 SER A CA 1
ATOM 2405 C C . SER A 1 295 ? -7.920 12.219 -2.665 1.00 89.75 295 SER A C 1
ATOM 2407 O O . SER A 1 295 ? -8.871 11.445 -2.815 1.00 89.75 295 SER A O 1
ATOM 2409 N N . SER A 1 296 ? -7.490 12.975 -3.675 1.00 88.88 296 SER A N 1
ATOM 2410 C CA . SER A 1 296 ? -8.084 13.011 -5.017 1.00 88.88 296 SER A CA 1
ATOM 2411 C C . SER A 1 296 ? -7.443 12.042 -6.021 1.00 88.88 296 SER A C 1
ATOM 2413 O O . SER A 1 296 ? -7.987 11.875 -7.110 1.00 88.88 296 SER A O 1
ATOM 2415 N N . GLY A 1 297 ? -6.328 11.380 -5.687 1.00 92.12 297 GLY A N 1
ATOM 2416 C CA . GLY A 1 297 ? -5.648 10.449 -6.600 1.00 92.12 297 GLY A CA 1
ATOM 2417 C C . GLY A 1 297 ? -6.520 9.237 -6.929 1.00 92.12 297 GLY A C 1
ATOM 2418 O O . GLY A 1 297 ? -7.066 8.618 -6.026 1.00 92.12 297 GLY A O 1
ATOM 2419 N N . CYS A 1 298 ? -6.715 8.891 -8.198 1.00 94.25 298 CYS A N 1
ATOM 2420 C CA . CYS A 1 298 ? -7.502 7.707 -8.569 1.00 94.25 298 CYS A CA 1
ATOM 2421 C C . CYS A 1 298 ? -7.013 7.093 -9.876 1.00 94.25 298 CYS A C 1
ATOM 2423 O O . CYS A 1 298 ? -7.764 6.899 -10.829 1.00 94.25 298 CYS A O 1
ATOM 2425 N N . VAL A 1 299 ? -5.712 6.847 -9.934 1.00 94.56 299 VAL A N 1
ATOM 2426 C CA . VAL A 1 299 ? -5.075 6.143 -11.042 1.00 94.56 299 VAL A CA 1
ATOM 2427 C C . VAL A 1 299 ? -4.755 4.718 -10.586 1.00 94.56 299 VAL A C 1
ATOM 2429 O O . VAL A 1 299 ? -5.454 4.169 -9.738 1.00 94.56 299 VAL A O 1
ATOM 2432 N N . GLN A 1 300 ? -3.760 4.065 -11.183 1.00 96.44 300 GLN A N 1
ATOM 2433 C CA . GLN A 1 300 ? -3.540 2.631 -10.985 1.00 96.44 300 GLN A CA 1
ATOM 2434 C C . GLN A 1 300 ? -3.274 2.245 -9.514 1.00 96.44 300 GLN A C 1
ATOM 2436 O O . GLN A 1 300 ? -3.916 1.311 -9.029 1.00 96.44 300 GLN A O 1
ATOM 2441 N N . GLU A 1 301 ? -2.412 2.981 -8.801 1.00 97.56 301 GLU A N 1
ATOM 2442 C CA . GLU A 1 301 ? -2.087 2.716 -7.389 1.00 97.56 301 GLU A CA 1
ATOM 2443 C C . GLU A 1 301 ? -3.330 2.875 -6.499 1.00 97.56 301 GLU A C 1
ATOM 2445 O O . GLU A 1 301 ? -3.721 1.953 -5.780 1.00 97.56 301 GLU A O 1
ATOM 2450 N N . GLU A 1 302 ? -4.030 4.010 -6.578 1.00 98.12 302 GLU A N 1
ATOM 2451 C CA . GLU A 1 302 ? -5.164 4.268 -5.686 1.00 98.12 302 GLU A CA 1
ATOM 2452 C C . GLU A 1 302 ? -6.377 3.394 -6.003 1.00 98.12 302 GLU A C 1
ATOM 2454 O O . GLU A 1 302 ? -7.105 2.993 -5.095 1.00 98.12 302 GLU A O 1
ATOM 2459 N N . ILE A 1 303 ? -6.608 3.046 -7.270 1.00 98.12 303 ILE A N 1
ATOM 2460 C CA . ILE A 1 303 ? -7.643 2.067 -7.621 1.00 98.12 303 ILE A CA 1
ATOM 2461 C C . ILE A 1 303 ? -7.316 0.727 -6.962 1.00 98.12 303 ILE A C 1
ATOM 2463 O O . ILE A 1 303 ? -8.193 0.128 -6.331 1.00 98.12 303 ILE A O 1
ATOM 2467 N N . ARG A 1 304 ? -6.051 0.286 -7.026 1.00 98.31 304 ARG A N 1
ATOM 2468 C CA . ARG A 1 304 ? -5.644 -0.974 -6.405 1.00 98.31 304 ARG A CA 1
ATOM 2469 C C . ARG A 1 304 ? -5.803 -0.942 -4.884 1.00 98.31 304 ARG A C 1
ATOM 2471 O O . ARG A 1 304 ? -6.330 -1.897 -4.314 1.00 98.31 304 ARG A O 1
ATOM 2478 N N . PHE A 1 305 ? -5.433 0.162 -4.238 1.00 98.62 305 PHE A N 1
ATOM 2479 C CA . PHE A 1 305 ? -5.613 0.357 -2.796 1.00 98.62 305 PHE A CA 1
ATOM 2480 C C . PHE A 1 305 ? -7.093 0.481 -2.403 1.00 98.62 305 PHE A C 1
ATOM 2482 O O . PHE A 1 305 ? -7.462 0.075 -1.307 1.00 98.62 305 PHE A O 1
ATOM 2489 N N . SER A 1 306 ? -7.961 0.980 -3.288 1.00 98.38 306 SER A N 1
ATOM 2490 C CA . SER A 1 306 ? -9.409 1.042 -3.042 1.00 98.38 306 SER A CA 1
ATOM 2491 C C . SER A 1 306 ? -10.032 -0.354 -3.013 1.00 98.38 306 SER A C 1
ATOM 2493 O O . SER A 1 306 ? -10.788 -0.672 -2.100 1.00 98.38 306 SER A O 1
ATOM 2495 N N . ILE A 1 307 ? -9.715 -1.208 -3.993 1.00 98.56 307 ILE A N 1
ATOM 2496 C CA . ILE A 1 307 ? -10.306 -2.554 -4.093 1.00 98.56 307 ILE A CA 1
ATOM 2497 C C . ILE A 1 307 ? -9.655 -3.585 -3.160 1.00 98.56 307 ILE A C 1
ATOM 2499 O O . ILE A 1 307 ? -10.292 -4.589 -2.831 1.00 98.56 307 ILE A O 1
ATOM 2503 N N . CYS A 1 308 ? -8.426 -3.320 -2.705 1.00 98.62 308 CYS A N 1
ATOM 2504 C CA . CYS A 1 308 ? -7.681 -4.096 -1.710 1.00 98.62 308 CYS A CA 1
ATOM 2505 C C . CYS A 1 308 ? -7.252 -3.198 -0.521 1.00 98.62 308 CYS A C 1
ATOM 2507 O O . CYS A 1 308 ? -6.059 -2.901 -0.400 1.00 98.62 308 CYS A O 1
ATOM 2509 N N . PRO A 1 309 ? -8.167 -2.756 0.372 1.00 98.56 309 PRO A N 1
ATOM 2510 C CA . PRO A 1 309 ? -7.851 -1.766 1.417 1.00 98.56 309 PRO A CA 1
ATOM 2511 C C . PRO A 1 309 ? -6.736 -2.153 2.392 1.00 98.56 309 PRO A C 1
ATOM 2513 O O . PRO A 1 309 ? -6.067 -1.277 2.931 1.00 98.56 309 PRO A O 1
ATOM 2516 N N . GLU A 1 310 ? -6.459 -3.446 2.568 1.00 98.50 310 GLU A N 1
ATOM 2517 C CA . GLU A 1 310 ? -5.330 -3.948 3.368 1.00 98.50 310 GLU A CA 1
ATOM 2518 C C . GLU A 1 310 ? -3.967 -3.418 2.879 1.00 98.50 310 GLU A C 1
ATOM 2520 O O . GLU A 1 310 ? -3.012 -3.355 3.654 1.00 98.50 310 GLU A O 1
ATOM 2525 N N . LEU A 1 311 ? -3.860 -2.969 1.622 1.00 98.69 311 LEU A N 1
ATOM 2526 C CA . LEU A 1 311 ? -2.675 -2.278 1.108 1.00 98.69 311 LEU A CA 1
ATOM 2527 C C . LEU A 1 311 ? -2.407 -0.949 1.818 1.00 98.69 311 LEU A C 1
ATOM 2529 O O . LEU A 1 311 ? -1.244 -0.623 2.061 1.00 98.69 311 LEU A O 1
ATOM 2533 N N . MET A 1 312 ? -3.453 -0.215 2.215 1.00 98.50 312 MET A N 1
ATOM 2534 C CA . MET A 1 312 ? -3.316 1.077 2.896 1.00 98.50 312 MET A CA 1
ATOM 2535 C C . MET A 1 312 ? -2.557 0.943 4.220 1.00 98.50 312 MET A C 1
ATOM 2537 O O . MET A 1 312 ? -1.860 1.866 4.619 1.00 98.50 312 MET A O 1
ATOM 2541 N N . VAL A 1 313 ? -2.596 -0.223 4.874 1.00 97.81 313 VAL A N 1
ATOM 2542 C CA . VAL A 1 313 ? -1.841 -0.480 6.113 1.00 97.81 313 VAL A CA 1
ATOM 2543 C C . VAL A 1 313 ? -0.332 -0.277 5.915 1.00 97.81 313 VAL A C 1
ATOM 2545 O O . VAL A 1 313 ? 0.347 0.179 6.831 1.00 97.81 313 VAL A O 1
ATOM 2548 N N . SER A 1 314 ? 0.196 -0.516 4.709 1.00 98.00 314 SER A N 1
ATOM 2549 C CA . SER A 1 314 ? 1.607 -0.248 4.396 1.00 98.00 314 SER A CA 1
ATOM 2550 C C . SER A 1 314 ? 1.993 1.227 4.564 1.00 98.00 314 SER A C 1
ATOM 2552 O O . SER A 1 314 ? 3.124 1.521 4.953 1.00 98.00 314 SER A O 1
ATOM 2554 N N . MET A 1 315 ? 1.051 2.152 4.356 1.00 97.19 315 MET A N 1
ATOM 2555 C CA . MET A 1 315 ? 1.244 3.598 4.514 1.00 97.19 315 MET A CA 1
ATOM 2556 C C . MET A 1 315 ? 1.565 3.967 5.967 1.00 97.19 315 MET A C 1
ATOM 2558 O O . MET A 1 315 ? 2.268 4.943 6.231 1.00 97.19 315 MET A O 1
ATOM 2562 N N . LEU A 1 316 ? 1.084 3.179 6.932 1.00 95.38 316 LEU A N 1
ATOM 2563 C CA . LEU A 1 316 ? 1.276 3.454 8.351 1.00 95.38 316 LEU A CA 1
ATOM 2564 C C . LEU A 1 316 ? 2.746 3.350 8.770 1.00 95.38 316 LEU A C 1
ATOM 2566 O O . LEU A 1 316 ? 3.200 4.160 9.573 1.00 95.38 316 LEU A O 1
ATOM 2570 N N . PHE A 1 317 ? 3.494 2.390 8.230 1.00 95.00 317 PHE A N 1
ATOM 2571 C CA . PHE A 1 317 ? 4.855 2.095 8.686 1.00 95.00 317 PHE A CA 1
ATOM 2572 C C . PHE A 1 317 ? 5.939 2.288 7.622 1.00 95.00 317 PHE A C 1
ATOM 2574 O O . PHE A 1 317 ? 7.107 2.106 7.950 1.00 95.00 317 PHE A O 1
ATOM 2581 N N . SER A 1 318 ? 5.600 2.651 6.380 1.00 96.81 318 SER A N 1
ATOM 2582 C CA . SER A 1 318 ? 6.568 2.746 5.274 1.00 96.81 318 SER A CA 1
ATOM 2583 C C . SER A 1 318 ? 7.089 4.153 5.033 1.00 96.81 318 SER A C 1
ATOM 2585 O O . SER A 1 318 ? 6.365 4.995 4.501 1.00 96.81 318 SER A O 1
ATOM 2587 N N . GLU A 1 319 ? 8.369 4.390 5.351 1.00 96.25 319 GLU A N 1
ATOM 2588 C CA . GLU A 1 319 ? 9.052 5.613 4.918 1.00 96.25 319 GLU A CA 1
ATOM 2589 C C . GLU A 1 319 ? 9.135 5.687 3.385 1.00 96.25 319 GLU A C 1
ATOM 2591 O O . GLU A 1 319 ? 9.077 4.661 2.698 1.00 96.25 319 GLU A O 1
ATOM 2596 N N . CYS A 1 320 ? 9.326 6.896 2.850 1.00 95.44 320 CYS A N 1
ATOM 2597 C CA . CYS A 1 320 ? 9.598 7.129 1.428 1.00 95.44 320 CYS A CA 1
ATOM 2598 C C . CYS A 1 320 ? 10.642 6.141 0.879 1.00 95.44 320 CYS A C 1
ATOM 2600 O O . CYS A 1 320 ? 11.705 5.974 1.476 1.00 95.44 320 CYS A O 1
ATOM 2602 N N . MET A 1 321 ? 10.358 5.495 -0.252 1.00 96.88 321 MET A N 1
ATOM 2603 C CA . MET A 1 321 ? 11.312 4.636 -0.957 1.00 96.88 321 MET A CA 1
ATOM 2604 C C . MET A 1 321 ? 12.421 5.471 -1.606 1.00 96.88 321 MET A C 1
ATOM 2606 O O . MET A 1 321 ? 12.145 6.503 -2.219 1.00 96.88 321 MET A O 1
ATOM 2610 N N . ASP A 1 322 ? 13.661 4.997 -1.506 1.00 96.38 322 ASP A N 1
ATOM 2611 C CA . ASP A 1 322 ? 14.809 5.494 -2.272 1.00 96.38 322 ASP A CA 1
ATOM 2612 C C . ASP A 1 322 ? 15.075 4.608 -3.504 1.00 96.38 322 ASP A C 1
ATOM 2614 O O . ASP A 1 322 ? 14.477 3.546 -3.690 1.00 96.38 322 ASP A O 1
ATOM 2618 N N . ASP A 1 323 ? 15.963 5.026 -4.401 1.00 95.94 323 ASP A N 1
ATOM 2619 C CA . ASP A 1 323 ? 16.234 4.403 -5.701 1.00 95.94 323 ASP A CA 1
ATOM 2620 C C . ASP A 1 323 ? 16.674 2.930 -5.621 1.00 95.94 323 ASP A C 1
ATOM 2622 O O . ASP A 1 323 ? 16.592 2.188 -6.604 1.00 95.94 323 ASP A O 1
ATOM 2626 N N . ASN A 1 324 ? 17.194 2.500 -4.472 1.00 94.88 324 ASN A N 1
ATOM 2627 C CA . ASN A 1 324 ? 17.618 1.130 -4.177 1.00 94.88 324 ASN A CA 1
ATOM 2628 C C . ASN A 1 324 ? 16.584 0.305 -3.395 1.00 94.88 324 ASN A C 1
ATOM 2630 O O . ASN A 1 324 ? 16.925 -0.768 -2.884 1.00 94.88 324 ASN A O 1
ATOM 2634 N N . GLU A 1 325 ? 15.342 0.774 -3.325 1.00 95.62 325 GLU A N 1
ATOM 2635 C CA . GLU A 1 325 ? 14.300 0.144 -2.527 1.00 95.62 325 GLU A CA 1
ATOM 2636 C C . GLU A 1 325 ? 13.031 -0.163 -3.314 1.00 95.62 325 GLU A C 1
ATOM 2638 O O . GLU A 1 325 ? 12.751 0.420 -4.361 1.00 95.62 325 GLU A O 1
ATOM 2643 N N . CYS A 1 326 ? 12.264 -1.113 -2.798 1.00 95.88 326 CYS A N 1
ATOM 2644 C CA . CYS A 1 326 ? 10.905 -1.413 -3.234 1.00 95.88 326 CYS A CA 1
ATOM 2645 C C . CYS A 1 326 ? 10.132 -2.045 -2.074 1.00 95.88 326 CYS A C 1
ATOM 2647 O O . CYS A 1 326 ? 10.736 -2.480 -1.085 1.00 95.88 326 CYS A O 1
ATOM 2649 N N . ILE A 1 327 ? 8.810 -2.121 -2.204 1.00 96.25 327 ILE A N 1
ATOM 2650 C CA . ILE A 1 327 ? 7.947 -2.802 -1.237 1.00 96.25 327 ILE A CA 1
ATOM 2651 C C . ILE A 1 327 ? 7.240 -3.951 -1.951 1.00 96.25 327 ILE A C 1
ATOM 2653 O O . ILE A 1 327 ? 6.711 -3.783 -3.046 1.00 96.25 327 ILE A O 1
ATOM 2657 N N . ILE A 1 328 ? 7.242 -5.132 -1.338 1.00 94.44 328 ILE A N 1
ATOM 2658 C CA . ILE A 1 328 ? 6.472 -6.285 -1.805 1.00 94.44 328 ILE A CA 1
ATOM 2659 C C . ILE A 1 328 ? 5.444 -6.669 -0.749 1.00 94.44 328 ILE A C 1
ATOM 2661 O O . ILE A 1 328 ? 5.744 -6.693 0.445 1.00 94.44 328 ILE A O 1
ATOM 2665 N N . ILE A 1 329 ? 4.225 -6.948 -1.193 1.00 95.81 329 ILE A N 1
ATOM 2666 C CA . ILE A 1 329 ? 3.100 -7.290 -0.331 1.00 95.81 329 ILE A CA 1
ATOM 2667 C C . ILE A 1 329 ? 2.476 -8.579 -0.854 1.00 95.81 329 ILE A C 1
ATOM 2669 O O . ILE A 1 329 ? 2.205 -8.704 -2.048 1.00 95.81 329 ILE A O 1
ATOM 2673 N N . ARG A 1 330 ? 2.249 -9.540 0.039 1.00 93.38 330 ARG A N 1
ATOM 2674 C CA . ARG A 1 330 ? 1.539 -10.788 -0.250 1.00 93.38 330 ARG A CA 1
ATOM 2675 C C . ARG A 1 330 ? 0.408 -10.997 0.727 1.00 93.38 330 ARG A C 1
ATOM 2677 O O . ARG A 1 330 ? 0.565 -10.725 1.911 1.00 93.38 330 ARG A O 1
ATOM 2684 N N . GLY A 1 331 ? -0.682 -11.578 0.247 1.00 94.19 331 GLY A N 1
ATOM 2685 C CA . GLY A 1 331 ? -1.774 -12.024 1.105 1.00 94.19 331 GLY A CA 1
ATOM 2686 C C . GLY A 1 331 ? -2.987 -11.115 1.118 1.00 94.19 331 GLY A C 1
ATOM 2687 O O . GLY A 1 331 ? -3.974 -11.481 1.746 1.00 94.19 331 GLY A O 1
ATOM 2688 N N . VAL A 1 332 ? -2.926 -9.982 0.411 1.00 96.19 332 VAL A N 1
ATOM 2689 C CA . VAL A 1 332 ? -4.058 -9.057 0.331 1.00 96.19 332 VAL A CA 1
ATOM 2690 C C . VAL A 1 332 ? -5.231 -9.681 -0.413 1.00 96.19 332 VAL A C 1
ATOM 2692 O O . VAL A 1 332 ? -5.054 -10.307 -1.462 1.00 96.19 332 VAL A O 1
ATOM 2695 N N . GLU A 1 333 ? -6.426 -9.474 0.126 1.00 97.50 333 GLU A N 1
ATOM 2696 C CA . GLU A 1 333 ? -7.688 -9.870 -0.496 1.00 97.50 333 GLU A CA 1
ATOM 2697 C C . GLU A 1 333 ? -8.228 -8.725 -1.369 1.00 97.50 333 GLU A C 1
ATOM 2699 O O . GLU A 1 333 ? -8.181 -7.547 -0.995 1.00 97.50 333 GLU A O 1
ATOM 2704 N N . ARG A 1 334 ? -8.763 -9.042 -2.553 1.00 98.00 334 ARG A N 1
ATOM 2705 C CA . ARG A 1 334 ? -9.612 -8.098 -3.296 1.00 98.00 334 ARG A CA 1
ATOM 2706 C C . ARG A 1 334 ? -11.040 -8.196 -2.771 1.00 98.00 334 ARG A C 1
ATOM 2708 O O . ARG A 1 334 ? -11.682 -9.232 -2.893 1.00 98.00 334 ARG A O 1
ATOM 2715 N N . PHE A 1 335 ? -11.551 -7.097 -2.222 1.00 98.06 335 PHE A N 1
ATOM 2716 C CA . PHE A 1 335 ? -12.896 -7.039 -1.641 1.00 98.06 335 PHE A CA 1
ATOM 2717 C C . PHE A 1 335 ? -13.935 -6.478 -2.605 1.00 98.06 335 PHE A C 1
ATOM 2719 O O . PHE A 1 335 ? -15.104 -6.857 -2.530 1.00 98.06 335 PHE A O 1
ATOM 2726 N N . SER A 1 336 ? -13.525 -5.566 -3.487 1.00 97.62 336 SER A N 1
ATOM 2727 C CA . SER A 1 336 ? -14.433 -4.847 -4.381 1.00 97.62 336 SER A CA 1
ATOM 2728 C C . SER A 1 336 ? -14.108 -5.077 -5.851 1.00 97.62 336 SER A C 1
ATOM 2730 O O . SER A 1 336 ? -12.947 -5.239 -6.241 1.00 97.62 336 SER A O 1
ATOM 2732 N N . ASP A 1 337 ? -15.151 -5.053 -6.674 1.00 97.69 337 ASP A N 1
ATOM 2733 C CA . ASP A 1 337 ? -15.024 -4.892 -8.115 1.00 97.69 337 ASP A CA 1
ATOM 2734 C C . ASP A 1 337 ? -15.200 -3.421 -8.517 1.00 97.69 337 ASP A C 1
ATOM 2736 O O . ASP A 1 337 ? -15.720 -2.611 -7.744 1.00 97.69 337 ASP A O 1
ATOM 2740 N N . TYR A 1 338 ? -14.752 -3.058 -9.720 1.00 97.75 338 TYR A N 1
ATOM 2741 C CA . TYR A 1 338 ? -14.834 -1.684 -10.202 1.00 97.75 338 TYR A CA 1
ATOM 2742 C C . TYR A 1 338 ? -14.894 -1.556 -11.729 1.00 97.75 338 TYR A C 1
ATOM 2744 O O . TYR A 1 338 ? -14.416 -2.400 -12.496 1.00 97.75 338 TYR A O 1
ATOM 2752 N N . THR A 1 339 ? -15.419 -0.412 -12.167 1.00 96.88 339 THR A N 1
ATOM 2753 C CA . THR A 1 339 ? -15.370 0.052 -13.559 1.00 96.88 339 THR A CA 1
ATOM 2754 C C . THR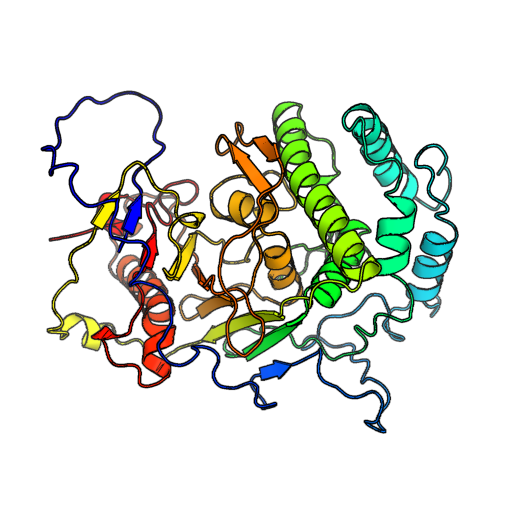 A 1 339 ? -14.725 1.434 -13.647 1.00 96.88 339 THR A C 1
ATOM 2756 O O . THR A 1 339 ? -14.630 2.152 -12.653 1.00 96.88 339 THR A O 1
ATOM 2759 N N . GLY A 1 340 ? -14.285 1.810 -14.850 1.00 95.38 340 GLY A N 1
ATOM 2760 C CA . GLY A 1 340 ? -13.672 3.111 -15.108 1.00 95.38 340 GLY A CA 1
ATOM 2761 C C . GLY A 1 340 ? -12.259 3.268 -14.539 1.00 95.38 340 GLY A C 1
ATOM 2762 O O . GLY A 1 340 ? -11.667 2.332 -14.009 1.00 95.38 340 GLY A O 1
ATOM 2763 N N . TYR A 1 341 ? -11.709 4.468 -14.708 1.00 94.00 341 TYR A N 1
ATOM 2764 C CA . TYR A 1 341 ? -10.354 4.854 -14.315 1.00 94.00 341 TYR A CA 1
ATOM 2765 C C . TYR A 1 341 ? -10.303 6.373 -14.126 1.00 94.00 341 TYR A C 1
ATOM 2767 O O . TYR A 1 341 ? -11.064 7.096 -14.786 1.00 94.00 341 TYR A O 1
ATOM 2775 N N . GLY A 1 342 ? -9.423 6.884 -13.262 1.00 93.25 342 GLY A N 1
ATOM 2776 C CA . GLY A 1 342 ? -9.348 8.320 -13.008 1.00 93.25 342 GLY A CA 1
ATOM 2777 C C . GLY A 1 342 ? -10.682 8.844 -12.488 1.00 93.25 342 GLY A C 1
ATOM 2778 O O . GLY A 1 342 ? -11.345 8.212 -11.672 1.00 93.25 342 GLY A O 1
ATOM 2779 N N . GLN A 1 343 ? -11.132 9.961 -13.051 1.00 90.62 343 GLN A N 1
ATOM 2780 C CA . GLN A 1 343 ? -12.406 10.600 -12.701 1.00 90.62 343 GLN A CA 1
ATOM 2781 C C . GLN A 1 343 ? -13.650 9.731 -12.963 1.00 90.62 343 GLN A C 1
ATOM 2783 O O . GLN A 1 343 ? -14.720 10.021 -12.439 1.00 90.62 343 GLN A O 1
ATOM 2788 N N . ASN A 1 344 ? -13.528 8.671 -13.770 1.00 93.69 344 ASN A N 1
ATOM 2789 C CA . ASN A 1 344 ? -14.637 7.773 -14.097 1.00 93.69 344 ASN A CA 1
ATOM 2790 C C . ASN A 1 344 ? -14.669 6.506 -13.233 1.00 93.69 344 ASN A C 1
ATOM 2792 O O . ASN A 1 344 ? -15.494 5.631 -13.499 1.00 93.69 344 ASN A O 1
ATOM 2796 N N . PHE A 1 345 ? -13.766 6.368 -12.258 1.00 96.12 345 PHE A N 1
ATOM 2797 C CA . PHE A 1 345 ? -13.745 5.226 -11.347 1.00 96.12 345 PHE A CA 1
ATOM 2798 C C . PHE A 1 345 ? -15.082 5.080 -10.614 1.00 96.12 345 PHE A C 1
ATOM 2800 O O . PHE A 1 345 ? -15.611 6.052 -10.075 1.00 96.12 345 PHE A O 1
ATOM 2807 N N . LYS A 1 346 ? -15.622 3.859 -10.595 1.00 93.62 346 LYS A N 1
ATOM 2808 C CA . LYS A 1 346 ? -16.869 3.509 -9.910 1.00 93.62 346 LYS A CA 1
ATOM 2809 C C . LYS A 1 346 ? -16.763 2.151 -9.246 1.00 93.62 346 LYS A C 1
ATOM 2811 O O . LYS A 1 346 ? -16.366 1.176 -9.890 1.00 93.62 346 LYS A O 1
ATOM 2816 N N . TRP A 1 347 ? -17.203 2.079 -7.995 1.00 92.56 347 TRP A N 1
ATOM 2817 C CA . TRP A 1 347 ? -17.378 0.814 -7.295 1.00 92.56 347 TRP A CA 1
ATOM 2818 C C . TRP A 1 347 ? -18.470 -0.012 -7.985 1.00 92.56 347 TRP A C 1
ATOM 2820 O O . TRP A 1 347 ? -19.552 0.497 -8.281 1.00 92.56 347 TRP A O 1
ATOM 2830 N N . ASN A 1 348 ? -18.185 -1.288 -8.248 1.00 94.38 348 ASN A N 1
ATOM 2831 C CA . ASN A 1 348 ? -19.052 -2.191 -9.012 1.00 94.38 348 ASN A CA 1
ATOM 2832 C C . ASN A 1 348 ? -19.555 -3.389 -8.190 1.00 94.38 348 ASN A C 1
ATOM 2834 O O . ASN A 1 348 ? -20.029 -4.376 -8.746 1.00 94.38 348 ASN A O 1
ATOM 2838 N N . GLY A 1 349 ? -19.475 -3.317 -6.862 1.00 87.88 349 GLY A N 1
ATOM 2839 C CA . GLY A 1 349 ? -19.988 -4.368 -5.990 1.00 87.88 349 GLY A CA 1
ATOM 2840 C C . GLY A 1 349 ? -18.911 -5.226 -5.340 1.00 87.88 349 GLY A C 1
ATOM 2841 O O . GLY A 1 349 ? -17.722 -4.906 -5.334 1.00 87.88 349 GLY A O 1
ATOM 2842 N N . ASP A 1 350 ? -19.375 -6.326 -4.755 1.00 93.25 350 ASP A N 1
ATOM 2843 C CA . ASP A 1 350 ? -18.541 -7.306 -4.072 1.00 93.25 350 ASP A CA 1
ATOM 2844 C C . ASP A 1 350 ? -17.692 -8.121 -5.051 1.00 93.25 350 ASP A C 1
ATOM 2846 O O . ASP A 1 350 ? -18.200 -8.621 -6.054 1.00 93.25 350 ASP A O 1
ATOM 2850 N N . PHE A 1 351 ? -16.422 -8.326 -4.709 1.00 96.81 351 PHE A N 1
ATOM 2851 C CA . PHE A 1 351 ? -15.550 -9.272 -5.392 1.00 96.81 351 PHE A CA 1
ATOM 2852 C C . PHE A 1 351 ? -15.217 -10.437 -4.460 1.00 96.81 351 PHE A C 1
ATOM 2854 O O . PHE A 1 351 ? -14.554 -10.268 -3.437 1.00 96.81 351 PHE A O 1
ATOM 2861 N N . LYS A 1 352 ? -15.667 -11.645 -4.805 1.00 95.62 352 LYS A N 1
ATOM 2862 C CA . LYS A 1 352 ? -15.268 -12.869 -4.100 1.00 95.62 352 LYS A CA 1
ATOM 2863 C C . LYS A 1 352 ? -13.921 -13.327 -4.631 1.00 95.62 352 LYS A C 1
ATOM 2865 O O . LYS A 1 352 ? -13.879 -13.937 -5.695 1.00 95.62 352 LYS A O 1
ATOM 2870 N N . ASP A 1 353 ? -12.850 -13.019 -3.905 1.00 94.44 353 ASP A N 1
ATOM 2871 C CA . ASP A 1 353 ? -11.498 -13.398 -4.305 1.00 94.44 353 ASP A CA 1
ATOM 2872 C C . ASP A 1 353 ? -11.366 -14.929 -4.400 1.00 94.44 353 ASP A C 1
ATOM 2874 O O . ASP A 1 353 ? -11.462 -15.615 -3.380 1.00 94.44 353 ASP A O 1
ATOM 2878 N N . PRO A 1 354 ? -11.193 -15.494 -5.611 1.00 92.69 354 PRO A N 1
ATOM 2879 C CA . PRO A 1 354 ? -11.114 -16.937 -5.801 1.00 92.69 354 PRO A CA 1
ATOM 2880 C C . PRO A 1 354 ? -9.680 -17.457 -5.628 1.00 92.69 354 PRO A C 1
ATOM 2882 O O . PRO A 1 354 ? -9.411 -18.613 -5.947 1.00 92.69 354 PRO A O 1
ATOM 2885 N N . THR A 1 355 ? -8.735 -16.594 -5.251 1.00 91.06 355 THR A N 1
ATOM 2886 C CA . THR A 1 355 ? -7.314 -16.927 -5.210 1.00 91.06 355 THR A CA 1
ATOM 2887 C C . THR A 1 355 ? -7.015 -17.833 -4.020 1.00 91.06 355 THR A C 1
ATOM 2889 O O . THR A 1 355 ? -7.343 -17.523 -2.875 1.00 91.06 355 THR A O 1
ATOM 2892 N N . ASP A 1 356 ? -6.351 -18.951 -4.300 1.00 90.00 356 ASP A N 1
ATOM 2893 C CA . ASP A 1 356 ? -5.929 -19.907 -3.283 1.00 90.00 356 ASP A CA 1
ATOM 2894 C C . ASP A 1 356 ? -4.986 -19.268 -2.251 1.00 90.00 356 ASP A C 1
ATOM 2896 O O . ASP A 1 356 ? -4.281 -18.287 -2.517 1.00 90.00 356 ASP A O 1
ATOM 2900 N N . LYS A 1 357 ? -4.932 -19.875 -1.064 1.00 88.88 357 LYS A N 1
ATOM 2901 C CA . LYS A 1 357 ? -4.020 -19.476 0.008 1.00 88.88 357 LYS A CA 1
ATOM 2902 C C . LYS A 1 357 ? -2.804 -20.392 0.082 1.00 88.88 357 LYS A C 1
ATOM 2904 O O . LYS A 1 357 ? -2.878 -21.574 -0.244 1.00 88.88 357 LYS A O 1
ATOM 2909 N N . ASP A 1 358 ? -1.685 -19.849 0.543 1.00 86.44 358 ASP A N 1
ATOM 2910 C CA . ASP A 1 358 ? -0.481 -20.624 0.823 1.00 86.44 358 ASP A CA 1
ATOM 2911 C C . ASP A 1 358 ? -0.525 -21.317 2.201 1.00 86.44 358 ASP A C 1
ATOM 2913 O O . ASP A 1 358 ? -1.483 -21.196 2.970 1.00 86.44 358 ASP A O 1
ATOM 2917 N N . LYS A 1 359 ? 0.552 -22.041 2.538 1.00 85.31 359 LYS A N 1
ATOM 2918 C CA . LYS A 1 359 ? 0.711 -22.756 3.821 1.00 85.31 359 LYS A CA 1
ATOM 2919 C C . LYS A 1 359 ? 0.661 -21.853 5.062 1.00 85.31 359 LYS A C 1
ATOM 2921 O O . LYS A 1 359 ? 0.526 -22.357 6.172 1.00 85.31 359 LYS A O 1
ATOM 2926 N N . PHE A 1 360 ? 0.792 -20.544 4.875 1.00 86.06 360 PHE A N 1
ATOM 2927 C CA . PHE A 1 360 ? 0.764 -19.521 5.911 1.00 86.06 360 PHE A CA 1
ATOM 2928 C C . PHE A 1 360 ? -0.569 -18.769 5.958 1.00 86.06 360 PHE A C 1
ATOM 2930 O O . PHE A 1 360 ? -0.686 -17.758 6.651 1.00 86.06 360 PHE A O 1
ATOM 2937 N N . ASN A 1 361 ? -1.580 -19.272 5.241 1.00 90.31 361 ASN A N 1
ATOM 2938 C CA . ASN A 1 361 ? -2.908 -18.682 5.130 1.00 90.31 361 ASN A CA 1
ATOM 2939 C C . ASN A 1 361 ? -2.894 -17.276 4.502 1.00 90.31 361 ASN A C 1
ATOM 2941 O O . ASN A 1 361 ? -3.779 -16.462 4.766 1.00 90.31 361 ASN A O 1
ATOM 2945 N N . ARG A 1 362 ? -1.906 -16.982 3.651 1.00 91.44 362 ARG A N 1
ATOM 2946 C CA . ARG A 1 362 ? -1.875 -15.759 2.842 1.00 91.44 362 ARG A CA 1
ATOM 2947 C C . ARG A 1 362 ? -2.459 -16.054 1.475 1.00 91.44 362 ARG A C 1
ATOM 2949 O O . ARG A 1 362 ? -2.108 -17.059 0.861 1.00 91.44 362 ARG A O 1
ATOM 2956 N N . ILE A 1 363 ? -3.316 -15.173 0.978 1.00 92.38 363 ILE A N 1
ATOM 2957 C CA . ILE A 1 363 ? -3.796 -15.233 -0.406 1.00 92.38 363 ILE A CA 1
ATOM 2958 C C . ILE A 1 363 ? -2.597 -15.139 -1.362 1.00 92.38 363 ILE A C 1
ATOM 2960 O O . ILE A 1 363 ? -1.715 -14.296 -1.181 1.00 92.38 363 ILE A O 1
ATOM 2964 N N . MET A 1 364 ? -2.543 -16.002 -2.380 1.00 89.56 364 MET A N 1
ATOM 2965 C CA . MET A 1 364 ? -1.423 -16.094 -3.333 1.00 89.56 364 MET A CA 1
ATOM 2966 C C . MET A 1 364 ? -1.416 -14.973 -4.389 1.00 89.56 364 MET A C 1
ATOM 2968 O O . MET A 1 364 ? -1.190 -15.204 -5.579 1.00 89.56 364 MET A O 1
ATOM 2972 N N . THR A 1 365 ? -1.616 -13.744 -3.925 1.00 90.81 365 THR A N 1
ATOM 2973 C CA . THR A 1 365 ? -1.505 -12.499 -4.682 1.00 90.81 365 THR A CA 1
ATOM 2974 C C . THR A 1 365 ? -0.224 -11.791 -4.257 1.00 90.81 365 THR A C 1
ATOM 2976 O O . THR A 1 365 ? -0.083 -11.430 -3.090 1.00 90.81 365 THR A O 1
ATOM 2979 N N . ASP A 1 366 ? 0.703 -11.597 -5.199 1.00 90.88 366 ASP A N 1
ATOM 2980 C CA . ASP A 1 366 ? 1.958 -10.866 -4.997 1.00 90.88 366 ASP A CA 1
ATOM 2981 C C . ASP A 1 366 ? 1.870 -9.486 -5.648 1.00 90.88 366 ASP A C 1
ATOM 2983 O O . ASP A 1 366 ? 1.716 -9.399 -6.866 1.00 90.88 366 ASP A O 1
ATOM 2987 N N . ILE A 1 367 ? 2.042 -8.421 -4.867 1.00 95.06 367 ILE A N 1
ATOM 2988 C CA . ILE A 1 367 ? 2.072 -7.040 -5.360 1.00 95.06 367 ILE A CA 1
ATOM 2989 C C . ILE A 1 367 ? 3.454 -6.446 -5.115 1.00 95.06 367 ILE A C 1
ATOM 2991 O O . ILE A 1 367 ? 3.983 -6.526 -4.008 1.00 95.06 367 ILE A O 1
ATOM 2995 N N . LEU A 1 368 ? 4.038 -5.849 -6.150 1.00 95.56 368 LEU A N 1
ATOM 2996 C CA . LEU A 1 368 ? 5.322 -5.160 -6.096 1.00 95.56 368 LEU A CA 1
ATOM 2997 C C . LEU A 1 368 ? 5.118 -3.667 -6.351 1.00 95.56 368 LEU A C 1
ATOM 2999 O O . LEU A 1 368 ? 4.824 -3.280 -7.478 1.00 95.56 368 LEU A O 1
ATOM 3003 N N . ALA A 1 369 ? 5.351 -2.846 -5.334 1.00 97.75 369 ALA A N 1
ATOM 3004 C CA . ALA A 1 369 ? 5.357 -1.395 -5.437 1.00 97.75 369 ALA A CA 1
ATOM 3005 C C . ALA A 1 369 ? 6.757 -0.892 -5.810 1.00 97.75 369 ALA A C 1
ATOM 3007 O O . ALA A 1 369 ? 7.737 -1.119 -5.086 1.00 97.75 369 ALA A O 1
ATOM 3008 N N . ILE A 1 370 ? 6.846 -0.212 -6.957 1.00 97.50 370 ILE A N 1
ATOM 3009 C CA . ILE A 1 370 ? 8.038 0.518 -7.396 1.00 97.50 370 ILE A CA 1
ATOM 3010 C C . ILE A 1 370 ? 7.661 1.883 -7.964 1.00 97.50 370 ILE A C 1
ATOM 3012 O O . ILE A 1 370 ? 6.751 2.005 -8.783 1.00 97.50 370 ILE A O 1
ATOM 3016 N N . ASP A 1 371 ? 8.417 2.902 -7.574 1.00 97.50 371 ASP A N 1
ATOM 3017 C CA . ASP A 1 371 ? 8.174 4.282 -7.973 1.00 97.50 371 ASP A CA 1
ATOM 3018 C C . ASP A 1 371 ? 8.994 4.691 -9.203 1.00 97.50 371 ASP A C 1
ATOM 3020 O O . ASP A 1 371 ? 10.207 4.461 -9.217 1.00 97.50 371 ASP A O 1
ATOM 3024 N N . PRO A 1 372 ? 8.379 5.280 -10.245 1.00 96.81 372 PRO A N 1
ATOM 3025 C CA . PRO A 1 372 ? 9.090 5.824 -11.399 1.00 96.81 372 PRO A CA 1
ATOM 3026 C C . PRO A 1 372 ? 9.634 7.231 -11.105 1.00 96.81 372 PRO A C 1
ATOM 3028 O O . PRO A 1 372 ? 9.193 7.912 -10.176 1.00 96.81 372 PRO A O 1
ATOM 3031 N N . LEU A 1 373 ? 10.578 7.703 -11.921 1.00 96.88 373 LEU A N 1
ATOM 3032 C CA . LEU A 1 373 ? 10.945 9.122 -11.916 1.00 96.88 373 LEU A CA 1
ATOM 3033 C C . LEU A 1 373 ? 9.802 9.959 -12.502 1.00 96.88 373 LEU A C 1
ATOM 3035 O O . LEU A 1 373 ? 9.149 9.542 -13.458 1.00 96.88 373 LEU A O 1
ATOM 3039 N N . ASN A 1 374 ? 9.583 11.153 -11.946 1.00 95.31 374 ASN A N 1
ATOM 3040 C CA . ASN A 1 374 ? 8.663 12.138 -12.515 1.00 95.31 374 ASN A CA 1
ATOM 3041 C C . ASN A 1 374 ? 9.442 13.106 -13.408 1.00 95.31 374 ASN A C 1
ATOM 3043 O O . ASN A 1 374 ? 10.343 13.796 -12.925 1.00 95.31 374 ASN A O 1
ATOM 3047 N N . PHE A 1 375 ? 9.098 13.165 -14.692 1.00 94.19 375 PHE A N 1
ATOM 3048 C CA . PHE A 1 375 ? 9.784 14.018 -15.655 1.00 94.19 375 PHE A CA 1
ATOM 3049 C C . PHE A 1 375 ? 8.972 15.279 -15.954 1.00 94.19 375 PHE A C 1
ATOM 3051 O O . PHE A 1 375 ? 7.904 15.224 -16.559 1.00 94.19 375 PHE A O 1
ATOM 3058 N N . THR A 1 376 ? 9.499 16.442 -15.570 1.00 92.69 376 THR A N 1
ATOM 3059 C CA . THR A 1 376 ? 8.943 17.736 -16.007 1.00 92.69 376 THR A CA 1
ATOM 3060 C C . THR A 1 376 ? 9.406 18.092 -17.422 1.00 92.69 376 THR A C 1
ATOM 3062 O O . THR A 1 376 ? 8.656 18.694 -18.184 1.00 92.69 376 THR A O 1
ATOM 3065 N N . ASP A 1 377 ? 10.632 17.701 -17.784 1.00 93.50 377 ASP A N 1
ATOM 3066 C CA . ASP A 1 377 ? 11.168 17.792 -19.143 1.00 93.50 377 ASP A CA 1
ATOM 3067 C C . ASP A 1 377 ? 11.315 16.383 -19.727 1.00 93.50 377 ASP A C 1
ATOM 3069 O O . ASP A 1 377 ? 12.055 15.541 -19.213 1.00 93.50 377 ASP A O 1
ATOM 3073 N N . SER A 1 378 ? 10.610 16.140 -20.832 1.00 90.75 378 SER A N 1
ATOM 3074 C CA . SER A 1 378 ? 10.601 14.860 -21.537 1.00 90.75 378 SER A CA 1
ATOM 3075 C C . SER A 1 378 ? 11.979 14.404 -22.027 1.00 90.75 378 SER A C 1
ATOM 3077 O O . SER A 1 378 ? 12.152 13.212 -22.249 1.00 90.75 378 SER A O 1
ATOM 3079 N N . LEU A 1 379 ? 12.965 15.289 -22.199 1.00 94.12 379 LEU A N 1
ATOM 3080 C CA . LEU A 1 379 ? 14.303 14.894 -22.652 1.00 94.12 379 LEU A CA 1
ATOM 3081 C C . LEU A 1 379 ? 15.163 14.310 -21.523 1.00 94.12 379 LEU A C 1
ATOM 3083 O O . LEU A 1 379 ? 16.065 13.510 -21.782 1.00 94.12 379 LEU A O 1
ATOM 3087 N N . GLU A 1 380 ? 14.855 14.641 -20.267 1.00 96.44 380 GLU A N 1
ATOM 3088 C CA . GLU A 1 380 ? 15.605 14.187 -19.091 1.00 96.44 380 GLU A CA 1
ATOM 3089 C C . GLU A 1 380 ? 15.584 12.663 -18.941 1.00 96.44 380 GLU A C 1
ATOM 3091 O O . GLU A 1 380 ? 16.574 12.067 -18.515 1.00 96.44 380 GLU A O 1
ATOM 3096 N N . GLN A 1 381 ? 14.498 12.005 -19.350 1.00 94.81 381 GLN A N 1
ATOM 3097 C CA . GLN A 1 381 ? 14.363 10.548 -19.250 1.00 94.81 381 GLN A CA 1
ATOM 3098 C C . GLN A 1 381 ? 15.384 9.766 -20.091 1.00 94.81 381 GLN A C 1
ATOM 3100 O O . GLN A 1 381 ? 15.645 8.601 -19.801 1.00 94.81 381 GLN A O 1
ATOM 3105 N N . TYR A 1 382 ? 15.981 10.396 -21.109 1.00 95.31 382 TYR A N 1
ATOM 3106 C CA . TYR A 1 382 ? 16.990 9.778 -21.974 1.00 95.31 382 TYR A CA 1
ATOM 3107 C C . TYR A 1 382 ? 18.420 9.942 -21.444 1.00 95.31 382 TYR A C 1
ATOM 3109 O O . TYR A 1 382 ? 19.352 9.365 -22.011 1.00 95.31 382 TYR A O 1
ATOM 3117 N N . LYS A 1 383 ? 18.625 10.706 -20.361 1.00 96.50 383 LYS A N 1
ATOM 3118 C CA . LYS A 1 383 ? 19.934 10.800 -19.705 1.00 96.50 383 LYS A CA 1
ATOM 3119 C C . LYS A 1 383 ? 20.335 9.443 -19.136 1.00 96.50 383 LYS A C 1
ATOM 3121 O O . LYS A 1 383 ? 19.520 8.742 -18.539 1.00 96.50 383 LYS A O 1
ATOM 3126 N N . GLU A 1 384 ? 21.616 9.092 -19.279 1.00 93.94 384 GLU A N 1
ATOM 3127 C CA . GLU A 1 384 ? 22.136 7.786 -18.851 1.00 93.94 384 GLU A CA 1
ATOM 3128 C C . GLU A 1 384 ? 21.842 7.505 -17.363 1.00 93.94 384 GLU A C 1
ATOM 3130 O O . GLU A 1 384 ? 21.464 6.388 -17.016 1.00 93.94 384 GLU A O 1
ATOM 3135 N N . GLU A 1 385 ? 21.944 8.511 -16.492 1.00 94.88 385 GLU A N 1
ATOM 3136 C CA . GLU A 1 385 ? 21.640 8.384 -15.059 1.00 94.88 385 GLU A CA 1
ATOM 3137 C C . GLU A 1 385 ? 20.177 8.004 -14.780 1.00 94.88 385 GLU A C 1
ATOM 3139 O O . GLU A 1 385 ? 19.924 7.069 -14.019 1.00 94.88 385 GLU A O 1
ATOM 3144 N N . ASN A 1 386 ? 19.224 8.643 -15.465 1.00 96.00 386 ASN A N 1
ATOM 3145 C CA . ASN A 1 386 ? 17.793 8.396 -15.293 1.00 96.00 386 ASN A CA 1
ATOM 3146 C C . ASN A 1 386 ? 17.391 7.036 -15.873 1.00 96.00 386 ASN A C 1
ATOM 3148 O O . ASN A 1 386 ? 16.651 6.287 -15.235 1.00 96.00 386 ASN A O 1
ATOM 3152 N N . LEU A 1 387 ? 17.954 6.653 -17.025 1.00 93.75 387 LEU A N 1
ATOM 3153 C CA . LEU A 1 387 ? 17.785 5.305 -17.577 1.00 93.75 387 LEU A CA 1
ATOM 3154 C C . LEU A 1 387 ? 18.273 4.239 -16.593 1.00 93.75 387 LEU A C 1
ATOM 3156 O O . LEU A 1 387 ? 17.570 3.263 -16.321 1.00 93.75 387 LEU A O 1
ATOM 3160 N N . TRP A 1 388 ? 19.470 4.423 -16.028 1.00 93.12 388 TRP A N 1
ATOM 3161 C CA . TRP A 1 388 ? 20.019 3.458 -15.081 1.00 93.12 388 TRP A CA 1
ATOM 3162 C C . TRP A 1 388 ? 19.266 3.414 -13.763 1.00 93.12 388 TRP A C 1
ATOM 3164 O O . TRP A 1 388 ? 19.163 2.329 -13.190 1.00 93.12 388 TRP A O 1
ATOM 3174 N N . ARG A 1 389 ? 18.726 4.542 -13.300 1.00 95.69 389 ARG A N 1
ATOM 3175 C CA . ARG A 1 389 ? 17.857 4.597 -12.126 1.00 95.69 389 ARG A CA 1
ATOM 3176 C C . ARG A 1 389 ? 16.616 3.735 -12.336 1.00 95.69 389 ARG A C 1
ATOM 3178 O O . ARG A 1 389 ? 16.353 2.856 -11.517 1.00 95.69 389 ARG A O 1
ATOM 3185 N N . GLU A 1 390 ? 15.896 3.916 -13.440 1.00 95.62 390 GLU A N 1
ATOM 3186 C CA . GLU A 1 390 ? 14.668 3.153 -13.715 1.00 95.62 390 GLU A CA 1
ATOM 3187 C C . GLU A 1 390 ? 14.954 1.653 -13.891 1.00 95.62 390 GLU A C 1
ATOM 3189 O O . GLU A 1 390 ? 14.249 0.808 -13.332 1.00 95.62 390 GLU A O 1
ATOM 3194 N N . ILE A 1 391 ? 16.048 1.306 -14.584 1.00 92.69 391 ILE A N 1
ATOM 3195 C CA . ILE A 1 391 ? 16.506 -0.087 -14.714 1.00 92.69 391 ILE A CA 1
ATOM 3196 C C . ILE A 1 391 ? 16.854 -0.673 -13.341 1.00 92.69 391 ILE A C 1
ATOM 3198 O O . ILE A 1 391 ? 16.462 -1.803 -13.048 1.00 92.69 391 ILE A O 1
ATOM 3202 N N . LYS A 1 392 ? 17.575 0.070 -12.491 1.00 93.12 392 LYS A N 1
ATOM 3203 C CA . LYS A 1 392 ? 17.937 -0.348 -11.129 1.00 93.12 392 LYS A CA 1
ATOM 3204 C C . LYS A 1 392 ? 16.688 -0.611 -10.290 1.00 93.12 392 LYS A C 1
ATOM 3206 O O . LYS A 1 392 ? 16.600 -1.677 -9.683 1.00 93.12 392 LYS A O 1
ATOM 3211 N N . LYS A 1 393 ? 15.721 0.310 -10.296 1.00 95.31 393 LYS A N 1
ATOM 3212 C CA . LYS A 1 393 ? 14.453 0.196 -9.565 1.00 95.31 393 LYS A CA 1
ATOM 3213 C C . LYS A 1 393 ? 13.685 -1.068 -9.968 1.00 95.31 393 LYS A C 1
ATOM 3215 O O . LYS A 1 393 ? 13.400 -1.915 -9.119 1.00 95.31 393 LYS A O 1
ATOM 3220 N N . CYS A 1 394 ? 13.467 -1.262 -11.272 1.00 92.81 394 CYS A N 1
ATOM 3221 C CA . CYS A 1 394 ? 12.858 -2.480 -11.815 1.00 92.81 394 CYS A CA 1
ATOM 3222 C C . CYS A 1 394 ? 13.647 -3.738 -11.435 1.00 92.81 394 CYS A C 1
ATOM 3224 O O . CYS A 1 394 ? 13.079 -4.730 -10.989 1.00 92.81 394 CYS A O 1
ATOM 3226 N N . PHE A 1 395 ? 14.972 -3.715 -11.587 1.00 89.12 395 PHE A N 1
ATOM 3227 C CA . PHE A 1 395 ? 15.828 -4.862 -11.295 1.00 89.12 395 PHE A CA 1
ATOM 3228 C C . PHE A 1 395 ? 15.731 -5.299 -9.833 1.00 89.12 395 PHE A C 1
ATOM 3230 O O . PHE A 1 395 ? 15.665 -6.499 -9.563 1.00 89.12 395 PHE A O 1
ATOM 3237 N N . ILE A 1 396 ? 15.716 -4.348 -8.898 1.00 88.75 396 ILE A N 1
ATOM 3238 C CA . ILE A 1 396 ? 15.617 -4.623 -7.461 1.00 88.75 396 ILE A CA 1
ATOM 3239 C C . ILE A 1 396 ? 14.281 -5.286 -7.130 1.00 88.75 396 ILE A C 1
ATOM 3241 O O . ILE A 1 396 ? 14.292 -6.305 -6.433 1.00 88.75 396 ILE A O 1
ATOM 3245 N N . GLY A 1 397 ? 13.175 -4.780 -7.683 1.00 89.12 397 GLY A N 1
ATOM 3246 C CA . GLY A 1 397 ? 11.847 -5.366 -7.503 1.00 89.12 397 GLY A CA 1
ATOM 3247 C C . GLY A 1 397 ? 11.690 -6.736 -8.173 1.00 89.12 397 GLY A C 1
ATOM 3248 O O . GLY A 1 397 ? 11.237 -7.703 -7.562 1.00 89.12 397 GLY A O 1
ATOM 3249 N N . TYR A 1 398 ? 12.149 -6.887 -9.414 1.00 86.81 398 TYR A N 1
ATOM 3250 C CA . TYR A 1 398 ? 11.978 -8.129 -10.179 1.00 86.81 398 TYR A CA 1
ATOM 3251 C C . TYR A 1 398 ? 12.879 -9.270 -9.697 1.00 86.81 398 TYR A C 1
ATOM 3253 O O . TYR A 1 398 ? 12.573 -10.444 -9.916 1.00 86.81 398 TYR A O 1
ATOM 3261 N N . ARG A 1 399 ? 13.992 -8.961 -9.019 1.00 77.00 399 ARG A N 1
ATOM 3262 C CA . ARG A 1 399 ? 14.910 -9.974 -8.477 1.00 77.00 399 ARG A CA 1
ATOM 3263 C C . ARG A 1 399 ? 14.554 -10.494 -7.095 1.00 77.00 399 ARG A C 1
ATOM 3265 O O . ARG A 1 399 ? 15.278 -11.382 -6.638 1.00 77.00 399 ARG A O 1
ATOM 3272 N N . ILE A 1 400 ? 13.480 -10.026 -6.458 1.00 64.69 400 ILE A N 1
ATOM 3273 C CA . ILE A 1 400 ? 13.131 -10.415 -5.081 1.00 64.69 400 ILE A CA 1
ATOM 3274 C C . ILE A 1 400 ? 13.143 -11.941 -4.908 1.00 64.69 400 ILE A C 1
ATOM 3276 O O . ILE A 1 400 ? 13.824 -12.441 -4.022 1.00 64.69 400 ILE A O 1
ATOM 3280 N N . LYS A 1 401 ? 12.555 -12.700 -5.840 1.00 58.03 401 LYS A N 1
ATOM 3281 C CA . LYS A 1 401 ? 12.541 -14.175 -5.800 1.00 58.03 401 LYS A CA 1
ATOM 3282 C C . LYS A 1 401 ? 13.911 -14.837 -6.038 1.00 58.03 401 LYS A C 1
ATOM 3284 O O . LYS A 1 401 ? 14.209 -15.873 -5.457 1.00 58.03 401 LYS A O 1
ATOM 3289 N N . SER A 1 402 ? 14.805 -14.211 -6.809 1.00 53.22 402 SER A N 1
ATOM 3290 C CA . SER A 1 402 ? 16.172 -14.728 -7.021 1.00 53.22 402 SER A CA 1
ATOM 3291 C C . SER A 1 402 ? 17.079 -14.614 -5.789 1.00 53.22 402 SER A C 1
ATOM 3293 O O . SER A 1 402 ? 18.149 -15.216 -5.777 1.00 53.22 402 SER A O 1
ATOM 3295 N N . ARG A 1 403 ? 16.672 -13.857 -4.756 1.00 53.34 403 ARG A N 1
ATOM 3296 C CA . ARG A 1 403 ? 17.384 -13.809 -3.469 1.00 53.34 403 ARG A CA 1
ATOM 3297 C C . ARG A 1 403 ? 17.206 -15.084 -2.638 1.00 53.34 403 ARG A C 1
ATOM 3299 O O . ARG A 1 403 ? 17.991 -15.306 -1.728 1.00 53.34 403 ARG A O 1
ATOM 3306 N N . PHE A 1 404 ? 16.242 -15.934 -2.994 1.00 50.59 404 PHE A N 1
ATOM 3307 C CA . PHE A 1 404 ? 15.905 -17.171 -2.280 1.00 50.59 404 PHE A CA 1
ATOM 3308 C C . PHE A 1 404 ? 16.368 -18.432 -3.024 1.00 50.59 404 PHE A C 1
ATOM 3310 O O . PHE A 1 404 ? 15.780 -19.496 -2.869 1.00 50.59 404 PHE A O 1
ATOM 3317 N N . ASN A 1 405 ? 17.406 -18.315 -3.865 1.00 54.00 405 ASN A N 1
ATOM 3318 C CA . ASN A 1 405 ? 17.972 -19.415 -4.663 1.00 54.00 405 ASN A CA 1
ATOM 3319 C C . ASN A 1 405 ? 16.951 -20.157 -5.546 1.00 54.00 405 ASN A C 1
ATOM 3321 O O . ASN A 1 405 ? 17.117 -21.336 -5.850 1.00 54.00 405 ASN A O 1
ATOM 3325 N N . LEU A 1 406 ? 15.909 -19.454 -5.992 1.00 59.06 406 LEU A N 1
ATOM 3326 C CA . LEU A 1 406 ? 14.943 -19.985 -6.944 1.00 59.06 406 LEU A CA 1
ATOM 3327 C C . LEU A 1 406 ? 15.569 -20.180 -8.325 1.00 59.06 406 LEU A C 1
ATOM 3329 O O . LEU A 1 406 ? 16.244 -19.287 -8.848 1.00 59.06 406 LEU A O 1
ATOM 3333 N N . GLU A 1 407 ? 15.284 -21.325 -8.946 1.00 62.09 407 GLU A N 1
ATOM 3334 C CA . GLU A 1 407 ? 15.645 -21.553 -10.340 1.00 62.09 407 GLU A CA 1
ATOM 3335 C C . GLU A 1 407 ? 14.908 -20.575 -11.255 1.00 62.09 407 GLU A C 1
ATOM 3337 O O . GLU A 1 407 ? 13.743 -20.232 -11.051 1.00 62.09 407 GLU A O 1
ATOM 3342 N N . GLU A 1 408 ? 15.564 -20.150 -12.330 1.00 64.56 408 GLU A N 1
ATOM 3343 C CA . GLU A 1 408 ? 15.032 -19.122 -13.223 1.00 64.56 408 GLU A CA 1
ATOM 3344 C C . GLU A 1 408 ? 13.684 -19.521 -13.867 1.00 64.56 408 GLU A C 1
ATOM 3346 O O . GLU A 1 408 ? 12.843 -18.652 -14.125 1.00 64.56 408 GLU A O 1
ATOM 3351 N N . ALA A 1 409 ? 13.460 -20.825 -14.064 1.00 63.50 409 ALA A N 1
ATOM 3352 C CA . ALA A 1 409 ? 12.221 -21.403 -14.585 1.00 63.50 409 ALA A CA 1
ATOM 3353 C C . ALA A 1 409 ? 11.038 -21.339 -13.599 1.00 63.50 409 ALA A C 1
ATOM 3355 O O . ALA A 1 409 ? 9.891 -21.371 -14.030 1.00 63.50 409 ALA A O 1
ATOM 3356 N N . SER A 1 410 ? 11.311 -21.206 -12.299 1.00 63.81 410 SER A N 1
ATOM 3357 C CA . SER A 1 410 ? 10.297 -21.098 -11.236 1.00 63.81 410 SER A CA 1
ATOM 3358 C C . SER A 1 410 ? 9.902 -19.658 -10.889 1.00 63.81 410 SER A C 1
ATOM 3360 O O . SER A 1 410 ? 9.075 -19.432 -10.005 1.00 63.81 410 SER A O 1
ATOM 3362 N N . LEU A 1 411 ? 10.484 -18.661 -11.568 1.00 70.62 411 LEU A N 1
ATOM 3363 C CA . LEU A 1 411 ? 10.118 -17.263 -11.356 1.00 70.62 411 LEU A CA 1
ATOM 3364 C C . LEU A 1 411 ? 8.744 -16.973 -11.983 1.00 70.62 411 LEU A C 1
ATOM 3366 O O . LEU A 1 411 ? 8.552 -17.285 -13.163 1.00 70.62 411 LEU A O 1
ATOM 3370 N N . PRO A 1 412 ? 7.823 -16.314 -11.253 1.00 75.19 412 PRO A N 1
ATOM 3371 C CA . PRO A 1 412 ? 6.525 -15.934 -11.794 1.00 75.19 412 PRO A CA 1
ATOM 3372 C C . PRO A 1 412 ? 6.698 -14.974 -12.973 1.00 75.19 412 PRO A C 1
ATOM 3374 O O . PRO A 1 412 ? 7.720 -14.289 -13.124 1.00 75.19 412 PRO A O 1
ATOM 3377 N N . ARG A 1 413 ? 5.660 -14.876 -13.804 1.00 81.19 413 ARG A N 1
ATOM 3378 C CA . ARG A 1 413 ? 5.559 -13.758 -14.744 1.00 81.19 413 ARG A CA 1
ATOM 3379 C C . ARG A 1 413 ? 5.343 -12.463 -13.961 1.00 81.19 413 ARG A C 1
ATOM 3381 O O . ARG A 1 413 ? 4.750 -12.470 -12.892 1.00 81.19 413 ARG A O 1
ATOM 3388 N N . ILE A 1 414 ? 5.820 -11.359 -14.520 1.00 87.38 414 ILE A N 1
ATOM 3389 C CA . ILE A 1 414 ? 5.508 -10.012 -14.038 1.00 87.38 414 ILE A CA 1
ATOM 3390 C C . ILE A 1 414 ? 4.321 -9.511 -14.859 1.00 87.38 414 ILE A C 1
ATOM 3392 O O . ILE A 1 414 ? 4.409 -9.528 -16.093 1.00 87.38 414 ILE A O 1
ATOM 3396 N N . ALA A 1 415 ? 3.246 -9.108 -14.191 1.00 90.44 415 ALA A N 1
ATOM 3397 C CA . ALA A 1 415 ? 2.119 -8.401 -14.787 1.00 90.44 415 ALA A CA 1
ATOM 3398 C C . ALA A 1 415 ? 2.333 -6.898 -14.583 1.00 90.44 415 ALA A C 1
ATOM 3400 O O . ALA A 1 415 ? 2.469 -6.437 -13.452 1.00 90.44 415 ALA A O 1
ATOM 3401 N N . THR A 1 416 ? 2.456 -6.159 -15.681 1.00 93.12 416 THR A N 1
ATOM 3402 C CA . THR A 1 416 ? 2.815 -4.737 -15.704 1.00 93.12 416 THR A CA 1
ATOM 3403 C C . THR A 1 416 ? 2.160 -4.047 -16.910 1.00 93.12 416 THR A C 1
ATOM 3405 O O . THR A 1 416 ? 1.316 -4.623 -17.592 1.00 93.12 416 THR A O 1
ATOM 3408 N N . GLY A 1 417 ? 2.527 -2.801 -17.177 1.00 92.00 417 GLY A N 1
ATOM 3409 C CA . GLY A 1 417 ? 2.002 -1.988 -18.266 1.00 92.00 417 GLY A CA 1
ATOM 3410 C C . GLY A 1 417 ? 2.792 -0.691 -18.377 1.00 92.00 417 GLY A C 1
ATOM 3411 O O . GLY A 1 417 ? 4.014 -0.691 -18.215 1.00 92.00 417 GLY A O 1
ATOM 3412 N N . ASN A 1 418 ? 2.085 0.414 -18.592 1.00 93.00 418 ASN A N 1
ATOM 3413 C CA . ASN A 1 418 ? 2.643 1.750 -18.823 1.00 93.00 418 ASN A CA 1
ATOM 3414 C C . ASN A 1 418 ? 3.191 2.422 -17.537 1.00 93.00 418 ASN A C 1
ATOM 3416 O O . ASN A 1 418 ? 2.769 3.516 -17.153 1.00 93.00 418 ASN A O 1
ATOM 3420 N N . TRP A 1 419 ? 4.121 1.751 -16.845 1.00 95.88 419 TRP A N 1
ATOM 3421 C CA . TRP A 1 419 ? 4.706 2.192 -15.575 1.00 95.88 419 TRP A CA 1
ATOM 3422 C C . TRP A 1 419 ? 5.388 3.562 -15.701 1.00 95.88 419 TRP A C 1
ATOM 3424 O O . TRP A 1 419 ? 6.370 3.731 -16.426 1.00 95.88 419 TRP A O 1
ATOM 3434 N N . GLY A 1 420 ? 4.866 4.545 -14.962 1.00 94.56 420 GLY A N 1
ATOM 3435 C CA . GLY A 1 420 ? 5.381 5.914 -14.949 1.00 94.56 420 GLY A CA 1
ATOM 3436 C C . GLY A 1 420 ? 5.035 6.755 -16.177 1.00 94.56 420 GLY A C 1
ATOM 3437 O O . GLY A 1 420 ? 5.576 7.846 -16.317 1.00 94.56 420 GLY A O 1
ATOM 3438 N N . CYS A 1 421 ? 4.145 6.294 -17.059 1.00 94.31 421 CYS A N 1
ATOM 3439 C CA . CYS A 1 421 ? 3.823 7.009 -18.300 1.00 94.31 421 CYS A CA 1
ATOM 3440 C C . CYS A 1 421 ? 2.608 7.942 -18.206 1.00 94.31 421 CYS A C 1
ATOM 3442 O O . CYS A 1 421 ? 2.439 8.799 -19.063 1.00 94.31 421 CYS A O 1
ATOM 3444 N N . GLY A 1 422 ? 1.768 7.779 -17.178 1.00 90.56 422 GLY A N 1
ATOM 3445 C CA . GLY A 1 422 ? 0.640 8.672 -16.895 1.00 90.56 422 GLY A CA 1
ATOM 3446 C C . GLY A 1 422 ? 1.096 9.941 -16.171 1.00 90.56 422 GLY A C 1
ATOM 3447 O O . GLY A 1 422 ? 1.867 10.729 -16.706 1.00 90.56 422 GLY A O 1
ATOM 3448 N N . GLY A 1 423 ? 0.690 10.112 -14.908 1.00 87.81 423 GLY A N 1
ATOM 3449 C CA . GLY A 1 423 ? 1.007 11.305 -14.099 1.00 87.81 423 GLY A CA 1
ATOM 3450 C C . GLY A 1 423 ? 2.497 11.589 -13.831 1.00 87.81 423 GLY A C 1
ATOM 3451 O O . GLY A 1 423 ? 2.808 12.591 -13.195 1.00 87.81 423 GLY A O 1
ATOM 3452 N N . TYR A 1 424 ? 3.404 10.730 -14.305 1.00 92.88 424 TYR A N 1
ATOM 3453 C CA . TYR A 1 424 ? 4.864 10.850 -14.179 1.00 92.88 424 TYR A CA 1
ATOM 3454 C C . TYR A 1 424 ? 5.572 11.178 -15.514 1.00 92.88 424 TYR A C 1
ATOM 3456 O O . TYR A 1 424 ? 6.794 11.334 -15.538 1.00 92.88 424 TYR A O 1
ATOM 3464 N N . ASN A 1 425 ? 4.818 11.311 -16.615 1.00 94.44 425 ASN A N 1
ATOM 3465 C CA . ASN A 1 425 ? 5.280 11.769 -17.936 1.00 94.44 425 ASN A CA 1
ATOM 3466 C C . ASN A 1 425 ? 6.407 10.939 -18.593 1.00 94.44 425 ASN A C 1
ATOM 3468 O O . ASN A 1 425 ? 7.172 11.443 -19.419 1.00 94.44 425 ASN A O 1
ATOM 3472 N N . GLY A 1 426 ? 6.539 9.660 -18.245 1.00 95.12 426 GLY A N 1
ATOM 3473 C CA . GLY A 1 426 ? 7.462 8.741 -18.905 1.00 95.12 426 GLY A CA 1
ATOM 3474 C C . GLY A 1 426 ? 7.010 8.350 -20.317 1.00 95.12 426 GLY A C 1
ATOM 3475 O O . GLY A 1 426 ? 5.831 8.138 -20.583 1.00 95.12 426 GLY A O 1
ATOM 3476 N N . ASN A 1 427 ? 7.957 8.175 -21.232 1.00 95.19 427 ASN A N 1
ATOM 3477 C CA . ASN A 1 427 ? 7.692 7.663 -22.571 1.00 95.19 427 ASN A CA 1
ATOM 3478 C C . ASN A 1 427 ? 7.429 6.145 -22.529 1.00 95.19 427 ASN A C 1
ATOM 3480 O O . ASN A 1 427 ? 8.219 5.378 -21.971 1.00 95.19 427 ASN A O 1
ATOM 3484 N N . ILE A 1 428 ? 6.318 5.724 -23.139 1.00 91.62 428 ILE A N 1
ATOM 3485 C CA . ILE A 1 428 ? 5.850 4.331 -23.128 1.00 91.62 428 ILE A CA 1
ATOM 3486 C C . ILE A 1 428 ? 6.849 3.400 -23.819 1.00 91.62 428 ILE A C 1
ATOM 3488 O O . ILE A 1 428 ? 7.219 2.371 -23.252 1.00 91.62 428 ILE A O 1
ATOM 3492 N N . GLU A 1 429 ? 7.334 3.767 -25.007 1.00 91.00 429 GLU A N 1
ATOM 3493 C CA . GLU A 1 429 ? 8.282 2.947 -25.769 1.00 91.00 429 GLU A CA 1
ATOM 3494 C C . GLU A 1 429 ? 9.593 2.757 -25.009 1.00 91.00 429 GLU A C 1
ATOM 3496 O O . GLU A 1 429 ? 10.134 1.654 -24.959 1.00 91.00 429 GLU A O 1
ATOM 3501 N N . LEU A 1 430 ? 10.088 3.808 -24.353 1.00 92.12 430 LEU A N 1
ATOM 3502 C CA . LEU A 1 430 ? 11.303 3.747 -23.553 1.00 92.12 430 LEU A CA 1
ATOM 3503 C C . LEU A 1 430 ? 11.141 2.823 -22.341 1.00 92.12 430 LEU A C 1
ATOM 3505 O O . LEU A 1 430 ? 12.049 2.049 -22.033 1.00 92.12 430 LEU A O 1
ATOM 3509 N N . LYS A 1 431 ? 9.985 2.883 -21.669 1.00 91.50 431 LYS A N 1
ATOM 3510 C CA . LYS A 1 431 ? 9.655 2.038 -20.513 1.00 91.50 431 LYS A CA 1
ATOM 3511 C C . LYS A 1 431 ? 9.365 0.581 -20.901 1.00 91.50 431 LYS A C 1
ATOM 3513 O O . LYS A 1 431 ? 9.640 -0.319 -20.108 1.00 91.50 431 LYS A O 1
ATOM 3518 N N . CYS A 1 432 ? 8.875 0.335 -22.116 1.00 84.81 432 CYS A N 1
ATOM 3519 C CA . CYS A 1 432 ? 8.553 -1.004 -22.622 1.00 84.81 432 CYS A CA 1
ATOM 3520 C C . CYS A 1 432 ? 9.670 -1.650 -23.451 1.00 84.81 432 CYS A C 1
ATOM 3522 O O . CYS A 1 432 ? 9.568 -2.840 -23.746 1.00 84.81 432 CYS A O 1
ATOM 3524 N N . LYS A 1 433 ? 10.699 -0.881 -23.842 1.00 64.81 433 LYS A N 1
ATOM 3525 C CA . LYS A 1 433 ? 11.625 -1.177 -24.943 1.00 64.81 433 LYS A CA 1
ATOM 3526 C C . LYS A 1 433 ? 11.973 -2.660 -25.077 1.00 64.81 433 LYS A C 1
ATOM 3528 O O . LYS A 1 433 ? 12.802 -3.206 -24.345 1.00 64.81 433 LYS A O 1
ATOM 3533 N N . HIS A 1 434 ? 11.355 -3.274 -26.078 1.00 48.84 434 HIS A N 1
ATOM 3534 C CA . HIS A 1 434 ? 11.753 -4.543 -26.657 1.00 48.84 434 HIS A CA 1
ATOM 3535 C C . HIS A 1 434 ? 12.578 -4.225 -27.908 1.00 48.84 434 HIS A C 1
ATOM 3537 O O . HIS A 1 434 ? 12.236 -3.298 -28.638 1.00 48.84 434 HIS A O 1
ATOM 3543 N N . ASN A 1 435 ? 13.702 -4.921 -28.100 1.00 32.84 435 ASN A N 1
ATOM 3544 C CA . ASN A 1 435 ? 14.536 -4.739 -29.294 1.00 32.84 435 ASN A CA 1
ATOM 3545 C C . ASN A 1 435 ? 13.779 -5.085 -30.571 1.00 32.84 435 ASN A C 1
ATOM 3547 O O . ASN A 1 435 ? 13.006 -6.076 -30.520 1.00 32.84 435 ASN A O 1
#

Radius of gyration: 22.29 Å; chains: 1; bounding box: 58×44×69 Å

Sequence (435 aa):
MIYNFDFLTHDEHDTIEEFSDDTTDNLDSKFISQGPDPFGDFELNENHSILFYLNSDSPNDPLDIWNDEYVKLPCSKFNLDEYNQSIWLRISSSLTQLKVDLKNLIDASNFGALFFKTVKEFNRSIQNVDNLGSLFTDCLDDKFSIEQMLKMFILGKSHSISLNQEQCASLLANAFFCTFLDRSEEEKCEKLPTFNFNQLFMKQDDNFDNLKQEKIKCILHYFNRITNKIESNKETLSVITYSRVFSENYSSNGFKKSRKKIRIPIISNCSRIEDCKGALQLDFSCKFIGSGILSSGCVQEEIRFSICPELMVSMLFSECMDDNECIIIRGVERFSDYTGYGQNFKWNGDFKDPTDKDKFNRIMTDILAIDPLNFTDSLEQYKEENLWREIKKCFIGYRIKSRFNLEEASLPRIATGNWGCGGYNGNIELKCKHN

Organism: Brachionus plicatilis (NCBI:txid10195)

pLDDT: mean 75.87, std 21.3, range [26.12, 98.69]

Foldseek 3Di:
DAAADDDDDDDDDDDDDDPDPPDPVPQPPAFALPDADLVHPPDDDPFEAEDPPPDPPPPDDLPQDDDPFFFNDLQGLPCADPVSDRSNVVVLVVLVVCPDPLPDDDDDPPLRVLVSVLVVVLCVVDVDCRDVSVLLCVLQPPVPPPSHTHGFADPQDKHKYKDFVSNLLSLLSCLASPSGPLLDPVSPDPFFARRHLSQLSDDDDPLLVVVSSQLVVLVVLSSVVVSCCVVVVPDDTAMKMKIKFFDPPDDPVCVVPDPDDDDDYNYDNPDDLQRSASAAREQLAALRGLRCLSHRDWARRNVVCSQQVSSSVSRSRYTRDDLRIKMKMWQTDGFWDWDDTRSPIHTDDGDDRPADADPRRGGSHMYIYFYAAADPDQVVCVPPVNLSSLVNRCCSRQCSVVVVVDDPSSRGHHRYYQRCCPRRVHDRCSNVPDD